Protein AF-A0ABD5SU59-F1 (afdb_monomer)

Organism: NCBI:txid1930624

Solvent-accessible surface area (backbone atoms only — not comparable to full-atom values): 21720 Å² total; per-residue (Å²): 133,86,85,83,89,80,89,77,90,88,82,81,84,79,84,78,80,82,78,80,83,64,81,83,79,59,64,66,60,51,48,56,48,50,57,47,50,50,54,50,48,57,49,48,51,59,45,55,78,64,43,87,43,67,76,46,45,53,51,47,52,54,49,49,56,53,46,50,58,54,54,73,67,60,82,74,60,82,53,79,88,68,59,82,91,72,65,56,95,86,57,79,76,52,70,41,46,57,49,44,52,50,50,53,49,49,54,50,55,48,53,51,48,54,49,56,50,59,73,65,56,65,69,43,48,66,55,44,36,51,49,47,50,52,44,33,49,51,51,64,72,48,64,60,31,79,66,13,53,54,42,43,53,50,32,53,50,55,33,42,54,52,50,23,66,72,71,69,56,79,75,69,89,50,81,85,75,94,56,44,47,69,30,46,35,59,37,46,52,53,46,37,52,51,46,60,74,62,64,59,44,46,69,88,32,35,72,56,42,53,52,46,42,51,39,42,52,52,31,43,52,41,52,72,70,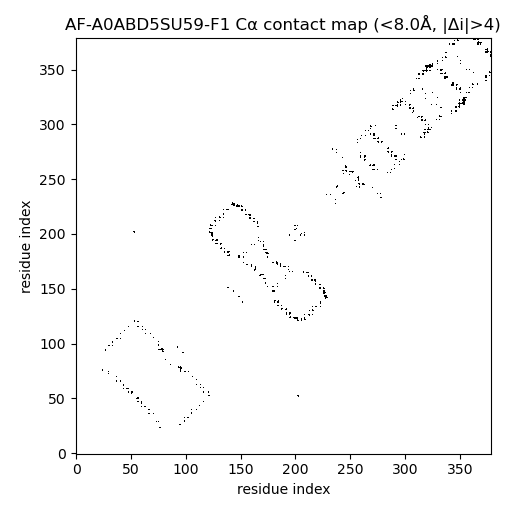32,43,43,48,83,74,45,55,61,72,52,49,38,50,76,71,46,54,53,72,80,51,93,67,84,86,43,87,59,56,67,60,40,30,49,56,50,31,59,74,71,64,43,56,68,60,43,51,50,46,45,73,61,47,93,37,75,74,56,34,52,52,33,50,53,44,45,32,75,67,28,55,73,89,47,47,68,68,26,50,60,39,32,78,73,72,34,55,66,28,31,43,24,51,12,53,42,33,68,81,40,72,69,62,50,51,63,38,48,69,25,56,86,50,58,73,86,48,21,54,37,23,46,50,14,44,60,56,30,58,42,72,82,48,48,63,65,36,55,62,34,56,71,45,89,51,68,66,54,24,61,63,50,103

pLDDT: mean 90.07, std 15.05, range [29.92, 98.69]

Mean predicted aligned error: 10.27 Å

Radius of gyration: 36.79 Å; Cα contacts (8 Å, |Δi|>4): 382; chains: 1; bounding box: 56×120×77 Å

InterPro domains:
  IPR011989 Armadillo-like helical [G3DSA:1.25.10.10] (257-379)
  IPR016024 Armadillo-type fold [SSF48371] (238-379)

Sequence (379 aa):
MSGDEANGDDGGAAEQPDEEEGEPVDLEEIRERLEALAADLEGLDSTLEAAETEDDLDVVEADLESFRTELESVEVPEPPETDEDEADEDAEPAPEAELQEQYDEIESDLSDLESDLEDQRGPYGDDVVSEIDDASGTITGTRWTEEGKAELIEAVDDFLDELNDLLGGSVTLVNQGETVPEQLDATLDDASEAVEDAALDADDDAETIAGLLEATDDLQSDIDDATEWTDLEIREQLRREGYYDVLDHVKDFPPEWHALKVHEKQGNVDQILLALETFDSDFMEEHCMEALERMGPEEAIDPMLQKANRRDQAAMAVLGKIGVDDEEIVETLVDYVDSNPNLQQPAFRALGEIGAADAVEPIAQQLVADEADVRSWAA

Nearest PDB structures (foldseek):
  7a0g-assembly1_III  TM=1.501E-01  e=7.174E+00  Serratia marcescens

Foldseek 3Di:
DDDDDDDDDDDDDDDDDDDPPDDPPDLVVLVVLLVVLVVVLVVLVVQLVVDDFPVSLVVSVVVLVVSVVSLVPRDQDDFDDDDPVPDDPPDDGGSSVVSVVSSVVSVVSSVVVVVSSVVPQFDDLVVLLVLLVVLLCLLVVFAADPQLLVLLQVLLVQLVVQLCVLLVDDQDQDQDDDPSSVRSSVSSVVSSVSSVVSVDGRNVCRVSSVSSVVSSVSSSVSNVVGGTLVNDDLVVNCVVVCLLVLDPDQDDPPSSLVSLVSCLVVVVLVSLVSQCVSDPDPVSVVSSLVSLLVNLDPVCLVVLLVVLLVVDLSSLSSLLSVLAQDPSNLVSLLVQCPPDPVSNLSSLSSCVSNVHPVSLVSLVVQCPPPDPVSVVSSD

Secondary structure (DSSP, 8-state):
-----------PPPPPPPP--PPPP-HHHHHHHHHHHHHHHHHHHHHHTT--SHHHHHHHHHHHHHHHHHHHT--PPPPP---TTT--TTSPPPHHHHHHHHHHHHHHHHHHHHHHHHHHSPP-HHHHHHHHHHHHHHHHHS-B-HHHHHHHHHHHHHHHHHHHHHHT--------SS-HHHHHHHHHHHHHHHHHHHT--TTTTHHHHHHHHHHHHHHHHHHHHS-BGGGS-HHHHHHHTTTTTT-SS--SSSHHHHHHHHHHHHT-HHHHHHHHHH---HHHHHHHHHHHHHH--GGGHHHHHHHHHTT-HHHHHHHHHH----HHHHHHHHTTTTS-HHHHHHHHHHHHHHT-STTHHHHHHHTT-SSHHHHHHH-

Structure (mmCIF, N/CA/C/O backbone):
data_AF-A0ABD5SU59-F1
#
_entry.id   AF-A0ABD5SU59-F1
#
loop_
_atom_site.group_PDB
_atom_site.id
_atom_site.type_symbol
_atom_site.label_atom_id
_atom_site.label_alt_id
_atom_site.label_comp_id
_atom_site.label_asym_id
_atom_site.label_entity_id
_atom_site.label_seq_id
_atom_site.pdbx_PDB_ins_code
_atom_site.Cartn_x
_atom_site.Cartn_y
_atom_site.Cartn_z
_atom_site.occupancy
_atom_site.B_iso_or_equiv
_atom_site.auth_seq_id
_atom_site.auth_comp_id
_atom_site.auth_asym_id
_atom_site.auth_atom_id
_atom_site.pdbx_PDB_model_num
ATOM 1 N N . MET A 1 1 ? 12.961 97.219 11.537 1.00 38.25 1 MET A N 1
ATOM 2 C CA . MET A 1 1 ? 12.138 96.622 12.602 1.00 38.25 1 MET A CA 1
ATOM 3 C C . MET A 1 1 ? 10.752 96.427 12.043 1.00 38.25 1 MET A C 1
ATOM 5 O O . MET A 1 1 ? 10.275 97.344 11.386 1.00 38.25 1 MET A O 1
ATOM 9 N N . SER A 1 2 ? 10.175 95.274 12.373 1.00 36.34 2 SER A N 1
ATOM 10 C CA . SER A 1 2 ? 8.765 94.918 12.220 1.00 36.34 2 SER A CA 1
ATOM 11 C C . SER A 1 2 ? 8.312 94.498 10.825 1.00 36.34 2 SER A C 1
ATOM 13 O O . SER A 1 2 ? 8.354 95.293 9.893 1.00 36.34 2 SER A O 1
ATOM 15 N N . GLY A 1 3 ? 7.762 93.284 10.780 1.00 31.34 3 GLY A N 1
ATOM 16 C CA . GLY A 1 3 ? 6.542 93.010 10.033 1.00 31.34 3 GLY A CA 1
ATOM 17 C C . GLY A 1 3 ? 6.667 91.971 8.930 1.00 31.34 3 GLY A C 1
ATOM 18 O O . GLY A 1 3 ? 7.399 92.195 7.975 1.00 31.34 3 GLY A O 1
ATOM 19 N N . ASP A 1 4 ? 5.832 90.945 9.083 1.00 35.00 4 ASP A N 1
ATOM 20 C CA . ASP A 1 4 ? 5.051 90.283 8.033 1.00 35.00 4 ASP A CA 1
ATOM 21 C C . ASP A 1 4 ? 5.581 89.034 7.313 1.00 35.00 4 ASP A C 1
ATOM 23 O O . ASP A 1 4 ? 6.529 89.084 6.537 1.00 35.00 4 ASP A O 1
ATOM 27 N N . GLU A 1 5 ? 4.795 87.968 7.551 1.00 39.09 5 GLU A N 1
ATOM 28 C CA . GLU A 1 5 ? 4.250 87.004 6.577 1.00 39.09 5 GLU A CA 1
ATOM 29 C C . GLU A 1 5 ? 5.195 85.938 5.994 1.00 39.09 5 GLU A C 1
ATOM 31 O O . GLU A 1 5 ? 6.336 86.208 5.648 1.00 39.09 5 GLU A O 1
ATOM 36 N N . ALA A 1 6 ? 4.796 84.683 5.768 1.00 39.03 6 ALA A N 1
ATOM 37 C CA . ALA A 1 6 ? 3.612 83.876 6.084 1.00 39.03 6 ALA A CA 1
ATOM 38 C C . ALA A 1 6 ? 3.850 82.461 5.495 1.00 39.03 6 ALA A C 1
ATOM 40 O O . ALA A 1 6 ? 4.659 82.319 4.578 1.00 39.03 6 ALA A O 1
ATOM 41 N N . ASN A 1 7 ? 3.040 81.496 5.953 1.00 36.66 7 ASN A N 1
ATOM 42 C CA . ASN A 1 7 ? 2.681 80.201 5.336 1.00 36.66 7 ASN A CA 1
ATOM 43 C C . ASN A 1 7 ? 3.742 79.096 5.220 1.00 36.66 7 ASN A C 1
ATOM 45 O O . ASN A 1 7 ? 4.885 79.349 4.865 1.00 36.66 7 ASN A O 1
ATOM 49 N N . GLY A 1 8 ? 3.412 77.817 5.419 1.00 33.75 8 GLY A N 1
ATOM 50 C CA . GLY A 1 8 ? 2.148 77.093 5.681 1.00 33.75 8 GLY A CA 1
ATOM 51 C C . GLY A 1 8 ? 2.533 75.606 5.849 1.00 33.75 8 GLY A C 1
ATOM 52 O O . GLY A 1 8 ? 3.545 75.195 5.284 1.00 33.75 8 GLY A O 1
ATOM 53 N N . ASP A 1 9 ? 1.998 74.860 6.814 1.00 40.88 9 ASP A N 1
ATOM 54 C CA . ASP A 1 9 ? 0.649 74.259 6.850 1.00 40.88 9 ASP A CA 1
ATOM 55 C C . ASP A 1 9 ? 0.467 73.148 5.802 1.00 40.88 9 ASP A C 1
ATOM 57 O O . ASP A 1 9 ? 0.467 73.431 4.606 1.00 40.88 9 ASP A O 1
ATOM 61 N N . ASP A 1 10 ? 0.412 71.888 6.246 1.00 37.97 10 ASP A N 1
ATOM 62 C CA . ASP A 1 10 ? -0.815 71.066 6.247 1.00 37.97 10 ASP A CA 1
ATOM 63 C C . ASP A 1 10 ? -0.471 69.592 6.555 1.00 37.97 10 ASP A C 1
ATOM 65 O O . ASP A 1 10 ? 0.565 69.071 6.133 1.00 37.97 10 ASP A O 1
ATOM 69 N N . GLY A 1 11 ? -1.335 68.929 7.319 1.00 30.84 11 GLY A N 1
ATOM 70 C CA . GLY A 1 11 ? -1.214 67.519 7.680 1.00 30.84 11 GLY A CA 1
ATOM 71 C C . GLY A 1 11 ? -2.247 67.148 8.733 1.00 30.84 11 GLY A C 1
ATOM 72 O O . GLY A 1 11 ? -1.892 66.872 9.876 1.00 30.84 11 GLY A O 1
ATOM 73 N N . GLY A 1 12 ? -3.522 67.265 8.351 1.00 29.92 12 GLY A N 1
ATOM 74 C CA . GLY A 1 12 ? -4.696 67.083 9.198 1.00 29.92 12 GLY A CA 1
ATOM 75 C C . GLY A 1 12 ? -4.767 65.737 9.921 1.00 29.92 12 GLY A C 1
ATOM 76 O O . GLY A 1 12 ? -4.433 64.687 9.376 1.00 29.92 12 GLY A O 1
ATOM 77 N N . ALA A 1 13 ? -5.249 65.808 11.161 1.00 34.72 13 ALA A N 1
ATOM 78 C CA . ALA A 1 13 ? -5.668 64.674 11.963 1.00 34.72 13 ALA A CA 1
ATOM 79 C C . ALA A 1 13 ? -6.949 64.072 11.368 1.00 34.72 13 ALA A C 1
ATOM 81 O O . ALA A 1 13 ? -7.948 64.775 11.211 1.00 34.72 13 ALA A O 1
ATOM 82 N N . ALA A 1 14 ? -6.894 62.787 11.029 1.00 36.28 14 ALA A N 1
ATOM 83 C CA . ALA A 1 14 ? -8.070 61.979 10.759 1.00 36.28 14 ALA A CA 1
ATOM 84 C C . ALA A 1 14 ? -8.658 61.503 12.095 1.00 36.28 14 ALA A C 1
ATOM 86 O O . ALA A 1 14 ? -7.931 61.004 12.953 1.00 36.28 14 ALA A O 1
ATOM 87 N N . GLU A 1 15 ? -9.963 61.711 12.253 1.00 40.53 15 GLU A N 1
ATOM 88 C CA . GLU A 1 15 ? -10.809 61.147 13.305 1.00 40.53 15 GLU A CA 1
ATOM 89 C C . GLU A 1 15 ? -10.710 59.612 13.293 1.00 40.53 15 GLU A C 1
ATOM 91 O O . GLU A 1 15 ? -10.870 58.991 12.241 1.00 40.53 15 GLU A O 1
ATOM 96 N N . GLN A 1 16 ? -10.441 59.014 14.457 1.00 36.84 16 GLN A N 1
ATOM 97 C CA . GLN A 1 16 ? -10.679 57.590 14.698 1.00 36.84 16 GLN A CA 1
ATOM 98 C C . GLN A 1 16 ? -12.174 57.408 15.008 1.00 36.84 16 GLN A C 1
ATOM 100 O O . GLN A 1 16 ? -12.735 58.256 15.709 1.00 36.84 16 GLN A O 1
ATOM 105 N N . PRO A 1 17 ? -12.839 56.380 14.456 1.00 39.28 17 PRO A N 1
ATOM 106 C CA . PRO A 1 17 ? -14.237 56.109 14.757 1.00 39.28 17 PRO A CA 1
ATOM 107 C C . PRO A 1 17 ? -14.372 55.561 16.184 1.00 39.28 17 PRO A C 1
ATOM 109 O O . PRO A 1 17 ? -13.540 54.771 16.616 1.00 39.28 17 PRO A O 1
ATOM 112 N N . ASP A 1 18 ? -15.412 56.020 16.884 1.00 36.94 18 ASP A N 1
ATOM 113 C CA . ASP A 1 18 ? -15.881 55.493 18.169 1.00 36.94 18 ASP A CA 1
ATOM 114 C C . ASP A 1 18 ? -15.982 53.957 18.118 1.00 36.94 18 ASP A C 1
ATOM 116 O O . ASP A 1 18 ? -16.702 53.409 17.279 1.00 36.94 18 ASP A O 1
ATOM 120 N N . GLU A 1 19 ? -15.265 53.285 19.020 1.00 41.62 19 GLU A N 1
ATOM 121 C CA . GLU A 1 19 ? -15.492 51.887 19.379 1.00 41.62 19 GLU A CA 1
ATOM 122 C C . GLU A 1 19 ? -16.899 51.777 19.981 1.00 41.62 19 GLU A C 1
ATOM 124 O O . GLU A 1 19 ? -17.247 52.476 20.936 1.00 41.62 19 GLU A O 1
ATOM 129 N N . GLU A 1 20 ? -17.744 50.945 19.374 1.00 40.62 20 GLU A N 1
ATOM 130 C CA . GLU A 1 20 ? -19.029 50.569 19.952 1.00 40.62 20 GLU A CA 1
ATOM 131 C C . GLU A 1 20 ? -18.746 49.803 21.253 1.00 40.62 20 GLU A C 1
ATOM 133 O O . GLU A 1 20 ? -18.351 48.642 21.215 1.00 40.62 20 GLU A O 1
ATOM 138 N N . GLU A 1 21 ? -18.919 50.465 22.404 1.00 41.88 21 GLU A N 1
ATOM 139 C CA . GLU A 1 21 ? -18.976 49.817 23.719 1.00 41.88 21 GLU A CA 1
ATOM 140 C C . GLU A 1 21 ? -20.120 48.787 23.697 1.00 41.88 21 GLU A C 1
ATOM 142 O O . GLU A 1 21 ? -21.293 49.124 23.896 1.00 41.88 21 GLU A O 1
ATOM 147 N N . GLY A 1 22 ? -19.774 47.534 23.389 1.00 45.66 22 GLY A N 1
ATOM 148 C CA . GLY A 1 22 ? -20.628 46.373 23.595 1.00 45.66 22 GLY A CA 1
ATOM 149 C C . GLY A 1 22 ? -21.038 46.263 25.064 1.00 45.66 22 GLY A C 1
ATOM 150 O O . GLY A 1 22 ? -20.389 46.811 25.957 1.00 45.66 22 GLY A O 1
ATOM 151 N N . GLU A 1 23 ? -22.161 45.594 25.316 1.00 54.12 23 GLU A N 1
ATOM 152 C CA . GLU A 1 23 ? -22.605 45.277 26.676 1.00 54.12 23 GLU A CA 1
ATOM 153 C C . GLU A 1 23 ? -21.448 44.615 27.452 1.00 54.12 23 GLU A C 1
ATOM 155 O O . GLU A 1 23 ? -20.745 43.787 26.874 1.00 54.12 23 GLU A O 1
ATOM 160 N N . PRO A 1 24 ? -21.191 44.998 28.719 1.00 65.94 24 PRO A N 1
ATOM 161 C CA . PRO A 1 24 ? -20.087 44.419 29.475 1.00 65.94 24 PRO A CA 1
ATOM 162 C C . PRO A 1 24 ? -20.298 42.909 29.574 1.00 65.94 24 PRO A C 1
ATOM 164 O O . PRO A 1 24 ? -21.320 42.472 30.102 1.00 65.94 24 PRO A O 1
ATOM 167 N N . VAL A 1 25 ? -19.345 42.142 29.043 1.00 76.50 25 VAL A N 1
ATOM 168 C CA . VAL A 1 25 ? -19.342 40.680 29.117 1.00 76.50 25 VAL A CA 1
ATOM 169 C C . VAL A 1 25 ? -19.308 40.281 30.592 1.00 76.50 25 VAL A C 1
ATOM 171 O O . VAL A 1 25 ? -18.461 40.763 31.350 1.00 76.50 25 VAL A O 1
ATOM 174 N N . ASP A 1 26 ? -20.262 39.456 31.022 1.00 89.31 26 ASP A N 1
ATOM 175 C CA . ASP A 1 26 ? -20.336 38.990 32.406 1.00 89.31 26 ASP A CA 1
ATOM 176 C C . ASP A 1 26 ? -19.397 37.792 32.588 1.00 89.31 26 ASP A C 1
ATOM 178 O O . ASP A 1 26 ? -19.755 36.642 32.346 1.00 89.31 26 ASP A O 1
ATOM 182 N N . LEU A 1 27 ? -18.153 38.082 32.977 1.00 87.38 27 LEU A N 1
ATOM 183 C CA . LEU A 1 27 ? -17.118 37.066 33.188 1.00 87.38 27 LEU A CA 1
ATOM 184 C C . LEU A 1 27 ? -17.491 36.058 34.284 1.00 87.38 27 LEU A C 1
ATOM 186 O O . LEU A 1 27 ? -17.048 34.916 34.226 1.00 87.38 27 LEU A O 1
ATOM 190 N N . GLU A 1 28 ? -18.298 36.458 35.274 1.00 89.31 28 GLU A N 1
ATOM 191 C CA . GLU A 1 28 ? -18.757 35.538 36.320 1.00 89.31 28 GLU A CA 1
ATOM 192 C C . GLU A 1 28 ? -19.803 34.568 35.759 1.00 89.31 28 GLU A C 1
ATOM 194 O O . GLU A 1 28 ? -19.771 33.390 36.089 1.00 89.31 28 GLU A O 1
ATOM 199 N N . GLU A 1 29 ? -20.685 35.029 34.863 1.00 92.12 29 GLU A N 1
ATOM 200 C CA . GLU A 1 29 ? -21.630 34.151 34.158 1.00 92.12 29 GLU A CA 1
ATOM 201 C C . GLU A 1 29 ? -20.897 33.126 33.280 1.00 92.12 29 GLU A C 1
ATOM 203 O O . GLU A 1 29 ? -21.253 31.947 33.290 1.00 92.12 29 GLU A O 1
ATOM 208 N N . ILE A 1 30 ? -19.846 33.549 32.564 1.00 92.56 30 ILE A N 1
ATOM 209 C CA . ILE A 1 30 ? -18.996 32.638 31.777 1.00 92.56 30 ILE A CA 1
ATOM 210 C C . ILE A 1 30 ? -18.311 31.629 32.698 1.00 92.56 30 ILE A C 1
ATOM 212 O O . ILE A 1 30 ? -18.355 30.434 32.421 1.00 92.56 30 ILE A O 1
ATOM 216 N N . ARG A 1 31 ? -17.738 32.087 33.818 1.00 93.62 31 ARG A N 1
ATOM 217 C CA . ARG A 1 31 ? -17.112 31.215 34.817 1.00 93.62 31 ARG A CA 1
ATOM 218 C C . ARG A 1 31 ? -18.083 30.167 35.352 1.00 93.62 31 ARG A C 1
ATOM 220 O O . ARG A 1 31 ? -17.771 28.985 35.327 1.00 93.62 31 ARG A O 1
ATOM 227 N N . GLU A 1 32 ? -19.259 30.591 35.817 1.00 94.38 32 GLU A N 1
ATOM 228 C CA . GLU A 1 32 ? -20.288 29.684 36.338 1.00 94.38 32 GLU A CA 1
ATOM 229 C C . GLU A 1 32 ? -20.725 28.668 35.271 1.00 94.38 32 GLU A C 1
ATOM 231 O O . GLU A 1 32 ? -21.026 27.520 35.603 1.00 94.38 32 GLU A O 1
ATOM 236 N N . ARG A 1 33 ? -20.738 29.066 33.992 1.00 95.81 33 ARG A N 1
ATOM 237 C CA . ARG A 1 33 ? -21.078 28.182 32.875 1.00 95.81 33 ARG A CA 1
ATOM 238 C C . ARG A 1 33 ? -19.972 27.180 32.547 1.00 95.81 33 ARG A C 1
ATOM 240 O O . ARG A 1 33 ? -20.294 26.014 32.350 1.00 95.81 33 ARG A O 1
ATOM 247 N N . LEU A 1 34 ? -18.705 27.595 32.535 1.00 95.44 34 LEU A N 1
ATOM 248 C CA . LEU A 1 34 ? -17.563 26.687 32.366 1.00 95.44 34 LEU A CA 1
ATOM 249 C C . LEU A 1 34 ? -17.451 25.708 33.544 1.00 95.44 34 LEU A C 1
ATOM 251 O O . LEU A 1 34 ? -17.271 24.517 33.327 1.00 95.44 34 LEU A O 1
ATOM 255 N N . GLU A 1 35 ? -17.656 26.171 34.783 1.00 95.44 35 GLU A N 1
ATOM 256 C CA . GLU A 1 35 ? -17.691 25.298 35.968 1.00 95.44 35 GLU A CA 1
ATOM 257 C C . GLU A 1 35 ? -18.836 24.269 35.891 1.00 95.44 35 GLU A C 1
ATOM 259 O O . GLU A 1 35 ? -18.675 23.131 36.336 1.00 95.44 35 GLU A O 1
ATOM 264 N N . ALA A 1 36 ? -19.989 24.646 35.325 1.00 96.56 36 ALA A N 1
ATOM 265 C CA . ALA A 1 36 ? -21.091 23.718 35.080 1.00 96.56 36 ALA A CA 1
ATOM 266 C C . ALA A 1 36 ? -20.754 22.700 33.980 1.00 96.56 36 ALA A C 1
ATOM 268 O O . ALA A 1 36 ? -20.967 21.511 34.195 1.00 96.56 36 ALA A O 1
ATOM 269 N N . LEU A 1 37 ? -20.173 23.145 32.860 1.00 97.06 37 LEU A N 1
ATOM 270 C CA . LEU A 1 37 ? -19.741 22.269 31.766 1.00 97.06 37 LEU A CA 1
ATOM 271 C C . LEU A 1 37 ? -18.674 21.270 32.223 1.00 97.06 37 LEU A C 1
ATOM 273 O O . LEU A 1 37 ? -18.796 20.088 31.938 1.00 97.06 37 LEU A O 1
ATOM 277 N N . ALA A 1 38 ? -17.683 21.701 33.003 1.00 96.38 38 ALA A N 1
ATOM 278 C CA . ALA A 1 38 ? -16.686 20.792 33.568 1.00 96.38 38 ALA A CA 1
ATOM 279 C C . ALA A 1 38 ? -17.328 19.702 34.451 1.00 96.38 38 ALA A C 1
ATOM 281 O O . ALA A 1 38 ? -16.956 18.533 34.382 1.00 96.38 38 ALA A O 1
ATOM 282 N N . ALA A 1 39 ? -18.328 20.064 35.264 1.00 96.62 39 ALA A N 1
ATOM 283 C CA . ALA A 1 39 ? -19.053 19.100 36.092 1.00 96.62 39 ALA A CA 1
ATOM 284 C C . ALA A 1 39 ? -19.953 18.160 35.270 1.00 96.62 39 ALA A C 1
ATOM 286 O O . ALA A 1 39 ? -20.117 16.995 35.637 1.00 96.62 39 ALA A O 1
ATOM 287 N N . ASP A 1 40 ? -20.550 18.659 34.186 1.00 97.06 40 ASP A N 1
ATOM 288 C CA . ASP A 1 40 ? -21.340 17.847 33.262 1.00 97.06 40 ASP A CA 1
ATOM 289 C C . ASP A 1 40 ? -20.436 16.870 32.489 1.00 97.06 40 ASP A C 1
ATOM 291 O O . ASP A 1 40 ? -20.810 15.707 32.346 1.00 97.06 40 ASP A O 1
ATOM 295 N N . LEU A 1 41 ? -19.221 17.285 32.104 1.00 97.00 41 LEU A N 1
ATOM 296 C CA . LEU A 1 41 ? -18.218 16.429 31.463 1.00 97.00 41 LEU A CA 1
ATOM 297 C C . LEU A 1 41 ? -17.746 15.296 32.388 1.00 97.00 41 LEU A C 1
ATOM 299 O O . LEU A 1 41 ? -17.718 14.148 31.961 1.00 97.00 41 LEU A O 1
ATOM 303 N N . GLU A 1 42 ? -17.497 15.566 33.678 1.00 96.12 42 GLU A N 1
ATOM 304 C CA . GLU A 1 42 ? -17.234 14.511 34.684 1.00 96.12 42 GLU A CA 1
ATOM 305 C C . GLU A 1 42 ? -18.423 13.526 34.797 1.00 96.12 42 GLU A C 1
ATOM 307 O O . GLU A 1 42 ? -18.263 12.330 35.059 1.00 96.12 42 GLU A O 1
ATOM 312 N N . GLY A 1 43 ? -19.647 14.018 34.582 1.00 96.44 43 GLY A N 1
ATOM 313 C CA . GLY A 1 43 ? -20.844 13.188 34.498 1.00 96.44 43 GLY A CA 1
ATOM 314 C C . GLY A 1 43 ? -20.896 12.312 33.243 1.00 96.44 43 GLY A C 1
ATOM 315 O O . GLY A 1 43 ? -21.331 11.160 33.339 1.00 96.44 43 GLY A O 1
ATOM 316 N N . LEU A 1 44 ? -20.464 12.838 32.093 1.00 97.19 44 LEU A N 1
ATOM 317 C CA . LEU A 1 44 ? -20.359 12.095 30.834 1.00 97.19 44 LEU A CA 1
ATOM 318 C C . LEU A 1 44 ? -19.277 11.024 30.915 1.00 97.19 44 LEU A C 1
ATOM 320 O O . LEU A 1 44 ? -19.560 9.891 30.548 1.00 97.19 44 LEU A O 1
ATOM 324 N N . ASP A 1 45 ? -18.128 11.330 31.513 1.00 97.25 45 ASP A N 1
ATOM 325 C CA . ASP A 1 45 ? -17.078 10.355 31.827 1.00 97.25 45 ASP A CA 1
ATOM 326 C C . ASP A 1 45 ? -17.618 9.178 32.643 1.00 97.25 45 ASP A C 1
ATOM 328 O O . ASP A 1 45 ? -17.560 8.026 32.217 1.00 97.25 45 ASP A O 1
ATOM 332 N N . SER A 1 46 ? -18.306 9.466 33.750 1.00 96.75 46 SER A N 1
ATOM 333 C CA . SER A 1 46 ? -18.943 8.421 34.559 1.00 96.75 46 SER A CA 1
ATOM 334 C C . SER A 1 46 ? -20.030 7.635 33.808 1.00 96.75 46 SER A C 1
ATOM 336 O O . SER A 1 46 ? -20.362 6.517 34.208 1.00 96.75 46 SER A O 1
ATOM 338 N N . THR A 1 47 ? -20.655 8.236 32.791 1.00 96.69 47 THR A N 1
ATOM 339 C CA . THR A 1 47 ? -21.682 7.581 31.967 1.00 96.69 47 THR A CA 1
ATOM 340 C C . THR A 1 47 ? -21.032 6.682 30.925 1.00 96.69 47 THR A C 1
ATOM 342 O O . THR A 1 47 ? -21.477 5.548 30.776 1.00 96.69 47 THR A O 1
ATOM 345 N N . LEU A 1 48 ? -19.954 7.146 30.291 1.00 96.94 48 LEU A N 1
ATOM 346 C CA . LEU A 1 48 ? -19.118 6.371 29.385 1.00 96.94 48 LEU A CA 1
ATOM 347 C C . LEU A 1 48 ? -18.528 5.150 30.103 1.00 96.94 48 LEU A C 1
ATOM 349 O O . LEU A 1 48 ? -18.732 4.032 29.652 1.00 96.94 48 LEU A O 1
ATOM 353 N N . GLU A 1 49 ? -17.930 5.324 31.288 1.00 95.75 49 GLU A N 1
ATOM 354 C CA . GLU A 1 49 ? -17.421 4.206 32.105 1.00 95.75 49 GLU A CA 1
ATOM 355 C C . GLU A 1 49 ? -18.504 3.170 32.480 1.00 95.75 49 GLU A C 1
ATOM 357 O O . GLU A 1 49 ? -18.195 2.030 32.843 1.00 95.75 49 GLU A O 1
ATOM 362 N N . ALA A 1 50 ? -19.776 3.578 32.486 1.00 96.44 50 ALA A N 1
ATOM 363 C CA . ALA A 1 50 ? -20.909 2.733 32.844 1.00 96.44 50 ALA A CA 1
ATOM 364 C C . ALA A 1 50 ? -21.640 2.139 31.632 1.00 96.44 50 ALA A C 1
ATOM 366 O O . ALA A 1 50 ? -22.541 1.321 31.849 1.00 96.44 50 ALA A O 1
ATOM 367 N N . ALA A 1 51 ? -21.299 2.552 30.409 1.00 96.31 51 ALA A N 1
ATOM 368 C CA . ALA A 1 51 ? -21.862 2.002 29.187 1.00 96.31 51 ALA A CA 1
ATOM 369 C C . ALA A 1 51 ? -21.387 0.552 29.025 1.00 96.31 51 ALA A C 1
ATOM 371 O O . ALA A 1 51 ? -20.198 0.255 29.129 1.00 96.31 51 ALA A O 1
ATOM 372 N N . GLU A 1 52 ? -22.331 -0.374 28.844 1.00 90.31 52 GLU A N 1
ATOM 373 C CA . GLU A 1 52 ? -22.020 -1.804 28.707 1.00 90.31 52 GLU A CA 1
ATOM 374 C C . GLU A 1 52 ? -22.324 -2.331 27.297 1.00 90.31 52 GLU A C 1
ATOM 376 O O . GLU A 1 52 ? -21.958 -3.470 27.013 1.00 90.31 52 GLU A O 1
ATOM 381 N N . THR A 1 53 ? -23.018 -1.549 26.460 1.00 93.19 53 THR A N 1
ATOM 382 C CA . THR A 1 53 ? -23.507 -1.945 25.128 1.00 93.19 53 THR A CA 1
ATOM 383 C C . THR A 1 53 ? -23.349 -0.825 24.104 1.00 93.19 53 THR A C 1
ATOM 385 O O . THR A 1 53 ? -23.287 0.348 24.477 1.00 93.19 53 THR A O 1
ATOM 388 N N . GLU A 1 54 ? -23.384 -1.161 22.818 1.00 92.75 54 GLU A N 1
ATOM 389 C CA . GLU A 1 54 ? -23.350 -0.189 21.718 1.00 92.75 54 GLU A CA 1
ATOM 390 C C . GLU A 1 54 ? -24.529 0.795 21.768 1.00 92.75 54 GLU A C 1
ATOM 392 O O . GLU A 1 54 ? -24.353 1.992 21.551 1.00 92.75 54 GLU A O 1
ATOM 397 N N . ASP A 1 55 ? -25.718 0.321 22.157 1.00 93.94 55 ASP A N 1
ATOM 398 C CA . ASP A 1 55 ? -26.890 1.177 22.394 1.00 93.94 55 ASP A CA 1
ATOM 399 C C . ASP A 1 55 ? -26.637 2.200 23.528 1.00 93.94 55 ASP A C 1
ATOM 401 O O . ASP A 1 55 ? -27.189 3.304 23.501 1.00 93.94 55 ASP A O 1
ATOM 405 N N . ASP A 1 56 ? -25.841 1.847 24.548 1.00 95.31 56 ASP A N 1
ATOM 406 C CA . ASP A 1 56 ? -25.450 2.781 25.612 1.00 95.31 56 ASP A CA 1
ATOM 407 C C . ASP A 1 56 ? -24.405 3.790 25.098 1.00 95.31 56 ASP A C 1
ATOM 409 O O . ASP A 1 56 ? -24.510 4.980 25.406 1.00 95.31 56 ASP A O 1
ATOM 413 N N . LEU A 1 57 ? -23.440 3.342 24.285 1.00 95.75 57 LEU A N 1
ATOM 414 C CA . LEU A 1 57 ? -22.423 4.201 23.666 1.00 95.75 57 LEU A CA 1
ATOM 415 C C . LEU A 1 57 ? -23.044 5.204 22.675 1.00 95.75 57 LEU A C 1
ATOM 417 O O . LEU A 1 57 ? -22.660 6.370 22.692 1.00 95.75 57 LEU A O 1
ATOM 421 N N . ASP A 1 58 ? -24.075 4.817 21.914 1.00 95.81 58 ASP A N 1
ATOM 422 C CA . ASP A 1 58 ? -24.853 5.716 21.042 1.00 95.81 58 ASP A CA 1
ATOM 423 C C . ASP A 1 58 ? -25.507 6.869 21.819 1.00 95.81 58 ASP A C 1
ATOM 425 O O . ASP A 1 58 ? -25.645 7.991 21.320 1.00 95.81 58 ASP A O 1
ATOM 429 N N . VAL A 1 59 ? -25.943 6.599 23.053 1.00 97.06 59 VAL A N 1
ATOM 430 C CA . VAL A 1 59 ? -26.495 7.636 23.932 1.00 97.06 59 VAL A CA 1
ATOM 431 C C . VAL A 1 59 ? -25.388 8.576 24.401 1.00 97.06 59 VAL A C 1
ATOM 433 O O . VAL A 1 59 ? -25.592 9.790 24.374 1.00 97.06 59 VAL A O 1
ATOM 436 N N . VAL A 1 60 ? -24.230 8.035 24.790 1.00 97.25 60 VAL A N 1
ATOM 437 C CA . VAL A 1 60 ? -23.070 8.837 25.208 1.00 97.25 60 VAL A CA 1
ATOM 438 C C . VAL A 1 60 ? -22.575 9.720 24.065 1.00 97.25 60 VAL A C 1
ATOM 440 O O . VAL A 1 60 ? -22.371 10.912 24.276 1.00 97.25 60 VAL A O 1
ATOM 443 N N . GLU A 1 61 ? -22.457 9.185 22.850 1.00 97.31 61 GLU A N 1
ATOM 444 C CA . GLU A 1 61 ? -22.054 9.939 21.658 1.00 97.31 61 GLU A CA 1
ATOM 445 C C . GLU A 1 61 ? -22.991 11.126 21.395 1.00 97.31 61 GLU A C 1
ATOM 447 O O . GLU A 1 61 ? -22.544 12.261 21.216 1.00 97.31 61 GLU A O 1
ATOM 452 N N . ALA A 1 62 ? -24.306 10.892 21.436 1.00 97.75 62 ALA A N 1
ATOM 453 C CA . ALA A 1 62 ? -25.291 11.953 21.247 1.00 97.75 62 ALA A CA 1
ATOM 454 C C . ALA A 1 62 ? -25.216 13.028 22.348 1.00 97.75 62 ALA A C 1
ATOM 456 O O . ALA A 1 62 ? -25.417 14.219 22.076 1.00 97.75 62 ALA A O 1
ATOM 457 N N . ASP A 1 63 ? -24.933 12.622 23.589 1.00 97.56 63 ASP A N 1
ATOM 458 C CA . ASP A 1 63 ? -24.746 13.544 24.705 1.00 97.56 63 ASP A CA 1
ATOM 459 C C . ASP A 1 63 ? -23.436 14.351 24.556 1.00 97.56 63 ASP A C 1
ATOM 461 O O . ASP A 1 63 ? -23.449 15.560 24.811 1.00 97.56 63 ASP A O 1
ATOM 465 N N . LEU A 1 64 ? -22.348 13.749 24.053 1.00 97.38 64 LEU A N 1
ATOM 466 C CA . LEU A 1 64 ? -21.087 14.438 23.737 1.00 97.38 64 LEU A CA 1
ATOM 467 C C . LEU A 1 64 ? -21.235 15.439 22.587 1.00 97.38 64 LEU A C 1
ATOM 469 O O . LEU A 1 64 ? -20.768 16.571 22.704 1.00 97.38 64 LEU A O 1
ATOM 473 N N . GLU A 1 65 ? -21.949 15.091 21.512 1.00 97.38 65 GLU A N 1
ATOM 474 C CA . GLU A 1 65 ? -22.223 16.023 20.406 1.00 97.38 65 GLU A CA 1
ATOM 475 C C . GLU A 1 65 ? -23.029 17.242 20.902 1.00 97.38 65 GLU A C 1
ATOM 477 O O . GLU A 1 65 ? -22.759 18.401 20.544 1.00 97.38 65 GLU A O 1
ATOM 482 N N . SER A 1 66 ? -24.008 16.998 21.782 1.00 97.19 66 SER A N 1
ATOM 483 C CA . SER A 1 66 ? -24.764 18.066 22.435 1.00 97.19 66 SER A CA 1
ATOM 484 C C . SER A 1 66 ? -23.872 18.913 23.348 1.00 97.19 66 SER A C 1
ATOM 486 O O . SER A 1 66 ? -24.003 20.141 23.341 1.00 97.19 66 SER A O 1
ATOM 488 N N . PHE A 1 67 ? -22.974 18.286 24.112 1.00 97.88 67 PHE A N 1
ATOM 489 C CA . PHE A 1 67 ? -22.025 18.968 24.990 1.00 97.88 67 PHE A CA 1
ATOM 490 C C . PHE A 1 67 ? -21.072 19.864 24.198 1.00 97.88 67 PHE A C 1
ATOM 492 O O . PHE A 1 67 ? -20.944 21.047 24.509 1.00 97.88 67 PHE A O 1
ATOM 499 N N . ARG A 1 68 ? -20.481 19.344 23.118 1.00 97.31 68 ARG A N 1
ATOM 500 C CA . ARG A 1 68 ? -19.609 20.092 22.208 1.00 97.31 68 ARG A CA 1
ATOM 501 C C . ARG A 1 68 ? -20.299 21.342 21.673 1.00 97.31 68 ARG A C 1
ATOM 503 O O . ARG A 1 68 ? -19.750 22.438 21.733 1.00 97.31 68 ARG A O 1
ATOM 510 N N . THR A 1 69 ? -21.543 21.191 21.219 1.00 97.06 69 THR A N 1
ATOM 511 C CA . THR A 1 69 ? -22.357 22.318 20.744 1.00 97.06 69 THR A CA 1
ATOM 512 C C . THR A 1 69 ? -22.590 23.360 21.846 1.00 97.06 69 THR A C 1
ATOM 514 O O . THR A 1 69 ? -22.648 24.563 21.572 1.00 97.06 69 THR A O 1
ATOM 517 N N . GLU A 1 70 ? -22.755 22.925 23.098 1.00 96.81 70 GLU A N 1
ATOM 518 C CA . GLU A 1 70 ? -22.903 23.834 24.231 1.00 96.81 70 GLU A CA 1
ATOM 519 C C . GLU A 1 70 ? -21.592 24.552 24.575 1.00 96.81 70 GLU A C 1
ATOM 521 O O . GLU A 1 70 ? -21.627 25.772 24.771 1.00 96.81 70 GLU A O 1
ATOM 526 N N . LEU A 1 71 ? -20.462 23.840 24.583 1.00 95.88 71 LEU A N 1
ATOM 527 C CA . LEU A 1 71 ? -19.128 24.397 24.813 1.00 95.88 71 LEU A CA 1
ATOM 528 C C . LEU A 1 71 ? -18.781 25.454 23.758 1.00 95.88 71 LEU A C 1
ATOM 530 O O . LEU A 1 71 ? -18.481 26.590 24.115 1.00 95.88 71 LEU A O 1
ATOM 534 N N . GLU A 1 72 ? -18.956 25.142 22.470 1.00 94.94 72 GLU A N 1
ATOM 535 C CA . GLU A 1 72 ? -18.707 26.069 21.352 1.00 94.94 72 GLU A CA 1
ATOM 536 C C . GLU A 1 72 ? -19.601 27.326 21.399 1.00 94.94 72 GLU A C 1
ATOM 538 O O . GLU A 1 72 ? -19.300 28.345 20.774 1.00 94.94 72 GLU A O 1
ATOM 543 N N . SER A 1 73 ? -20.717 27.288 22.140 1.00 94.62 73 SER A N 1
ATOM 544 C CA . SER A 1 73 ? -21.581 28.458 22.348 1.00 94.62 73 SER A CA 1
ATOM 545 C C . SER A 1 73 ? -21.057 29.440 23.405 1.00 94.62 73 SER A C 1
ATOM 547 O O . SER A 1 73 ? -21.631 30.524 23.563 1.00 94.62 73 SER A O 1
ATOM 549 N N . VAL A 1 74 ? -20.021 29.062 24.160 1.00 93.94 74 VAL A N 1
ATOM 550 C CA . VAL A 1 74 ? -19.386 29.903 25.177 1.00 93.94 74 VAL A CA 1
ATOM 551 C C . VAL A 1 74 ? -18.319 30.772 24.515 1.00 93.94 74 VAL A C 1
ATOM 553 O O . VAL A 1 74 ? -17.245 30.311 24.155 1.00 93.94 74 VAL A O 1
ATOM 556 N N . GLU A 1 75 ? -18.607 32.065 24.374 1.00 91.56 75 GLU A N 1
ATOM 557 C CA . GLU A 1 75 ? -17.654 33.043 23.841 1.00 91.56 75 GLU A CA 1
ATOM 558 C C . GLU A 1 75 ? -16.791 33.610 24.982 1.00 91.56 75 GLU A C 1
ATOM 560 O O . GLU A 1 75 ? -17.226 34.505 25.714 1.00 91.56 75 GLU A O 1
ATOM 565 N N . VAL A 1 76 ? -15.568 33.093 25.145 1.00 89.25 76 VAL A N 1
ATOM 566 C CA . VAL A 1 76 ? -14.585 33.644 26.093 1.00 89.25 76 VAL A CA 1
ATOM 567 C C . VAL A 1 76 ? -13.935 34.897 25.479 1.00 89.25 76 VAL A C 1
ATOM 569 O O . VAL A 1 76 ? -13.421 34.835 24.361 1.00 89.25 76 VAL A O 1
ATOM 572 N N . PRO A 1 77 ? -13.975 36.064 26.151 1.00 88.12 77 PRO A N 1
ATOM 573 C CA . PRO A 1 77 ? -13.360 37.282 25.630 1.00 88.12 77 PRO A CA 1
ATOM 574 C C . PRO A 1 77 ? -11.831 37.191 25.642 1.00 88.12 77 PRO A C 1
ATOM 576 O O . PRO A 1 77 ? -11.244 36.641 26.571 1.00 88.12 77 PRO A O 1
ATOM 579 N N . GLU A 1 78 ? -11.179 37.790 24.640 1.00 84.38 78 GLU A N 1
ATOM 580 C CA . GLU A 1 78 ? -9.715 37.839 24.589 1.00 84.38 78 GLU A CA 1
ATOM 581 C C . GLU A 1 78 ? -9.149 38.613 25.794 1.00 84.38 78 GLU A C 1
ATOM 583 O O . GLU A 1 78 ? -9.673 39.679 26.152 1.00 84.38 78 GLU A O 1
ATOM 588 N N . PRO A 1 79 ? -8.064 38.119 26.417 1.00 80.88 79 PRO A N 1
ATOM 589 C CA . PRO A 1 79 ? -7.430 38.826 27.513 1.00 80.88 79 PRO A CA 1
ATOM 590 C C . PRO A 1 79 ? -6.881 40.178 27.039 1.00 80.88 79 PRO A C 1
ATOM 592 O O . PRO A 1 79 ? -6.429 40.308 25.898 1.00 80.88 79 PRO A O 1
ATOM 595 N N . PRO A 1 80 ? -6.885 41.206 27.905 1.00 77.44 80 PRO A N 1
ATOM 596 C CA . PRO A 1 80 ? -6.363 42.512 27.540 1.00 77.44 80 PRO A CA 1
ATOM 597 C C . PRO A 1 80 ? -4.888 42.413 27.144 1.00 77.44 80 PRO A C 1
ATOM 599 O O . PRO A 1 80 ? -4.079 41.825 27.865 1.00 77.44 80 PRO A O 1
ATOM 602 N N . GLU A 1 81 ? -4.537 43.048 26.024 1.00 71.88 81 GLU A N 1
ATOM 603 C CA . GLU A 1 81 ? -3.154 43.170 25.565 1.00 71.88 81 GLU A CA 1
ATOM 604 C C . GLU A 1 81 ? -2.307 43.799 26.681 1.00 71.88 81 GLU A C 1
ATOM 606 O O . GLU A 1 81 ? -2.479 44.967 27.050 1.00 71.88 81 GLU A O 1
ATOM 611 N N . THR A 1 82 ? -1.399 43.009 27.248 1.00 64.56 82 THR A N 1
ATOM 612 C CA . THR A 1 82 ? -0.383 43.502 28.176 1.00 64.56 82 THR A CA 1
ATOM 613 C C . THR A 1 82 ? 0.885 43.766 27.380 1.00 64.56 82 THR A C 1
ATOM 615 O O . THR A 1 82 ? 1.354 42.904 26.641 1.00 64.56 82 THR A O 1
ATOM 618 N N . ASP A 1 83 ? 1.436 44.978 27.490 1.00 60.41 83 ASP A N 1
ATOM 619 C CA . ASP A 1 83 ? 2.720 45.300 26.866 1.00 60.41 83 ASP A CA 1
ATOM 620 C C . ASP A 1 83 ? 3.777 44.309 27.393 1.00 60.41 83 ASP A C 1
ATOM 622 O O . ASP A 1 83 ? 4.076 44.304 28.589 1.00 60.41 83 ASP A O 1
ATOM 626 N N . GLU A 1 84 ? 4.367 43.492 26.509 1.00 57.84 84 GLU A N 1
ATOM 627 C CA . GLU A 1 84 ? 5.388 42.479 26.854 1.00 57.84 84 GLU A CA 1
ATOM 628 C C . GLU A 1 84 ? 6.571 43.073 27.652 1.00 57.84 84 GLU A C 1
ATOM 630 O O . GLU A 1 84 ? 7.245 42.375 28.409 1.00 57.84 84 GLU A O 1
ATOM 635 N N . ASP A 1 85 ? 6.810 44.383 27.509 1.00 57.88 85 ASP A N 1
ATOM 636 C CA . ASP A 1 85 ? 7.854 45.146 28.199 1.00 57.88 85 ASP A CA 1
ATOM 637 C C . ASP A 1 85 ? 7.486 45.560 29.651 1.00 57.88 85 ASP A C 1
ATOM 639 O O . ASP A 1 85 ? 8.373 45.981 30.405 1.00 57.88 85 ASP A O 1
ATOM 643 N N . GLU A 1 86 ? 6.211 45.458 30.056 1.00 55.81 86 GLU A N 1
ATOM 644 C CA . GLU A 1 86 ? 5.697 45.757 31.410 1.00 55.81 86 GLU A CA 1
ATOM 645 C C . GLU A 1 86 ? 5.044 44.545 32.111 1.00 55.81 86 GLU A C 1
ATOM 647 O O . GLU A 1 86 ? 4.544 44.689 33.230 1.00 55.81 86 GLU A O 1
ATOM 652 N N . ALA A 1 87 ? 5.084 43.351 31.505 1.00 60.03 87 ALA A N 1
ATOM 653 C CA . ALA A 1 87 ? 4.606 42.115 32.120 1.00 60.03 87 ALA A CA 1
ATOM 654 C C . ALA A 1 87 ? 5.473 41.749 33.343 1.00 60.03 87 ALA A C 1
ATOM 656 O O . ALA A 1 87 ? 6.624 41.324 33.224 1.00 60.03 87 ALA A O 1
ATOM 657 N N . ASP A 1 88 ? 4.935 41.967 34.543 1.00 62.72 88 ASP A N 1
ATOM 658 C CA . ASP A 1 88 ? 5.542 41.521 35.796 1.00 62.72 88 ASP A CA 1
ATOM 659 C C . ASP A 1 88 ? 5.355 39.999 35.907 1.00 62.72 88 ASP A C 1
ATOM 661 O O . ASP A 1 88 ? 4.225 39.520 35.895 1.00 62.72 88 ASP A O 1
ATOM 665 N N . GLU A 1 89 ? 6.447 39.231 36.011 1.00 62.38 89 GLU A N 1
ATOM 666 C CA . GLU A 1 89 ? 6.414 37.761 36.153 1.00 62.38 89 GLU A CA 1
ATOM 667 C C . GLU A 1 89 ? 5.625 37.304 37.404 1.00 62.38 89 GLU A C 1
ATOM 669 O O . GLU A 1 89 ? 5.229 36.143 37.489 1.00 62.38 89 GLU A O 1
ATOM 674 N N . ASP A 1 90 ? 5.400 38.208 38.370 1.00 61.91 90 ASP A N 1
ATOM 675 C CA . ASP A 1 90 ? 4.609 37.987 39.588 1.00 61.91 90 ASP A CA 1
ATOM 676 C C . ASP A 1 90 ? 3.156 38.537 39.497 1.00 61.91 90 ASP A C 1
ATOM 678 O O . ASP A 1 90 ? 2.440 38.533 40.506 1.00 61.91 90 ASP A O 1
ATOM 682 N N . ALA A 1 91 ? 2.706 39.056 38.344 1.00 67.12 91 ALA A N 1
ATOM 683 C CA . ALA A 1 91 ? 1.326 39.523 38.163 1.00 67.12 91 ALA A CA 1
ATOM 684 C C . ALA A 1 91 ? 0.346 38.345 38.040 1.00 67.12 91 ALA A C 1
ATOM 686 O O . ALA A 1 91 ? 0.613 37.378 37.331 1.00 67.12 91 ALA A O 1
ATOM 687 N N . GLU A 1 92 ? -0.803 38.432 38.721 1.00 69.50 92 GLU A N 1
ATOM 688 C CA . GLU A 1 92 ? -1.877 37.450 38.531 1.00 69.50 92 GLU A CA 1
ATOM 689 C C . GLU A 1 92 ? -2.432 37.553 37.100 1.00 69.50 92 GLU A C 1
ATOM 691 O O . GLU A 1 92 ? -2.559 38.678 36.592 1.00 69.50 92 GLU A O 1
ATOM 696 N N . PRO A 1 93 ? -2.723 36.412 36.443 1.00 75.56 93 PRO A N 1
ATOM 697 C CA . PRO A 1 93 ? -3.278 36.404 35.096 1.00 75.56 93 PRO A CA 1
ATOM 698 C C . PRO A 1 93 ? -4.587 37.199 35.048 1.00 75.56 93 PRO A C 1
ATOM 700 O O . PRO A 1 93 ? -5.308 37.327 36.040 1.00 75.56 93 PRO A O 1
ATOM 703 N N . ALA A 1 94 ? -4.881 37.776 33.883 1.00 84.31 94 ALA A N 1
ATOM 704 C CA . ALA A 1 94 ? -6.170 38.417 33.663 1.00 84.31 94 ALA A CA 1
ATOM 705 C C . ALA A 1 94 ? -7.294 37.376 33.841 1.00 84.31 94 ALA A C 1
ATOM 707 O O . ALA A 1 94 ? -7.107 36.227 33.436 1.00 84.31 94 ALA A O 1
ATOM 708 N N . PRO A 1 95 ? -8.452 37.740 34.415 1.00 85.75 95 PRO A N 1
ATOM 709 C CA . PRO A 1 95 ? -9.547 36.792 34.620 1.00 85.75 95 PRO A CA 1
ATOM 710 C C . PRO A 1 95 ? -10.017 36.156 33.305 1.00 85.75 95 PRO A C 1
ATOM 712 O O . PRO A 1 95 ? -10.393 34.993 33.293 1.00 85.75 95 PRO A O 1
ATOM 715 N N . GLU A 1 96 ? -9.937 36.880 32.189 1.00 88.38 96 GLU A N 1
ATOM 716 C CA . GLU A 1 96 ? -10.203 36.356 30.848 1.00 88.38 96 GLU A CA 1
ATOM 717 C C . GLU A 1 96 ? -9.218 35.244 30.444 1.00 88.38 96 GLU A C 1
ATOM 719 O O . GLU A 1 96 ? -9.624 34.255 29.845 1.00 88.38 96 GLU A O 1
ATOM 724 N N . ALA A 1 97 ? -7.939 35.358 30.825 1.00 88.38 97 ALA A N 1
ATOM 725 C CA . ALA A 1 97 ? -6.942 34.318 30.572 1.00 88.38 97 ALA A CA 1
ATOM 726 C C . ALA A 1 97 ? -7.191 33.062 31.426 1.00 88.38 97 ALA A C 1
ATOM 728 O O . ALA A 1 97 ? -7.013 31.956 30.929 1.00 88.38 97 ALA A O 1
ATOM 729 N N . GLU A 1 98 ? -7.651 33.218 32.675 1.00 89.69 98 GLU A N 1
ATOM 730 C CA . GLU A 1 98 ? -8.062 32.078 33.517 1.00 89.69 98 GLU A CA 1
ATOM 731 C C . GLU A 1 98 ? -9.300 31.357 32.958 1.00 89.69 98 GLU A C 1
ATOM 733 O O . GLU A 1 98 ? -9.441 30.147 33.134 1.00 89.69 98 GLU A O 1
ATOM 738 N N . LEU A 1 99 ? -10.219 32.091 32.318 1.00 92.19 99 LEU A N 1
ATOM 739 C CA . LEU A 1 99 ? -11.387 31.509 31.649 1.00 92.19 99 LEU A CA 1
ATOM 740 C C . LEU A 1 99 ? -10.996 30.790 30.359 1.00 92.19 99 LEU A C 1
ATOM 742 O O . LEU A 1 99 ? -11.542 29.727 30.087 1.00 92.19 99 LEU A O 1
ATOM 746 N N . GLN A 1 100 ? -10.050 31.342 29.595 1.00 92.94 100 GLN A N 1
ATOM 747 C CA . GLN A 1 100 ? -9.534 30.678 28.400 1.00 92.94 100 GLN A CA 1
ATOM 748 C C . GLN A 1 100 ? -8.814 29.376 28.763 1.00 92.94 100 GLN A C 1
ATOM 750 O O . GLN A 1 100 ? -9.068 28.360 28.137 1.00 92.94 100 GLN A O 1
ATOM 755 N N . GLU A 1 101 ? -7.985 29.380 29.812 1.00 93.19 101 GLU A N 1
ATOM 756 C CA . GLU A 1 101 ? -7.318 28.164 30.296 1.00 93.19 101 GLU A CA 1
ATOM 757 C C . GLU A 1 101 ? -8.331 27.081 30.701 1.00 93.19 101 GLU A C 1
ATOM 759 O O . GLU A 1 101 ? -8.165 25.926 30.328 1.00 93.19 101 GLU A O 1
ATOM 764 N N . GLN A 1 102 ? -9.412 27.454 31.400 1.00 94.19 102 GLN A N 1
ATOM 765 C CA . GLN A 1 102 ? -10.492 26.518 31.743 1.00 94.19 102 GLN A CA 1
ATOM 766 C C . GLN A 1 102 ? -11.245 26.002 30.514 1.00 94.19 102 GLN A C 1
ATOM 768 O O . GLN A 1 102 ? -11.611 24.833 30.472 1.00 94.19 102 GLN A O 1
ATOM 773 N N . TYR A 1 103 ? -11.505 26.862 29.528 1.00 95.94 103 TYR A N 1
ATOM 774 C CA . TYR A 1 103 ? -12.126 26.447 28.272 1.00 95.94 103 TYR A CA 1
ATOM 775 C C . TYR A 1 103 ? -11.247 25.424 27.541 1.00 95.94 103 TYR A C 1
ATOM 777 O O . TYR A 1 103 ? -11.744 24.370 27.155 1.00 95.94 103 TYR A O 1
ATOM 785 N N . ASP A 1 104 ? -9.950 25.715 27.403 1.00 95.81 104 ASP A N 1
ATOM 786 C CA . ASP A 1 104 ? -8.982 24.843 26.729 1.00 95.81 104 ASP A CA 1
ATOM 787 C C . ASP A 1 104 ? -8.823 23.498 27.468 1.00 95.81 104 ASP A C 1
ATOM 789 O O . ASP A 1 104 ? -8.666 22.457 26.831 1.00 95.81 104 ASP A O 1
ATOM 793 N N . GLU A 1 105 ? -8.883 23.500 28.807 1.00 97.06 105 GLU A N 1
ATOM 794 C CA . GLU A 1 105 ? -8.890 22.279 29.630 1.00 97.06 105 GLU A CA 1
ATOM 795 C C . GLU A 1 105 ? -10.125 21.418 29.329 1.00 97.06 105 GLU A C 1
ATOM 797 O O . GLU A 1 105 ? -9.978 20.243 29.008 1.00 97.06 105 GLU A O 1
ATOM 802 N N . ILE A 1 106 ? -11.326 22.010 29.328 1.00 97.50 106 ILE A N 1
ATOM 803 C CA . ILE A 1 106 ? -12.575 21.295 29.009 1.00 97.50 106 ILE A CA 1
ATOM 804 C C . ILE A 1 106 ? -12.568 20.770 27.565 1.00 97.50 106 ILE A C 1
ATOM 806 O O . ILE A 1 106 ? -13.044 19.665 27.317 1.00 97.50 106 ILE A O 1
ATOM 810 N N . GLU A 1 107 ? -12.049 21.540 26.604 1.00 97.31 107 GLU A N 1
ATOM 811 C CA . GLU A 1 107 ? -11.924 21.097 25.209 1.00 97.31 107 GLU A CA 1
ATOM 812 C C . GLU A 1 107 ? -10.964 19.905 25.080 1.00 97.31 107 GLU A C 1
ATOM 814 O O . GLU A 1 107 ? -11.257 18.953 24.355 1.00 97.31 107 GLU A O 1
ATOM 819 N N . SER A 1 108 ? -9.841 19.931 25.804 1.00 97.88 108 SER A N 1
ATOM 820 C CA . SER A 1 108 ? -8.900 18.810 25.852 1.00 97.88 108 SER A CA 1
ATOM 821 C C . SER A 1 108 ? -9.543 17.566 26.463 1.00 97.88 108 SER A C 1
ATOM 823 O O . SER A 1 108 ? -9.471 16.500 25.859 1.00 97.88 108 SER A O 1
ATOM 825 N N . ASP A 1 109 ? -10.193 17.703 27.621 1.00 97.94 109 ASP A N 1
ATOM 826 C CA . ASP A 1 109 ? -10.854 16.590 28.306 1.00 97.94 109 ASP A CA 1
ATOM 827 C C . ASP A 1 109 ? -11.998 16.008 27.453 1.00 97.94 109 ASP A C 1
ATOM 829 O O . ASP A 1 109 ? -12.198 14.796 27.423 1.00 97.94 109 ASP A O 1
ATOM 833 N N . LEU A 1 110 ? -12.730 16.851 26.711 1.00 97.56 110 LEU A N 1
ATOM 834 C CA . LEU A 1 110 ? -13.744 16.402 25.754 1.00 97.56 110 LEU A CA 1
ATOM 835 C C . LEU A 1 110 ? -13.120 15.573 24.627 1.00 97.56 110 LEU A C 1
ATOM 837 O O . LEU A 1 110 ? -13.652 14.520 24.294 1.00 97.56 110 LEU A O 1
ATOM 841 N N . SER A 1 111 ? -12.005 16.032 24.052 1.00 97.25 111 SER A N 1
ATOM 842 C CA . SER A 1 111 ? -11.301 15.286 23.004 1.00 97.25 111 SER A CA 1
ATOM 843 C C . SER A 1 111 ? -10.767 13.946 23.512 1.00 97.25 111 SER A C 1
ATOM 845 O O . SER A 1 111 ? -10.776 12.975 22.757 1.00 97.25 111 SER A O 1
ATOM 847 N N . ASP A 1 112 ? -10.288 13.894 24.757 1.00 97.81 112 ASP A N 1
ATOM 848 C CA . ASP A 1 112 ? -9.860 12.645 25.387 1.00 97.81 112 ASP A CA 1
ATOM 849 C C . ASP A 1 112 ? -11.062 11.697 25.544 1.00 97.81 112 ASP A C 1
ATOM 851 O O . ASP A 1 112 ? -10.965 10.522 25.196 1.00 97.81 112 ASP A O 1
ATOM 855 N N . LEU A 1 113 ? -12.227 12.215 25.951 1.00 97.38 113 LEU A N 1
ATOM 856 C CA . LEU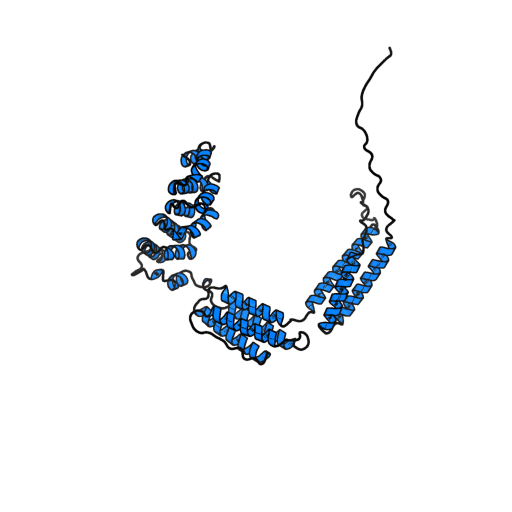 A 1 113 ? -13.440 11.411 26.096 1.00 97.38 113 LEU A CA 1
ATOM 857 C C . LEU A 1 113 ? -14.008 10.901 24.762 1.00 97.38 113 LEU A C 1
ATOM 859 O O . LEU A 1 113 ? -14.492 9.774 24.687 1.00 97.38 113 LEU A O 1
ATOM 863 N N . GLU A 1 114 ? -13.967 11.730 23.714 1.00 97.62 114 GLU A N 1
ATOM 864 C CA . GLU A 1 114 ? -14.324 11.333 22.345 1.00 97.62 114 GLU A CA 1
ATOM 865 C C . GLU A 1 114 ? -13.420 10.171 21.881 1.00 97.62 114 GLU A C 1
ATOM 867 O O . GLU A 1 114 ? -13.918 9.195 21.322 1.00 97.62 114 GLU A O 1
ATOM 872 N N . SER A 1 115 ? -12.119 10.215 22.195 1.00 97.12 115 SER A N 1
ATOM 873 C CA . SER A 1 115 ? -11.188 9.111 21.912 1.00 97.12 115 SER A CA 1
ATOM 874 C C . SER A 1 115 ? -11.487 7.857 22.744 1.00 97.12 115 SER A C 1
ATOM 876 O O . SER A 1 115 ? -11.456 6.753 22.208 1.00 97.12 115 SER A O 1
ATOM 878 N N . ASP A 1 116 ? -11.784 8.003 24.039 1.00 97.25 116 ASP A N 1
ATOM 879 C CA . ASP A 1 116 ? -12.115 6.875 24.923 1.00 97.25 116 ASP A CA 1
ATOM 880 C C . ASP A 1 116 ? -13.445 6.199 24.536 1.00 97.25 116 ASP A C 1
ATOM 882 O O . ASP A 1 116 ? -13.633 5.004 24.788 1.00 97.25 116 ASP A O 1
ATOM 886 N N . LEU A 1 117 ? -14.382 6.953 23.946 1.00 96.00 117 LEU A N 1
ATOM 887 C CA . LEU A 1 117 ? -15.605 6.423 23.342 1.00 96.00 117 LEU A CA 1
ATOM 888 C C . LEU A 1 117 ? -15.268 5.570 22.116 1.00 96.00 117 LEU A C 1
ATOM 890 O O . LEU A 1 117 ? -15.736 4.436 22.033 1.00 96.00 117 LEU A O 1
ATOM 894 N N . GLU A 1 118 ? -14.466 6.096 21.185 1.00 93.19 118 GLU A N 1
ATOM 895 C CA . GLU A 1 118 ? -14.030 5.362 19.988 1.00 93.19 118 GLU A CA 1
ATOM 896 C C . GLU A 1 118 ? -13.293 4.065 20.359 1.00 93.19 118 GLU A C 1
ATOM 898 O O . GLU A 1 118 ? -13.590 3.016 19.794 1.00 93.19 118 GLU A O 1
ATOM 903 N N . ASP A 1 119 ? -12.415 4.099 21.366 1.00 91.94 119 ASP A N 1
ATOM 904 C CA . ASP A 1 119 ? -11.691 2.920 21.864 1.00 91.94 119 ASP A CA 1
ATOM 905 C C . ASP A 1 119 ? -12.610 1.855 22.501 1.00 91.94 119 ASP A C 1
ATOM 907 O O . ASP A 1 119 ? -12.227 0.685 22.611 1.00 91.94 119 ASP A O 1
ATOM 911 N N . GLN A 1 120 ? -13.801 2.248 22.967 1.00 93.31 120 GLN A N 1
ATOM 912 C CA . GLN A 1 120 ? -14.795 1.341 23.553 1.00 93.31 120 GLN A CA 1
ATOM 913 C C . GLN A 1 120 ? -15.766 0.753 22.537 1.00 93.31 120 GLN A C 1
ATOM 915 O O . GLN A 1 120 ? -16.393 -0.262 22.853 1.00 93.31 120 GLN A O 1
ATOM 920 N N . ARG A 1 121 ? -15.886 1.353 21.347 1.00 91.56 121 ARG A N 1
ATOM 921 C CA . ARG A 1 121 ? -16.703 0.796 20.269 1.00 91.56 121 ARG A CA 1
ATOM 922 C C . ARG A 1 121 ? -16.162 -0.580 19.883 1.00 91.56 121 ARG A C 1
ATOM 924 O O . ARG A 1 121 ? -14.960 -0.773 19.678 1.00 91.56 121 ARG A O 1
ATOM 931 N N . GLY A 1 122 ? -17.060 -1.556 19.832 1.00 84.50 122 GLY A N 1
ATOM 932 C CA . GLY A 1 122 ? -16.743 -2.901 19.384 1.00 84.50 122 GLY A CA 1
ATOM 933 C C . GLY A 1 122 ? -16.484 -2.946 17.877 1.00 84.50 122 GLY A C 1
ATOM 934 O O . GLY A 1 122 ? -16.940 -2.071 17.143 1.00 84.50 122 GLY A O 1
ATOM 935 N N . PRO A 1 123 ? -15.774 -3.975 17.389 1.00 89.75 123 PRO A N 1
ATOM 936 C CA . PRO A 1 123 ? -15.720 -4.223 15.960 1.00 89.75 123 PRO A CA 1
ATOM 937 C C . PRO A 1 123 ? -17.108 -4.610 15.435 1.00 89.75 123 PRO A C 1
ATOM 939 O O . PRO A 1 123 ? -17.877 -5.304 16.107 1.00 89.75 123 PRO A O 1
ATOM 942 N N . TYR A 1 124 ? -17.395 -4.221 14.201 1.00 93.62 124 TYR A N 1
ATOM 943 C CA . TYR A 1 124 ? -18.630 -4.488 13.480 1.00 93.62 124 TYR A CA 1
ATOM 944 C C . TYR A 1 124 ? -18.403 -5.488 12.345 1.00 93.62 124 TYR A C 1
ATOM 946 O O . TYR A 1 124 ? -17.288 -5.713 11.873 1.00 93.62 124 TYR A O 1
ATOM 954 N N . GLY A 1 125 ? -19.496 -6.076 11.850 1.00 93.94 125 GLY A N 1
ATOM 955 C CA . GLY A 1 125 ? -19.442 -6.896 10.637 1.00 93.94 125 GLY A CA 1
ATOM 956 C C . GLY A 1 125 ? -18.903 -6.126 9.423 1.00 93.94 125 GLY A C 1
ATOM 957 O O . GLY A 1 125 ? -18.221 -6.718 8.592 1.00 93.94 125 GLY A O 1
ATOM 958 N N . ASP A 1 126 ? -19.153 -4.814 9.349 1.00 94.75 126 ASP A N 1
ATOM 959 C CA . ASP A 1 126 ? -18.613 -3.941 8.301 1.00 94.75 126 ASP A CA 1
ATOM 960 C C . ASP A 1 126 ? -17.076 -3.838 8.344 1.00 94.75 126 ASP A C 1
ATOM 962 O O . ASP A 1 126 ? -16.456 -3.733 7.287 1.00 94.75 126 ASP A O 1
ATOM 966 N N . ASP A 1 127 ? -16.447 -3.931 9.525 1.00 96.81 127 ASP A N 1
ATOM 967 C CA . ASP A 1 127 ? -14.981 -3.922 9.637 1.00 96.81 127 ASP A CA 1
ATOM 968 C C . ASP A 1 127 ? -14.388 -5.182 9.000 1.00 96.81 127 ASP A C 1
ATOM 970 O O . ASP A 1 127 ? -13.460 -5.101 8.202 1.00 96.81 127 ASP A O 1
ATOM 974 N N . VAL A 1 128 ? -14.994 -6.347 9.256 1.00 97.88 128 VAL A N 1
ATOM 975 C CA . VAL A 1 128 ? -14.597 -7.614 8.618 1.00 97.88 128 VAL A CA 1
ATOM 976 C C . VAL A 1 128 ? -14.720 -7.521 7.096 1.00 97.88 128 VAL A C 1
ATOM 978 O O . VAL A 1 128 ? -13.828 -7.966 6.380 1.00 97.88 128 VAL A O 1
ATOM 981 N N . VAL A 1 129 ? -15.815 -6.944 6.588 1.00 98.31 129 VAL A N 1
ATOM 982 C CA . VAL A 1 129 ? -16.007 -6.748 5.141 1.00 98.31 129 VAL A CA 1
ATOM 983 C C . VAL A 1 129 ? -14.918 -5.841 4.566 1.00 98.31 129 VAL A C 1
ATOM 985 O O . VAL A 1 129 ? -14.360 -6.163 3.519 1.00 98.31 129 VAL A O 1
ATOM 988 N N . SER A 1 130 ? -14.570 -4.754 5.261 1.00 97.81 130 SER A N 1
ATOM 989 C CA . SER A 1 130 ? -13.487 -3.860 4.839 1.00 97.81 130 SER A CA 1
ATOM 990 C C . SER A 1 130 ? -12.142 -4.586 4.750 1.00 97.81 130 SER A C 1
ATOM 992 O O . SER A 1 130 ? -11.440 -4.433 3.753 1.00 97.81 130 SER A O 1
ATOM 994 N N . GLU A 1 131 ? -11.799 -5.411 5.743 1.00 98.38 131 GLU A N 1
ATOM 995 C CA . GLU A 1 131 ? -10.549 -6.186 5.737 1.00 98.38 131 GLU A CA 1
ATOM 996 C C . GLU A 1 131 ? -10.520 -7.230 4.602 1.00 98.38 131 GLU A C 1
ATOM 998 O O . GLU A 1 131 ? -9.497 -7.417 3.938 1.00 98.38 131 GLU A O 1
ATOM 1003 N N . ILE A 1 132 ? -11.656 -7.879 4.303 1.00 98.44 132 ILE A N 1
ATOM 1004 C CA . ILE A 1 132 ? -11.776 -8.796 3.154 1.00 98.44 132 ILE A CA 1
ATOM 1005 C C . ILE A 1 132 ? -11.566 -8.048 1.826 1.00 98.44 132 ILE A C 1
ATOM 1007 O O . ILE A 1 132 ? -10.863 -8.544 0.935 1.00 98.44 132 ILE A O 1
ATOM 1011 N N . ASP A 1 133 ? -12.153 -6.859 1.683 1.00 98.31 133 ASP A N 1
ATOM 1012 C CA . ASP A 1 133 ? -12.030 -6.032 0.480 1.00 98.31 133 ASP A CA 1
ATOM 1013 C C . ASP A 1 133 ? -10.584 -5.540 0.275 1.00 98.31 133 ASP A C 1
ATOM 1015 O O . ASP A 1 133 ? -10.083 -5.546 -0.857 1.00 98.31 133 ASP A O 1
ATOM 1019 N N . ASP A 1 134 ? -9.883 -5.171 1.351 1.00 98.31 134 ASP A N 1
ATOM 1020 C CA . ASP A 1 134 ? -8.471 -4.773 1.313 1.00 98.31 134 ASP A CA 1
ATOM 1021 C C . ASP A 1 134 ? -7.557 -5.944 0.902 1.00 98.31 134 ASP A C 1
ATOM 1023 O O . ASP A 1 134 ? -6.690 -5.791 0.022 1.00 98.31 134 ASP A O 1
ATOM 1027 N N . ALA A 1 135 ? -7.808 -7.143 1.438 1.00 98.12 135 ALA A N 1
ATOM 1028 C CA . ALA A 1 135 ? -7.141 -8.373 1.013 1.00 98.12 135 ALA A CA 1
ATOM 1029 C C . ALA A 1 135 ? -7.385 -8.656 -0.484 1.00 98.12 135 ALA A C 1
ATOM 1031 O O . ALA A 1 135 ? -6.446 -8.943 -1.242 1.00 98.12 135 ALA A O 1
ATOM 1032 N N . SER A 1 136 ? -8.628 -8.495 -0.955 1.00 97.06 136 SER A N 1
ATOM 1033 C CA . SER A 1 136 ? -8.966 -8.649 -2.376 1.00 97.06 136 SER A CA 1
ATOM 1034 C C . SER A 1 136 ? -8.266 -7.613 -3.267 1.00 97.06 136 SER A C 1
ATOM 1036 O O . SER A 1 136 ? -7.719 -7.932 -4.337 1.00 97.06 136 SER A O 1
ATOM 1038 N N . GLY A 1 137 ? -8.200 -6.363 -2.804 1.00 97.56 137 GLY A N 1
ATOM 1039 C CA . GLY A 1 137 ? -7.470 -5.281 -3.458 1.00 97.56 137 GLY A CA 1
ATOM 1040 C C . GLY A 1 137 ? -5.985 -5.607 -3.631 1.00 97.56 137 GLY A C 1
ATOM 1041 O O . GLY A 1 137 ? -5.424 -5.389 -4.710 1.00 97.56 137 GLY A O 1
ATOM 1042 N N . THR A 1 138 ? -5.361 -6.206 -2.615 1.00 97.56 138 THR A N 1
ATOM 1043 C CA . THR A 1 138 ? -3.963 -6.658 -2.674 1.00 97.56 138 THR A CA 1
ATOM 1044 C C . THR A 1 138 ? -3.787 -7.800 -3.677 1.00 97.56 138 THR A C 1
ATOM 1046 O O . THR A 1 138 ? -2.918 -7.737 -4.554 1.00 97.56 138 THR A O 1
ATOM 1049 N N . ILE A 1 139 ? -4.658 -8.814 -3.639 1.00 96.75 139 ILE A N 1
ATOM 1050 C CA . ILE A 1 139 ? -4.619 -9.948 -4.575 1.00 96.75 139 ILE A CA 1
ATOM 1051 C C . ILE A 1 139 ? -4.732 -9.480 -6.032 1.00 96.75 139 ILE A C 1
ATOM 1053 O O . ILE A 1 139 ? -3.977 -9.948 -6.890 1.00 96.75 139 ILE A O 1
ATOM 1057 N N . THR A 1 140 ? -5.648 -8.558 -6.332 1.00 96.12 140 THR A N 1
ATOM 1058 C CA . THR A 1 140 ? -5.900 -8.087 -7.704 1.00 96.12 140 THR A CA 1
ATOM 1059 C C . THR A 1 140 ? -4.927 -7.001 -8.170 1.00 96.12 140 THR A C 1
ATOM 1061 O O . THR A 1 140 ? -4.650 -6.896 -9.371 1.00 96.12 140 THR A O 1
ATOM 1064 N N . GLY A 1 141 ? -4.379 -6.210 -7.244 1.00 96.19 141 GLY A N 1
ATOM 1065 C CA . GLY A 1 141 ? -3.405 -5.153 -7.515 1.00 96.19 141 GLY A CA 1
ATOM 1066 C C . GLY A 1 141 ? -1.978 -5.657 -7.747 1.00 96.19 141 GLY A C 1
ATOM 1067 O O . GLY A 1 141 ? -1.183 -4.971 -8.400 1.00 96.19 141 GLY A O 1
ATOM 1068 N N . THR A 1 142 ? -1.659 -6.861 -7.269 1.00 96.62 142 THR A N 1
ATOM 1069 C CA . THR A 1 142 ? -0.300 -7.407 -7.297 1.00 96.62 142 THR A CA 1
ATOM 1070 C C . THR A 1 142 ? -0.069 -8.374 -8.456 1.00 96.62 142 THR A C 1
ATOM 1072 O O . THR A 1 142 ? -0.901 -9.200 -8.841 1.00 96.62 142 THR A O 1
ATOM 1075 N N . ARG A 1 143 ? 1.127 -8.293 -9.051 1.00 94.50 143 ARG A N 1
ATOM 1076 C CA . ARG A 1 143 ? 1.569 -9.256 -10.063 1.00 94.50 143 ARG A CA 1
ATOM 1077 C C . ARG A 1 143 ? 2.185 -10.469 -9.370 1.00 94.50 143 ARG A C 1
ATOM 1079 O O . ARG A 1 143 ? 3.355 -10.441 -9.006 1.00 94.50 143 ARG A O 1
ATOM 1086 N N . TRP A 1 144 ? 1.432 -11.557 -9.282 1.00 95.19 144 TRP A N 1
ATOM 1087 C CA . TRP A 1 144 ? 1.877 -12.792 -8.629 1.00 95.19 144 TRP A CA 1
ATOM 1088 C C . TRP A 1 144 ? 2.672 -13.733 -9.535 1.00 95.19 144 TRP A C 1
ATOM 1090 O O . TRP A 1 144 ? 2.458 -13.815 -10.754 1.00 95.19 144 TRP A O 1
ATOM 1100 N N . THR A 1 145 ? 3.573 -14.501 -8.924 1.00 95.06 145 THR A N 1
ATOM 1101 C CA . THR A 1 145 ? 4.223 -15.644 -9.578 1.00 95.06 145 THR A CA 1
ATOM 1102 C C . THR A 1 145 ? 3.287 -16.856 -9.662 1.00 95.06 145 THR A C 1
ATOM 1104 O O . THR A 1 145 ? 2.194 -16.853 -9.108 1.00 95.06 145 THR A O 1
ATOM 1107 N N . GLU A 1 146 ? 3.684 -17.913 -10.379 1.00 92.44 146 GLU A N 1
ATOM 1108 C CA . GLU A 1 146 ? 2.898 -19.159 -10.400 1.00 92.44 146 GLU A CA 1
ATOM 1109 C C . GLU A 1 146 ? 2.910 -19.861 -9.036 1.00 92.44 146 GLU A C 1
ATOM 1111 O O . GLU A 1 146 ? 1.937 -20.514 -8.673 1.00 92.44 146 GLU A O 1
ATOM 1116 N N . GLU A 1 147 ? 4.009 -19.718 -8.294 1.00 94.44 147 GLU A N 1
ATOM 1117 C CA . GLU A 1 147 ? 4.135 -20.145 -6.904 1.00 94.44 147 GLU A CA 1
ATOM 1118 C C . GLU A 1 147 ? 3.237 -19.302 -5.989 1.00 94.44 147 GLU A C 1
ATOM 1120 O O . GLU A 1 147 ? 2.387 -19.873 -5.315 1.00 94.44 147 GLU A O 1
ATOM 1125 N N . GLY A 1 148 ? 3.316 -17.971 -6.094 1.00 96.50 148 GLY A N 1
ATOM 1126 C CA . GLY A 1 148 ? 2.468 -17.033 -5.351 1.00 96.50 148 GLY A CA 1
ATOM 1127 C C . GLY A 1 148 ? 0.979 -17.292 -5.553 1.00 96.50 148 GLY A C 1
ATOM 1128 O O . GLY A 1 148 ? 0.231 -17.401 -4.597 1.00 96.50 148 GLY A O 1
ATOM 1129 N N . LYS A 1 149 ? 0.530 -17.534 -6.791 1.00 95.25 149 LYS A N 1
ATOM 1130 C CA . LYS A 1 149 ? -0.873 -17.910 -7.051 1.00 95.25 149 LYS A CA 1
ATOM 1131 C C . LYS A 1 149 ? -1.300 -19.194 -6.335 1.00 95.25 149 LYS A C 1
ATOM 1133 O O . LYS A 1 149 ? -2.475 -19.332 -6.019 1.00 95.25 149 LYS A O 1
ATOM 1138 N N . ALA A 1 150 ? -0.397 -20.158 -6.155 1.00 95.12 150 ALA A N 1
ATOM 1139 C CA . ALA A 1 150 ? -0.707 -21.381 -5.421 1.00 95.12 150 ALA A CA 1
ATOM 1140 C C . ALA A 1 150 ? -0.753 -21.134 -3.906 1.00 95.12 150 ALA A C 1
ATOM 1142 O O . ALA A 1 150 ? -1.591 -21.737 -3.246 1.00 95.12 150 ALA A O 1
ATOM 1143 N N . GLU A 1 151 ? 0.104 -20.244 -3.400 1.00 97.06 151 GLU A N 1
ATOM 1144 C CA . GLU A 1 151 ? 0.130 -19.787 -2.003 1.00 97.06 151 GLU A CA 1
ATOM 1145 C C . GLU A 1 151 ? -1.161 -19.020 -1.662 1.00 97.06 151 GLU A C 1
ATOM 1147 O O . GLU A 1 151 ? -1.845 -19.385 -0.715 1.00 97.06 151 GLU A O 1
ATOM 1152 N N . LEU A 1 152 ? -1.603 -18.092 -2.519 1.00 96.88 152 LEU A N 1
ATOM 1153 C CA . LEU A 1 152 ? -2.879 -17.380 -2.350 1.00 96.88 152 LEU A CA 1
ATOM 1154 C C . LEU A 1 152 ? -4.101 -18.310 -2.328 1.00 96.88 152 LEU A C 1
ATOM 1156 O O . LEU A 1 152 ? -5.072 -18.056 -1.626 1.00 96.88 152 LEU A O 1
ATOM 1160 N N . ILE A 1 153 ? -4.082 -19.381 -3.129 1.00 96.75 153 ILE A N 1
ATOM 1161 C CA . ILE A 1 153 ? -5.163 -20.377 -3.123 1.00 96.75 153 ILE A CA 1
ATOM 1162 C C . ILE A 1 153 ? -5.243 -21.076 -1.763 1.00 96.75 153 ILE A C 1
ATOM 1164 O O . ILE A 1 153 ? -6.348 -21.379 -1.337 1.00 96.75 153 ILE A O 1
ATOM 1168 N N . GLU A 1 154 ? -4.103 -21.373 -1.133 1.00 96.81 154 GLU A N 1
ATOM 1169 C CA . GLU A 1 154 ? -4.042 -21.991 0.199 1.00 96.81 154 GLU A CA 1
ATOM 1170 C C . GLU A 1 154 ? -4.527 -21.002 1.265 1.00 96.81 154 GLU A C 1
ATOM 1172 O O . GLU A 1 154 ? -5.441 -21.344 2.005 1.00 96.81 154 GLU A O 1
ATOM 1177 N N . ALA A 1 155 ? -4.040 -19.756 1.228 1.00 98.06 155 ALA A N 1
ATOM 1178 C CA . ALA A 1 155 ? -4.449 -18.684 2.139 1.00 98.06 155 ALA A CA 1
ATOM 1179 C C . ALA A 1 155 ? -5.973 -18.457 2.143 1.00 98.06 155 ALA A C 1
ATOM 1181 O O . ALA A 1 155 ? -6.615 -18.441 3.190 1.00 98.06 155 ALA A O 1
ATOM 1182 N N . VAL A 1 156 ? -6.586 -18.345 0.957 1.00 97.94 156 VAL A N 1
ATOM 1183 C CA . VAL A 1 156 ? -8.041 -18.154 0.850 1.00 97.94 156 VAL A CA 1
ATOM 1184 C C . VAL A 1 156 ? -8.809 -19.421 1.252 1.00 97.94 156 VAL A C 1
ATOM 1186 O O . VAL A 1 156 ? -9.892 -19.307 1.813 1.00 97.94 156 VAL A O 1
ATOM 1189 N N . ASP A 1 157 ? -8.299 -20.629 0.984 1.00 97.56 157 ASP A N 1
ATOM 1190 C CA . ASP A 1 157 ? -8.955 -21.876 1.430 1.00 97.56 157 ASP A CA 1
ATOM 1191 C C . ASP A 1 157 ? -8.990 -21.960 2.965 1.00 97.56 157 ASP A C 1
ATOM 1193 O O . ASP A 1 157 ? -10.047 -22.246 3.528 1.00 97.56 157 ASP A O 1
ATOM 1197 N N . ASP A 1 158 ? -7.870 -21.644 3.625 1.00 97.94 158 ASP A N 1
ATOM 1198 C CA . ASP A 1 158 ? -7.744 -21.646 5.086 1.00 97.94 158 ASP A CA 1
ATOM 1199 C C . ASP A 1 158 ? -8.656 -20.577 5.723 1.00 97.94 158 ASP A C 1
ATOM 1201 O O . ASP A 1 158 ? -9.445 -20.897 6.617 1.00 97.94 158 ASP A O 1
ATOM 1205 N N . PHE A 1 159 ? -8.666 -19.351 5.183 1.00 98.44 159 PHE A N 1
ATOM 1206 C CA . PHE A 1 159 ? -9.600 -18.295 5.597 1.00 98.44 159 PHE A CA 1
ATOM 1207 C C . PHE A 1 159 ? -11.071 -18.725 5.479 1.00 98.44 159 PHE A C 1
ATOM 1209 O O . PHE A 1 159 ? -11.873 -18.530 6.395 1.00 98.44 159 PHE A O 1
ATOM 1216 N N . LEU A 1 160 ? -11.455 -19.336 4.352 1.00 98.00 160 LEU A N 1
ATOM 1217 C CA . LEU A 1 160 ? -12.833 -19.781 4.138 1.00 98.00 160 LEU A CA 1
ATOM 1218 C C . LEU A 1 160 ? -13.236 -20.915 5.080 1.00 98.00 160 LEU A C 1
ATOM 1220 O O . LEU A 1 160 ? -14.413 -21.000 5.440 1.00 98.00 160 LEU A O 1
ATOM 1224 N N . ASP A 1 161 ? -12.316 -21.806 5.447 1.00 97.62 161 ASP A N 1
ATOM 1225 C CA . ASP A 1 161 ? -12.585 -22.851 6.434 1.00 97.62 161 ASP A CA 1
ATOM 1226 C C . ASP A 1 161 ? -12.949 -22.219 7.792 1.00 97.62 161 ASP A C 1
ATOM 1228 O O . ASP A 1 161 ? -13.962 -22.600 8.389 1.00 97.62 161 ASP A O 1
ATOM 1232 N N . GLU A 1 162 ? -12.209 -21.198 8.230 1.00 97.88 162 GLU A N 1
ATOM 1233 C CA . GLU A 1 162 ? -12.475 -20.474 9.481 1.00 97.88 162 GLU A CA 1
ATOM 1234 C C . GLU A 1 162 ? -13.768 -19.652 9.425 1.00 97.88 162 GLU A C 1
ATOM 1236 O O . GLU A 1 162 ? -14.630 -19.787 10.302 1.00 97.88 162 GLU A O 1
ATOM 1241 N N . LEU A 1 163 ? -13.969 -18.884 8.352 1.00 98.12 163 LEU A N 1
ATOM 1242 C CA . LEU A 1 163 ? -15.190 -18.109 8.125 1.00 98.12 163 LEU A CA 1
ATOM 1243 C C . LEU A 1 163 ? -16.433 -19.005 8.117 1.00 98.12 163 LEU A C 1
ATOM 1245 O O . LEU A 1 163 ? -17.447 -18.696 8.749 1.00 98.12 163 LEU A O 1
ATOM 1249 N N . ASN A 1 164 ? -16.373 -20.145 7.422 1.00 97.44 164 ASN A N 1
ATOM 1250 C CA . ASN A 1 164 ? -17.495 -21.078 7.367 1.00 97.44 164 ASN A CA 1
ATOM 1251 C C . ASN A 1 164 ? -17.752 -21.753 8.720 1.00 97.44 164 ASN A C 1
ATOM 1253 O O . ASN A 1 164 ? -18.916 -22.020 9.040 1.00 97.44 164 ASN A O 1
ATOM 1257 N N . ASP A 1 165 ? -16.713 -22.025 9.511 1.00 97.31 165 ASP A N 1
ATOM 1258 C CA . ASP A 1 165 ? -16.853 -22.574 10.860 1.00 97.31 165 ASP A CA 1
ATOM 1259 C C . ASP A 1 165 ? -17.486 -21.558 11.831 1.00 97.31 165 ASP A C 1
ATOM 1261 O O . ASP A 1 165 ? -18.352 -21.946 12.625 1.00 97.31 165 ASP A O 1
ATOM 1265 N N . LEU A 1 166 ? -17.121 -20.273 11.730 1.00 97.19 166 LEU A N 1
ATOM 1266 C CA . LEU A 1 166 ? -17.664 -19.178 12.546 1.00 97.19 166 LEU A CA 1
ATOM 1267 C C . LEU A 1 166 ? -19.118 -18.843 12.177 1.00 97.19 166 LEU A C 1
ATOM 1269 O O . LEU A 1 166 ? -19.989 -18.816 13.049 1.00 97.19 166 LE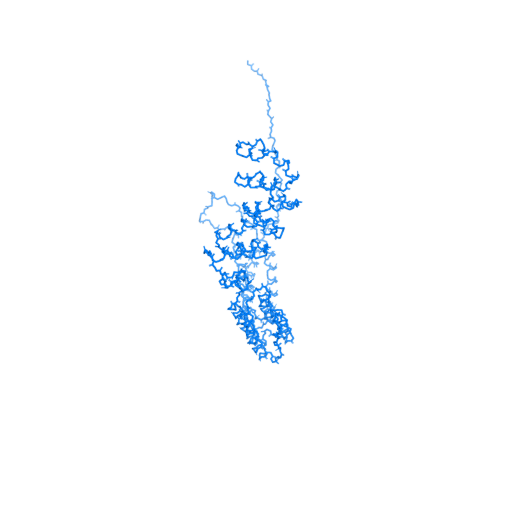U A O 1
ATOM 1273 N N . LEU A 1 167 ? -19.414 -18.669 10.885 1.00 96.25 167 LEU A N 1
ATOM 1274 C CA . LEU A 1 167 ? -20.750 -18.288 10.402 1.00 96.2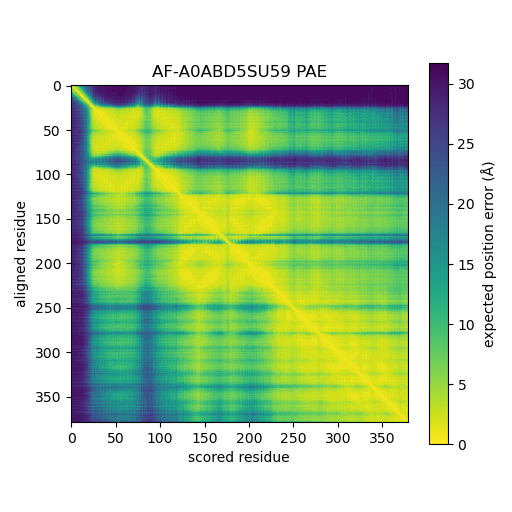5 167 LEU A CA 1
ATOM 1275 C C . LEU A 1 167 ? -21.706 -19.482 10.223 1.00 96.25 167 LEU A C 1
ATOM 1277 O O . LEU A 1 167 ? -22.917 -19.314 10.049 1.00 96.25 167 LEU A O 1
ATOM 1281 N N . GLY A 1 168 ? -21.189 -20.715 10.225 1.00 92.06 168 GLY A N 1
ATOM 1282 C CA . GLY A 1 168 ? -21.947 -21.900 9.809 1.00 92.06 168 GLY A CA 1
ATOM 1283 C C . GLY A 1 168 ? -22.314 -21.881 8.317 1.00 92.06 168 GLY A C 1
ATOM 1284 O O . GLY A 1 168 ? -23.344 -22.452 7.926 1.00 92.06 168 GLY A O 1
ATOM 1285 N N . GLY A 1 169 ? -21.501 -21.188 7.515 1.00 88.12 169 GLY A N 1
ATOM 1286 C CA . GLY A 1 169 ? -21.683 -20.933 6.091 1.00 88.12 169 GLY A CA 1
ATOM 1287 C C . GLY A 1 169 ? -21.261 -22.089 5.183 1.00 88.12 169 GLY A C 1
ATOM 1288 O O . GLY A 1 169 ? -20.997 -23.216 5.614 1.00 88.12 169 GLY A O 1
ATOM 1289 N N . SER A 1 170 ? -21.260 -21.824 3.875 1.00 90.25 170 SER A N 1
ATOM 1290 C CA . SER A 1 170 ? -20.706 -22.754 2.886 1.00 90.25 170 SER A CA 1
ATOM 1291 C C . SER A 1 170 ? -20.174 -22.034 1.647 1.00 90.25 170 SER A C 1
ATOM 1293 O O . SER A 1 170 ? -20.479 -22.450 0.523 1.00 90.25 170 SER A O 1
ATOM 1295 N N . VAL A 1 171 ? -19.449 -20.935 1.844 1.00 93.31 171 VAL A N 1
ATOM 1296 C CA . VAL A 1 171 ? -18.727 -20.257 0.761 1.00 93.31 171 VAL A CA 1
ATOM 1297 C C . VAL A 1 171 ? -17.679 -21.228 0.217 1.00 93.31 171 VAL A C 1
ATOM 1299 O O . VAL A 1 171 ? -17.068 -21.980 0.978 1.00 93.31 171 VAL A O 1
ATOM 1302 N N . THR A 1 172 ? -17.534 -21.302 -1.108 1.00 92.25 172 THR A N 1
ATOM 1303 C CA . THR A 1 172 ? -16.676 -22.306 -1.751 1.00 92.25 172 THR A CA 1
ATOM 1304 C C . THR A 1 172 ? -15.656 -21.672 -2.668 1.00 92.25 172 THR A C 1
ATOM 1306 O O . THR A 1 172 ? -16.033 -20.966 -3.601 1.00 92.25 172 THR A O 1
ATOM 1309 N N . LEU A 1 173 ? -14.399 -22.069 -2.494 1.00 91.81 173 LEU A N 1
ATOM 1310 C CA . LEU A 1 173 ? -13.293 -21.630 -3.326 1.00 91.81 173 LEU A CA 1
ATOM 1311 C C . LEU A 1 173 ? -13.455 -22.001 -4.808 1.00 91.81 173 LEU A C 1
ATOM 1313 O O . LEU A 1 173 ? -13.741 -23.153 -5.172 1.00 91.81 173 LEU A O 1
ATOM 1317 N N . VAL A 1 174 ? -13.177 -21.030 -5.680 1.00 86.25 174 VAL A N 1
ATOM 1318 C CA . VAL A 1 174 ? -13.046 -21.221 -7.127 1.00 86.25 174 VAL A CA 1
ATOM 1319 C C . VAL A 1 174 ? -11.603 -20.924 -7.548 1.00 86.25 174 VAL A C 1
ATOM 1321 O O . VAL A 1 174 ? -11.123 -19.818 -7.379 1.00 86.25 174 VAL A O 1
ATOM 1324 N N . ASN A 1 175 ? -10.900 -21.903 -8.131 1.00 81.12 175 ASN A N 1
ATOM 1325 C CA . ASN A 1 175 ? -9.468 -21.774 -8.463 1.00 81.12 175 ASN A CA 1
ATOM 1326 C C . ASN A 1 175 ? -9.070 -22.430 -9.806 1.00 81.12 175 ASN A C 1
ATOM 1328 O O . ASN A 1 175 ? -8.092 -23.174 -9.917 1.00 81.12 175 ASN A O 1
ATOM 1332 N N . GLN A 1 176 ? -9.862 -22.222 -10.859 1.00 71.62 176 GLN A N 1
ATOM 1333 C CA . GLN A 1 176 ? -9.670 -22.887 -12.151 1.00 71.62 176 GLN A CA 1
ATOM 1334 C C . GLN A 1 176 ? -9.070 -21.975 -13.230 1.00 71.62 176 GLN A C 1
ATOM 1336 O O . GLN A 1 176 ? -9.782 -21.184 -13.843 1.00 71.62 176 GLN A O 1
ATOM 1341 N N . GLY A 1 177 ? -7.823 -22.233 -13.634 1.00 66.12 177 GLY A N 1
ATOM 1342 C CA . GLY A 1 177 ? -7.251 -21.693 -14.877 1.00 66.12 177 GLY A CA 1
ATOM 1343 C C . GLY A 1 177 ? -6.164 -20.644 -14.656 1.00 66.12 177 GLY A C 1
ATOM 1344 O O . GLY A 1 177 ? -5.418 -20.732 -13.693 1.00 66.12 177 GLY A O 1
ATOM 1345 N N . GLU A 1 178 ? -6.024 -19.709 -15.601 1.00 69.69 178 GLU A N 1
ATOM 1346 C CA . GLU A 1 178 ? -4.946 -18.699 -15.615 1.00 69.69 178 GLU A CA 1
ATOM 1347 C C . GLU A 1 178 ? -5.323 -17.394 -14.882 1.00 69.69 178 GLU A C 1
ATOM 1349 O O . GLU A 1 178 ? -4.453 -16.556 -14.663 1.00 69.69 178 GLU A O 1
ATOM 1354 N N . THR A 1 179 ? -6.591 -17.238 -14.488 1.00 84.75 179 THR A N 1
ATOM 1355 C CA . THR A 1 179 ? -7.176 -16.043 -13.848 1.00 84.75 179 THR A CA 1
ATOM 1356 C C . THR A 1 179 ? -7.419 -16.287 -12.357 1.00 84.75 179 THR A C 1
ATOM 1358 O O . THR A 1 179 ? -8.550 -16.192 -11.888 1.00 84.75 179 THR A O 1
ATOM 1361 N N . VAL A 1 180 ? -6.394 -16.768 -11.646 1.00 90.88 180 VAL A N 1
ATOM 1362 C CA . VAL A 1 180 ? -6.519 -17.106 -10.218 1.00 90.88 180 VAL A CA 1
ATOM 1363 C C . VAL A 1 180 ? -6.879 -15.869 -9.386 1.00 90.88 180 VAL A C 1
ATOM 1365 O O . VAL A 1 180 ? -7.881 -15.958 -8.686 1.00 90.88 180 VAL A O 1
ATOM 1368 N N . PRO A 1 181 ? -6.180 -14.718 -9.496 1.00 92.88 181 PRO A N 1
ATOM 1369 C CA . PRO A 1 181 ? -6.507 -13.539 -8.690 1.00 92.88 181 PRO A CA 1
ATOM 1370 C C . PRO A 1 181 ? -7.961 -13.082 -8.846 1.00 92.88 181 PRO A C 1
ATOM 1372 O O . PRO A 1 181 ? -8.638 -12.865 -7.853 1.00 92.88 181 PRO A O 1
ATOM 1375 N N . GLU A 1 182 ? -8.486 -13.046 -10.075 1.00 93.38 182 GLU A N 1
ATOM 1376 C CA . GLU A 1 182 ? -9.873 -12.631 -10.333 1.00 93.38 182 GLU A CA 1
ATOM 1377 C C . GLU A 1 182 ? -10.918 -13.647 -9.842 1.00 93.38 182 GLU A C 1
ATOM 1379 O O . GLU A 1 182 ? -12.099 -13.333 -9.727 1.00 93.38 182 GLU A O 1
ATOM 1384 N N . GLN A 1 183 ? -10.520 -14.901 -9.622 1.00 94.62 183 GLN A N 1
ATOM 1385 C CA . GLN A 1 183 ? -11.404 -15.917 -9.049 1.00 94.62 183 GLN A CA 1
ATOM 1386 C C . GLN A 1 183 ? -11.388 -15.897 -7.526 1.00 94.62 183 GLN A C 1
ATOM 1388 O O . GLN A 1 183 ? -12.424 -16.172 -6.924 1.00 94.62 183 GLN A O 1
ATOM 1393 N N . LEU A 1 184 ? -10.233 -15.592 -6.930 1.00 96.00 184 LEU A N 1
ATOM 1394 C CA . LEU A 1 184 ? -10.116 -15.372 -5.494 1.00 96.00 184 LEU A CA 1
ATOM 1395 C C . LEU A 1 184 ? -10.894 -14.118 -5.091 1.00 96.00 184 LEU A C 1
ATOM 1397 O O . LEU A 1 184 ? -11.711 -14.220 -4.192 1.00 96.00 184 LEU A O 1
ATOM 1401 N N . ASP A 1 185 ? -10.761 -13.021 -5.840 1.00 96.38 185 ASP A N 1
ATOM 1402 C CA . ASP A 1 185 ? -11.562 -11.793 -5.692 1.00 96.38 185 ASP A CA 1
ATOM 1403 C C . ASP A 1 185 ? -13.066 -12.091 -5.651 1.00 96.38 185 ASP A C 1
ATOM 1405 O O . ASP A 1 185 ? -13.721 -11.867 -4.644 1.00 96.38 185 ASP A O 1
ATOM 1409 N N . ALA A 1 186 ? -13.592 -12.773 -6.672 1.00 96.00 186 ALA A N 1
ATOM 1410 C CA . ALA A 1 186 ? -15.001 -13.171 -6.686 1.00 96.00 186 ALA A CA 1
ATOM 1411 C C . ALA A 1 186 ? -15.400 -14.129 -5.541 1.00 96.00 186 ALA A C 1
ATOM 1413 O O . ALA A 1 186 ? -16.577 -14.238 -5.215 1.00 96.00 186 ALA A O 1
ATOM 1414 N N . THR A 1 187 ? -14.449 -14.879 -4.978 1.00 96.94 187 THR A N 1
ATOM 1415 C CA . THR A 1 187 ? -14.704 -15.757 -3.826 1.00 96.94 187 THR A CA 1
ATOM 1416 C C . THR A 1 187 ? -14.740 -14.955 -2.523 1.00 96.94 187 THR A C 1
ATOM 1418 O O . THR A 1 187 ? -15.542 -15.270 -1.647 1.00 96.94 187 THR A O 1
ATOM 1421 N N . LEU A 1 188 ? -13.890 -13.936 -2.396 1.00 97.56 188 LEU A N 1
ATOM 1422 C CA . LEU A 1 188 ? -13.878 -13.007 -1.270 1.00 97.56 188 LEU A CA 1
ATOM 1423 C C . LEU A 1 188 ? -15.119 -12.104 -1.297 1.00 97.56 188 LEU A C 1
ATOM 1425 O O . LEU A 1 188 ? -15.735 -11.936 -0.255 1.00 97.56 188 LEU A O 1
ATOM 1429 N N . ASP A 1 189 ? -15.593 -11.683 -2.475 1.00 97.75 189 ASP A N 1
ATOM 1430 C CA . ASP A 1 189 ? -16.900 -11.022 -2.634 1.00 97.75 189 ASP A CA 1
ATOM 1431 C C . ASP A 1 189 ? -18.049 -11.879 -2.058 1.00 97.75 189 ASP A C 1
ATOM 1433 O O . ASP A 1 189 ? -18.896 -11.389 -1.308 1.00 97.75 189 ASP A O 1
ATOM 1437 N N . ASP A 1 190 ? -18.078 -13.180 -2.383 1.00 97.69 190 ASP A N 1
ATOM 1438 C CA . ASP A 1 190 ? -19.072 -14.122 -1.841 1.00 97.69 190 ASP A CA 1
ATOM 1439 C C . ASP A 1 190 ? -18.919 -14.289 -0.308 1.00 97.69 190 ASP A C 1
ATOM 1441 O O . ASP A 1 190 ? -19.895 -14.590 0.388 1.00 97.69 190 ASP A O 1
ATOM 1445 N N . ALA A 1 191 ? -17.702 -14.129 0.228 1.00 97.62 191 ALA A N 1
ATOM 1446 C CA . ALA A 1 191 ? -17.424 -14.165 1.663 1.00 97.62 191 ALA A CA 1
ATOM 1447 C C . ALA A 1 191 ? -17.915 -12.894 2.372 1.00 97.62 191 ALA A C 1
ATOM 1449 O O . ALA A 1 191 ? -18.601 -13.012 3.388 1.00 97.62 191 ALA A O 1
ATOM 1450 N N . SER A 1 192 ? -17.661 -11.713 1.802 1.00 97.88 192 SER A N 1
ATOM 1451 C CA . SER A 1 192 ? -18.205 -10.433 2.268 1.00 97.88 192 SER A CA 1
ATOM 1452 C C . SER A 1 192 ? -19.737 -10.456 2.285 1.00 97.88 192 SER A C 1
ATOM 1454 O O . SER A 1 192 ? -20.339 -10.154 3.315 1.00 97.88 192 SER A O 1
ATOM 1456 N N . GLU A 1 193 ? -20.389 -10.937 1.212 1.00 97.81 193 GLU A N 1
ATOM 1457 C CA . GLU A 1 193 ? -21.858 -11.094 1.178 1.00 97.81 193 GLU A CA 1
ATOM 1458 C C . GLU A 1 193 ? -22.348 -12.033 2.297 1.00 97.81 193 GLU A C 1
ATOM 1460 O O . GLU A 1 193 ? -23.391 -11.787 2.904 1.00 97.81 193 GLU A O 1
ATOM 1465 N N . ALA A 1 194 ? -21.595 -13.090 2.624 1.00 97.62 194 ALA A N 1
ATOM 1466 C CA . ALA A 1 194 ? -21.949 -14.000 3.713 1.00 97.62 194 ALA A CA 1
ATOM 1467 C C . ALA A 1 194 ? -21.833 -13.355 5.107 1.00 97.62 194 ALA A C 1
ATOM 1469 O O . ALA A 1 194 ? -22.653 -13.670 5.976 1.00 97.62 194 ALA A O 1
ATOM 1470 N N . VAL A 1 195 ? -20.851 -12.472 5.323 1.00 97.38 195 VAL A N 1
ATOM 1471 C CA . VAL A 1 195 ? -20.705 -11.693 6.565 1.00 97.38 195 VAL A CA 1
ATOM 1472 C C . VAL A 1 195 ? -21.861 -10.698 6.703 1.00 97.38 195 VAL A C 1
ATOM 1474 O O . VAL A 1 195 ? -22.515 -10.666 7.747 1.00 97.38 195 VAL A O 1
ATOM 1477 N N . GLU A 1 196 ? -22.190 -9.958 5.641 1.00 96.94 196 GLU A N 1
ATOM 1478 C CA . GLU A 1 196 ? -23.326 -9.025 5.632 1.00 96.94 196 GLU A CA 1
ATOM 1479 C C . GLU A 1 196 ? -24.663 -9.743 5.899 1.00 96.94 196 GLU A C 1
ATOM 1481 O O . GLU A 1 196 ? -25.468 -9.308 6.731 1.00 96.94 196 GLU A O 1
ATOM 1486 N N . ASP A 1 197 ? -24.903 -10.879 5.233 1.00 96.56 197 ASP A N 1
ATOM 1487 C CA . ASP A 1 197 ? -26.125 -11.677 5.386 1.00 96.56 197 ASP A CA 1
ATOM 1488 C C . ASP A 1 197 ? -26.266 -12.296 6.789 1.00 96.56 197 ASP A C 1
ATOM 1490 O O . ASP A 1 197 ? -27.388 -12.617 7.213 1.00 96.56 197 ASP A O 1
ATOM 1494 N N . ALA A 1 198 ? -25.155 -12.476 7.513 1.00 96.31 198 ALA A N 1
ATOM 1495 C CA . ALA A 1 198 ? -25.175 -12.937 8.897 1.00 96.31 198 ALA A CA 1
ATOM 1496 C C . ALA A 1 198 ? -25.784 -11.888 9.841 1.00 96.31 198 ALA A C 1
ATOM 1498 O O . ALA A 1 198 ? -26.362 -12.279 10.858 1.00 96.31 198 ALA A O 1
ATOM 1499 N N . ALA A 1 199 ? -25.737 -10.602 9.461 1.00 95.19 199 ALA A N 1
ATOM 1500 C CA . ALA A 1 199 ? -26.264 -9.473 10.224 1.00 95.19 199 ALA A CA 1
ATOM 1501 C C . ALA A 1 199 ? -25.800 -9.510 11.692 1.00 95.19 199 ALA A C 1
ATOM 1503 O O . ALA A 1 199 ? -26.632 -9.521 12.603 1.00 95.19 199 ALA A O 1
ATOM 1504 N N . LEU A 1 200 ? -24.476 -9.601 11.873 1.00 95.62 200 LEU A N 1
ATOM 1505 C CA . LEU A 1 200 ? -23.817 -9.725 13.173 1.00 95.62 200 LEU A CA 1
ATOM 1506 C C . LEU A 1 200 ? -24.078 -8.486 14.029 1.00 95.62 200 LEU A C 1
ATOM 1508 O O . LEU A 1 200 ? -23.914 -7.354 13.570 1.00 95.62 200 LEU A O 1
ATOM 1512 N N . ASP A 1 201 ? -24.486 -8.720 15.268 1.00 94.56 201 ASP A N 1
ATOM 1513 C CA . ASP A 1 201 ? -24.682 -7.678 16.266 1.00 94.56 201 ASP A CA 1
ATOM 1514 C C . ASP A 1 201 ? -23.375 -7.455 17.040 1.00 94.56 201 ASP A C 1
ATOM 1516 O O . ASP A 1 201 ? -22.753 -8.410 17.502 1.00 94.56 201 ASP A O 1
ATOM 1520 N N . ALA A 1 202 ? -22.937 -6.203 17.164 1.00 93.00 202 ALA A N 1
ATOM 1521 C CA . ALA A 1 202 ? -21.635 -5.879 17.749 1.00 93.00 202 ALA A CA 1
ATOM 1522 C C . ALA A 1 202 ? -21.508 -6.294 19.225 1.00 93.00 202 ALA A C 1
ATOM 1524 O O . ALA A 1 202 ? -20.419 -6.672 19.655 1.00 93.00 202 ALA A O 1
ATOM 1525 N N . ASP A 1 203 ? -22.612 -6.319 19.980 1.00 92.69 203 ASP A N 1
ATOM 1526 C CA . ASP A 1 203 ? -22.619 -6.773 21.371 1.00 92.69 203 ASP A CA 1
ATOM 1527 C C . ASP A 1 203 ? -22.805 -8.296 21.470 1.00 92.69 203 ASP A C 1
ATOM 1529 O O . ASP A 1 203 ? -22.023 -9.000 22.122 1.00 92.69 203 ASP A O 1
ATOM 1533 N N . ASP A 1 204 ? -23.862 -8.825 20.840 1.00 94.06 204 ASP A N 1
ATOM 1534 C CA . ASP A 1 204 ? -24.249 -10.236 20.970 1.00 94.06 204 ASP A CA 1
ATOM 1535 C C . ASP A 1 204 ? -23.280 -11.183 20.226 1.00 94.06 204 ASP A C 1
ATOM 1537 O O . ASP A 1 204 ? -23.066 -12.317 20.679 1.00 94.06 204 ASP A O 1
ATOM 1541 N N . ASP A 1 205 ? -22.673 -10.730 19.123 1.00 96.25 205 ASP A N 1
ATOM 1542 C CA . ASP A 1 205 ? -21.777 -11.507 18.257 1.00 96.25 205 ASP A CA 1
ATOM 1543 C C . ASP A 1 205 ? -20.303 -11.054 18.328 1.00 96.25 205 ASP A C 1
ATOM 1545 O O . ASP A 1 205 ? -19.491 -11.494 17.510 1.00 96.25 205 ASP A O 1
ATOM 1549 N N . ALA A 1 206 ? -19.920 -10.264 19.339 1.00 93.06 206 ALA A N 1
ATOM 1550 C CA . ALA A 1 206 ? -18.561 -9.732 19.516 1.00 93.06 206 ALA A CA 1
ATOM 1551 C C . ALA A 1 206 ? -17.443 -10.791 19.384 1.00 93.06 206 ALA A C 1
ATOM 1553 O O . ALA A 1 206 ? -16.413 -10.554 18.757 1.00 93.06 206 ALA A O 1
ATOM 1554 N N . GLU A 1 207 ? -17.636 -11.989 19.957 1.00 94.31 207 GLU A N 1
ATOM 1555 C CA . GLU A 1 207 ? -16.658 -13.092 19.870 1.00 94.31 207 GLU A CA 1
ATOM 1556 C C . GLU A 1 207 ? -16.544 -13.650 18.440 1.00 94.31 207 GLU A C 1
ATOM 1558 O O . GLU A 1 207 ? -15.456 -14.032 18.014 1.00 94.31 207 GLU A O 1
ATOM 1563 N N . THR A 1 208 ? -17.650 -13.677 17.690 1.00 97.44 208 THR A N 1
ATOM 1564 C CA . THR A 1 208 ? -17.669 -14.112 16.287 1.00 97.44 208 THR A CA 1
ATOM 1565 C C . THR A 1 208 ? -16.969 -13.088 15.403 1.00 97.44 208 THR A C 1
ATOM 1567 O O . THR A 1 208 ? -16.136 -13.475 14.591 1.00 97.44 208 THR A O 1
ATOM 1570 N N . ILE A 1 209 ? -17.272 -11.798 15.584 1.00 97.50 209 ILE A N 1
ATOM 1571 C CA . ILE A 1 209 ? -16.651 -10.708 14.821 1.00 97.50 209 ILE A CA 1
ATOM 1572 C C . ILE A 1 209 ? -15.141 -10.679 15.083 1.00 97.50 209 ILE A C 1
ATOM 1574 O O . ILE A 1 209 ? -14.362 -10.678 14.137 1.00 97.50 209 ILE A O 1
ATOM 1578 N N . ALA A 1 210 ? -14.715 -10.766 16.347 1.00 96.19 210 ALA A N 1
ATOM 1579 C CA . ALA A 1 210 ? -13.295 -10.824 16.689 1.00 96.19 210 ALA A CA 1
ATOM 1580 C C . ALA A 1 210 ? -12.579 -12.031 16.054 1.00 96.19 210 ALA A C 1
ATOM 1582 O O . ALA A 1 210 ? -11.451 -11.894 15.592 1.00 96.19 210 ALA A O 1
ATOM 1583 N N . GLY A 1 211 ? -13.227 -13.200 16.002 1.00 98.12 211 GLY A N 1
ATOM 1584 C CA . GLY A 1 211 ? -12.671 -14.376 15.327 1.00 98.12 211 GLY A CA 1
ATOM 1585 C C . GLY A 1 211 ? -12.584 -14.218 13.806 1.00 98.12 211 GLY A C 1
ATOM 1586 O O . GLY A 1 211 ? -11.641 -14.712 13.201 1.00 98.12 211 GLY A O 1
ATOM 1587 N N . LEU A 1 212 ? -13.541 -13.521 13.187 1.00 98.38 212 LEU A N 1
ATOM 1588 C CA . LEU A 1 212 ? -13.489 -13.214 11.757 1.00 98.38 212 LEU A CA 1
ATOM 1589 C C . LEU A 1 212 ? -12.371 -12.220 11.437 1.00 98.38 212 LEU A C 1
ATOM 1591 O O . LEU A 1 212 ? -11.682 -12.418 10.445 1.00 98.38 212 LEU A O 1
ATOM 1595 N N . LEU A 1 213 ? -12.165 -11.206 12.283 1.00 98.31 213 LEU A N 1
ATOM 1596 C CA . LEU A 1 213 ? -11.052 -10.265 12.138 1.00 98.31 213 LEU A CA 1
ATOM 1597 C C . LEU A 1 213 ? -9.688 -10.947 12.318 1.00 98.31 213 LEU A C 1
ATOM 1599 O O . LEU A 1 213 ? -8.758 -10.675 11.569 1.00 98.31 213 LEU A O 1
ATOM 1603 N N . GLU A 1 214 ? -9.568 -11.881 13.267 1.00 98.25 214 GLU A N 1
ATOM 1604 C CA . GLU A 1 214 ? -8.354 -12.702 13.398 1.00 98.25 214 GLU A CA 1
ATOM 1605 C C . GLU A 1 214 ? -8.107 -13.528 12.121 1.00 98.25 214 GLU A C 1
ATOM 1607 O O . GLU A 1 214 ? -6.979 -13.588 11.639 1.00 98.25 214 GLU A O 1
ATOM 1612 N N . ALA A 1 215 ? -9.161 -14.087 11.515 1.00 98.56 215 ALA A N 1
ATOM 1613 C CA . ALA A 1 215 ? -9.050 -14.819 10.253 1.00 98.56 215 ALA A CA 1
ATOM 1614 C C . ALA A 1 215 ? -8.672 -13.910 9.064 1.00 98.56 215 ALA A C 1
ATOM 1616 O O . ALA A 1 215 ? -7.932 -14.343 8.178 1.00 98.56 215 ALA A O 1
ATOM 1617 N N . THR A 1 216 ? -9.154 -12.660 9.014 1.00 98.56 216 THR A N 1
ATOM 1618 C CA . THR A 1 216 ? -8.740 -11.693 7.979 1.00 98.56 216 THR A CA 1
ATOM 1619 C C . THR A 1 216 ? -7.300 -11.224 8.179 1.00 98.56 216 THR A C 1
ATOM 1621 O O . THR A 1 216 ? -6.576 -11.091 7.195 1.00 98.56 216 THR A O 1
ATOM 1624 N N . ASP A 1 217 ? -6.852 -11.048 9.425 1.00 98.50 217 ASP A N 1
ATOM 1625 C CA . ASP A 1 217 ? -5.450 -10.751 9.750 1.00 98.50 217 ASP A CA 1
ATOM 1626 C C . ASP A 1 217 ? -4.519 -11.887 9.291 1.00 98.50 217 ASP A C 1
ATOM 1628 O O . ASP A 1 217 ? -3.480 -11.638 8.667 1.00 98.50 217 ASP A O 1
ATOM 1632 N N . ASP A 1 218 ? -4.893 -13.141 9.568 1.00 98.69 218 ASP A N 1
ATOM 1633 C CA . ASP A 1 218 ? -4.143 -14.321 9.131 1.00 98.69 218 ASP A CA 1
ATOM 1634 C C . ASP A 1 218 ? -4.126 -14.426 7.593 1.00 98.69 218 ASP A C 1
ATOM 1636 O O . ASP A 1 218 ? -3.058 -14.618 7.002 1.00 98.69 218 ASP A O 1
ATOM 1640 N N . LEU A 1 219 ? -5.266 -14.189 6.926 1.00 98.62 219 LEU A N 1
ATOM 1641 C CA . LEU A 1 219 ? -5.347 -14.102 5.463 1.00 98.62 219 LEU A CA 1
ATOM 1642 C C . LEU A 1 219 ? -4.392 -13.038 4.907 1.00 98.62 219 LEU A C 1
ATOM 1644 O O . LEU A 1 219 ? -3.644 -13.317 3.968 1.00 98.62 219 LEU A O 1
ATOM 1648 N N . GLN A 1 220 ? -4.409 -11.826 5.465 1.00 98.44 220 GLN A N 1
ATOM 1649 C CA . GLN A 1 220 ? -3.554 -10.732 5.012 1.00 98.44 220 GLN A CA 1
ATOM 1650 C C . GLN A 1 220 ? -2.072 -11.068 5.213 1.00 98.44 220 GLN A C 1
ATOM 1652 O O . GLN A 1 220 ? -1.262 -10.830 4.315 1.00 98.44 220 GLN A O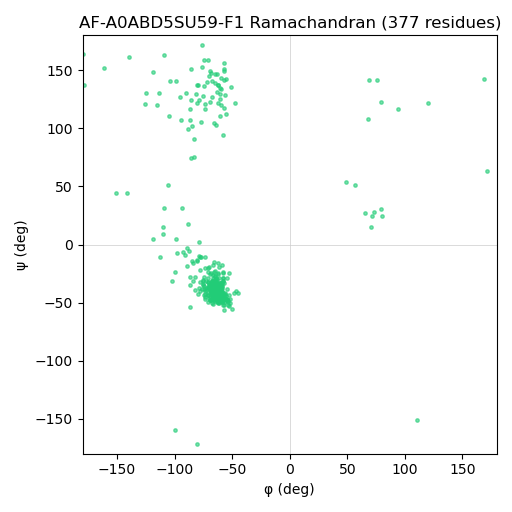 1
ATOM 1657 N N . SER A 1 221 ? -1.715 -11.681 6.345 1.00 98.44 221 SER A N 1
ATOM 1658 C CA . SER A 1 221 ? -0.349 -12.148 6.593 1.00 98.44 221 SER A CA 1
ATOM 1659 C C . SER A 1 221 ? 0.098 -13.184 5.557 1.00 98.44 221 SER A C 1
ATOM 1661 O O . SER A 1 221 ? 1.236 -13.124 5.089 1.00 98.44 221 SER A O 1
ATOM 1663 N N . ASP A 1 222 ? -0.770 -14.126 5.190 1.00 98.56 222 ASP A N 1
ATOM 1664 C CA . ASP A 1 222 ? -0.451 -15.148 4.191 1.00 98.56 222 ASP A CA 1
ATOM 1665 C C . ASP A 1 222 ? -0.372 -14.571 2.765 1.00 98.56 222 ASP A C 1
ATOM 1667 O O . ASP A 1 222 ? 0.442 -15.030 1.956 1.00 98.56 222 ASP A O 1
ATOM 1671 N N . ILE A 1 223 ? -1.168 -13.541 2.451 1.00 98.12 223 ILE A N 1
ATOM 1672 C CA . ILE A 1 223 ? -1.061 -12.780 1.196 1.00 98.12 223 ILE A CA 1
ATOM 1673 C C . ILE A 1 223 ? 0.283 -12.048 1.128 1.00 98.12 223 ILE A C 1
ATOM 1675 O O . ILE A 1 223 ? 0.963 -12.133 0.105 1.00 98.12 223 ILE A O 1
ATOM 1679 N N . ASP A 1 224 ? 0.684 -11.365 2.201 1.00 97.44 224 ASP A N 1
ATOM 1680 C CA . ASP A 1 224 ? 1.951 -10.628 2.270 1.00 97.44 224 ASP A CA 1
ATOM 1681 C C . ASP A 1 224 ? 3.179 -11.556 2.163 1.00 97.44 224 ASP A C 1
ATOM 1683 O O . ASP A 1 224 ? 4.220 -11.163 1.630 1.00 97.44 224 ASP A O 1
ATOM 1687 N N . ASP A 1 225 ? 3.071 -12.796 2.654 1.00 97.56 225 ASP A N 1
ATOM 1688 C CA . ASP A 1 225 ? 4.120 -13.817 2.550 1.00 97.56 225 ASP A CA 1
ATOM 1689 C C . ASP A 1 225 ? 4.147 -14.526 1.174 1.00 97.56 225 ASP A C 1
ATOM 1691 O O . ASP A 1 225 ? 5.128 -15.219 0.855 1.00 97.56 225 ASP A O 1
ATOM 1695 N N . ALA A 1 226 ? 3.105 -14.373 0.348 1.00 97.94 226 ALA A N 1
ATOM 1696 C CA . ALA A 1 226 ? 3.020 -15.004 -0.965 1.00 97.94 226 ALA A CA 1
ATOM 1697 C C . ALA A 1 226 ? 4.024 -14.401 -1.964 1.00 97.94 226 ALA A C 1
ATOM 1699 O O . ALA A 1 226 ? 4.382 -13.227 -1.937 1.00 97.94 226 ALA A O 1
ATOM 1700 N N . THR A 1 227 ? 4.493 -15.222 -2.906 1.00 97.19 227 THR A N 1
ATOM 1701 C CA . THR A 1 227 ? 5.604 -14.831 -3.783 1.00 97.19 227 THR A CA 1
ATOM 1702 C C . THR A 1 227 ? 5.164 -13.862 -4.892 1.00 97.19 227 THR A C 1
ATOM 1704 O O . THR A 1 227 ? 4.612 -14.280 -5.932 1.00 97.19 227 THR A O 1
ATOM 1707 N N . GLU A 1 228 ? 5.514 -12.583 -4.747 1.00 96.88 228 GLU A N 1
ATOM 1708 C CA . GLU A 1 228 ? 5.307 -11.554 -5.762 1.00 96.88 228 GLU A CA 1
ATOM 1709 C C . GLU A 1 228 ? 6.295 -11.685 -6.932 1.00 96.88 228 GLU A C 1
ATOM 1711 O O . GLU A 1 228 ? 7.386 -12.258 -6.851 1.00 96.88 228 GLU A O 1
ATOM 1716 N N . TRP A 1 229 ? 5.939 -11.118 -8.086 1.00 94.62 229 TRP A N 1
ATOM 1717 C CA . TRP A 1 229 ? 6.834 -11.076 -9.244 1.00 94.62 229 TRP A CA 1
ATOM 1718 C C . TRP A 1 229 ? 8.120 -10.281 -8.978 1.00 94.62 229 TRP A C 1
ATOM 1720 O O . TRP A 1 229 ? 9.187 -10.610 -9.503 1.00 94.62 229 TRP A O 1
ATOM 1730 N N . THR A 1 230 ? 8.002 -9.229 -8.178 1.00 92.25 230 THR A N 1
ATOM 1731 C CA . THR A 1 230 ? 9.060 -8.316 -7.723 1.00 92.25 230 THR A CA 1
ATOM 1732 C C . THR A 1 230 ? 10.072 -8.998 -6.801 1.00 92.25 230 THR A C 1
ATOM 1734 O O . THR A 1 230 ? 11.242 -8.609 -6.826 1.00 92.25 230 THR A O 1
ATOM 1737 N N . ASP A 1 231 ? 9.680 -10.058 -6.087 1.00 94.00 231 ASP A N 1
ATOM 1738 C CA . ASP A 1 231 ? 10.574 -10.846 -5.224 1.00 94.00 231 ASP A CA 1
ATOM 1739 C C . ASP A 1 231 ? 11.584 -11.687 -6.005 1.00 94.00 231 ASP A C 1
ATOM 1741 O O . ASP A 1 231 ? 12.653 -12.062 -5.505 1.00 94.00 231 ASP A O 1
ATOM 1745 N N . LEU A 1 232 ? 11.267 -11.998 -7.263 1.00 93.75 232 LEU A N 1
ATOM 1746 C CA . LEU A 1 232 ? 12.142 -12.785 -8.113 1.00 93.75 232 LEU A CA 1
ATOM 1747 C C . LEU A 1 232 ? 13.425 -12.017 -8.442 1.00 93.75 232 LEU A C 1
ATOM 1749 O O . LEU A 1 232 ? 13.408 -10.840 -8.807 1.00 93.75 232 LEU A O 1
ATOM 1753 N N . GLU A 1 233 ? 14.561 -12.722 -8.465 1.00 92.75 233 GLU A N 1
ATOM 1754 C CA . GLU A 1 233 ? 15.794 -12.143 -9.000 1.00 92.75 233 GLU A CA 1
ATOM 1755 C C . GLU A 1 233 ? 15.580 -11.684 -10.457 1.00 92.75 233 GLU A C 1
ATOM 1757 O O . GLU A 1 233 ? 14.996 -12.410 -11.264 1.00 92.75 233 GLU A O 1
ATOM 1762 N N . ILE A 1 234 ? 16.162 -10.545 -10.854 1.00 91.06 234 ILE A N 1
ATOM 1763 C CA . ILE A 1 234 ? 16.099 -9.999 -12.232 1.00 91.06 234 ILE A CA 1
ATOM 1764 C C . ILE A 1 234 ? 16.335 -11.076 -13.307 1.00 91.06 234 ILE A C 1
ATOM 1766 O O . ILE A 1 234 ? 15.655 -11.140 -14.329 1.00 91.06 234 ILE A O 1
ATOM 1770 N N . ARG A 1 235 ? 17.308 -11.969 -13.087 1.00 90.44 235 ARG A N 1
ATOM 1771 C CA . ARG A 1 235 ? 17.621 -13.054 -14.035 1.00 90.44 235 ARG A CA 1
ATOM 1772 C C . ARG A 1 235 ? 16.522 -14.095 -14.155 1.00 90.44 235 ARG A C 1
ATOM 1774 O O . ARG A 1 235 ? 16.421 -14.757 -15.188 1.00 90.44 235 ARG A O 1
ATOM 1781 N N . GLU A 1 236 ? 15.799 -14.326 -13.075 1.00 92.38 236 GLU A N 1
ATOM 1782 C CA . GLU A 1 236 ? 14.665 -15.226 -13.062 1.00 92.38 236 GLU A CA 1
ATOM 1783 C C . GLU A 1 236 ? 13.476 -14.602 -13.785 1.00 92.38 236 GLU A C 1
ATOM 1785 O O . GLU A 1 236 ? 12.959 -15.253 -14.692 1.00 92.38 236 GLU A O 1
ATOM 1790 N N . GLN A 1 237 ? 13.150 -13.336 -13.500 1.00 93.69 237 GLN A N 1
ATOM 1791 C CA . GLN A 1 237 ? 12.119 -12.583 -14.228 1.00 93.69 237 GLN A CA 1
ATOM 1792 C C . GLN A 1 237 ? 12.373 -12.633 -15.743 1.00 93.69 237 GLN A C 1
ATOM 1794 O O . GLN A 1 237 ? 11.552 -13.137 -16.507 1.00 93.69 237 GLN A O 1
ATOM 1799 N N . LEU A 1 238 ? 13.585 -12.268 -16.178 1.00 92.44 238 LEU A N 1
ATOM 1800 C CA . LEU A 1 238 ? 13.981 -12.309 -17.591 1.00 92.44 238 LEU A CA 1
ATOM 1801 C C . LEU A 1 238 ? 13.919 -13.715 -18.198 1.00 92.44 238 LEU A C 1
ATOM 1803 O O . LEU A 1 238 ? 13.633 -13.878 -19.382 1.00 92.44 238 LEU A O 1
ATOM 1807 N N . ARG A 1 239 ? 14.201 -14.761 -17.414 1.00 92.31 239 ARG A N 1
ATOM 1808 C CA . ARG A 1 239 ? 14.080 -16.139 -17.901 1.00 92.31 239 ARG A CA 1
ATOM 1809 C C . ARG A 1 239 ? 12.621 -16.536 -18.092 1.00 92.31 239 ARG A C 1
ATOM 1811 O O . ARG A 1 239 ? 12.333 -17.190 -19.090 1.00 92.31 239 ARG A O 1
ATOM 1818 N N . ARG A 1 240 ? 11.738 -16.170 -17.160 1.00 93.38 240 ARG A N 1
ATOM 1819 C CA . ARG A 1 240 ? 10.295 -16.442 -17.255 1.00 93.38 240 ARG A CA 1
ATOM 1820 C C . ARG A 1 240 ? 9.671 -15.695 -18.441 1.00 93.38 240 ARG A C 1
ATOM 1822 O O . ARG A 1 240 ? 8.856 -16.275 -19.145 1.00 93.38 240 ARG A O 1
ATOM 1829 N N . GLU A 1 241 ? 10.166 -14.497 -18.745 1.00 92.94 241 GLU A N 1
ATOM 1830 C CA . GLU A 1 241 ? 9.780 -13.692 -19.919 1.00 92.94 241 GLU A CA 1
ATOM 1831 C C . GLU A 1 241 ? 10.431 -14.136 -21.246 1.00 92.94 241 GLU A C 1
ATOM 1833 O O . GLU A 1 241 ? 10.253 -13.510 -22.296 1.00 92.94 241 GLU A O 1
ATOM 1838 N N . GLY A 1 242 ? 11.229 -15.209 -21.227 1.00 93.88 242 GLY A N 1
ATOM 1839 C CA . GLY A 1 242 ? 11.862 -15.756 -22.429 1.00 93.88 242 GLY A CA 1
ATOM 1840 C C . GLY A 1 242 ? 12.985 -14.889 -23.014 1.00 93.88 242 GLY A C 1
ATOM 1841 O O . GLY A 1 242 ? 13.435 -15.137 -24.134 1.00 93.88 242 GLY A O 1
ATOM 1842 N N . TYR A 1 243 ? 13.509 -13.912 -22.269 1.00 95.75 243 TYR A N 1
ATOM 1843 C CA . TYR A 1 243 ? 14.571 -13.006 -22.730 1.00 95.75 243 TYR A CA 1
ATOM 1844 C C . TYR A 1 243 ? 15.837 -13.756 -23.185 1.00 95.75 243 TYR A C 1
ATOM 1846 O O . TYR A 1 243 ? 16.541 -13.367 -24.115 1.00 95.75 243 TYR A O 1
ATOM 1854 N N . TYR A 1 244 ? 16.152 -14.893 -22.562 1.00 95.06 244 TYR A N 1
ATOM 1855 C CA . TYR A 1 244 ? 17.321 -15.689 -22.949 1.00 95.06 244 TYR A CA 1
ATOM 1856 C C . TYR A 1 244 ? 17.045 -16.699 -24.073 1.00 95.06 244 TYR A C 1
ATOM 1858 O O . TYR A 1 244 ? 17.998 -17.306 -24.567 1.00 95.06 244 TYR A O 1
ATOM 1866 N N . ASP A 1 245 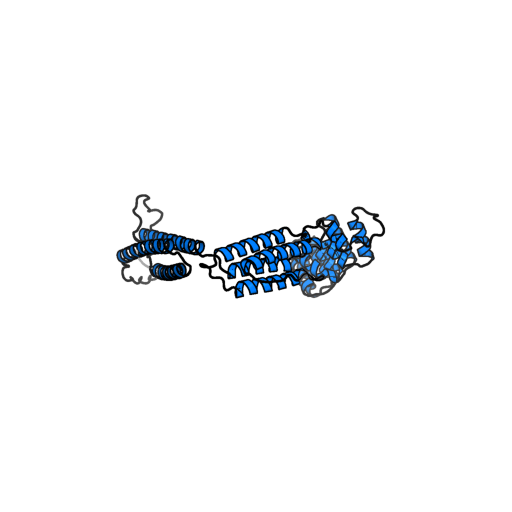? 15.798 -16.871 -24.521 1.00 95.12 245 ASP A N 1
ATOM 1867 C CA . ASP A 1 245 ? 15.427 -17.893 -25.515 1.00 95.12 245 ASP A CA 1
ATOM 1868 C C . ASP A 1 245 ? 16.031 -17.620 -26.898 1.00 95.12 245 ASP A C 1
ATOM 1870 O O . ASP A 1 245 ? 16.168 -18.522 -27.727 1.00 95.12 245 ASP A O 1
ATOM 1874 N N . VAL A 1 246 ? 16.477 -16.384 -27.139 1.00 94.69 246 VAL A N 1
ATOM 1875 C CA . VAL A 1 246 ? 17.202 -16.003 -28.357 1.00 94.69 246 VAL A CA 1
ATOM 1876 C C . VAL A 1 246 ? 18.642 -16.530 -28.402 1.00 94.69 246 VAL A C 1
ATOM 1878 O O . VAL A 1 246 ? 19.308 -16.426 -29.439 1.00 94.69 246 VAL A O 1
ATOM 1881 N N . LEU A 1 247 ? 19.154 -17.073 -27.292 1.00 93.12 247 LEU A N 1
ATOM 1882 C CA . LEU A 1 247 ? 20.534 -17.529 -27.159 1.00 93.12 247 LEU A CA 1
ATOM 1883 C C . LEU A 1 247 ? 20.687 -19.027 -27.449 1.00 93.12 247 LEU A C 1
ATOM 1885 O O . LEU A 1 247 ? 20.438 -19.873 -26.598 1.00 93.12 247 LEU A O 1
ATOM 1889 N N . ASP A 1 248 ? 21.281 -19.365 -28.597 1.00 88.56 248 ASP A N 1
ATOM 1890 C CA . ASP A 1 248 ? 21.768 -20.735 -28.848 1.00 88.56 248 ASP A CA 1
ATOM 1891 C C . ASP A 1 248 ? 23.016 -21.085 -28.002 1.00 88.56 248 ASP A C 1
ATOM 1893 O O . ASP A 1 248 ? 23.310 -22.249 -27.728 1.00 88.56 248 ASP A O 1
ATOM 1897 N N . HIS A 1 249 ? 23.824 -20.075 -27.662 1.00 89.81 249 HIS A N 1
ATOM 1898 C CA . HIS A 1 249 ? 25.012 -20.177 -26.810 1.00 89.81 249 HIS A CA 1
ATOM 1899 C C . HIS A 1 249 ? 25.403 -18.795 -26.273 1.00 89.81 249 HIS A C 1
ATOM 1901 O O . HIS A 1 249 ? 25.213 -17.782 -26.942 1.00 89.81 249 HIS A O 1
ATOM 1907 N N . VAL A 1 250 ? 26.035 -18.751 -25.098 1.00 90.62 250 VAL A N 1
ATOM 1908 C CA . VAL A 1 250 ? 26.545 -17.503 -24.510 1.00 90.62 250 VAL A CA 1
ATOM 1909 C C . VAL A 1 250 ? 27.952 -17.219 -25.038 1.00 90.62 250 VAL A C 1
ATOM 1911 O O . VAL A 1 250 ? 28.882 -17.989 -24.786 1.00 90.62 250 VAL A O 1
ATOM 1914 N N . LYS A 1 251 ? 28.127 -16.115 -25.774 1.00 91.25 251 LYS A N 1
ATOM 1915 C CA . LYS A 1 251 ? 29.448 -15.671 -26.270 1.00 91.25 251 LYS A CA 1
ATOM 1916 C C . LYS A 1 251 ? 30.036 -14.517 -25.464 1.00 91.25 251 LYS A C 1
ATOM 1918 O O . LYS A 1 251 ? 31.256 -14.410 -25.383 1.00 91.25 251 LYS A O 1
ATOM 1923 N N . ASP A 1 252 ? 29.187 -13.648 -24.925 1.00 91.06 252 ASP A N 1
ATOM 1924 C CA . ASP A 1 252 ? 29.608 -12.440 -24.224 1.00 91.06 252 ASP A CA 1
ATOM 1925 C C . ASP A 1 252 ? 29.121 -12.479 -22.777 1.00 91.06 252 ASP A C 1
ATOM 1927 O O . ASP A 1 252 ? 28.090 -13.081 -22.484 1.00 91.06 252 ASP A O 1
ATOM 1931 N N . PHE A 1 253 ? 29.898 -11.868 -21.884 1.00 86.50 253 PHE A N 1
ATOM 1932 C CA . PHE A 1 253 ? 29.556 -11.734 -20.475 1.00 86.50 253 PHE A CA 1
ATOM 1933 C C . PHE A 1 253 ? 29.335 -10.247 -20.165 1.00 86.50 253 PHE A C 1
ATOM 1935 O O . PHE A 1 253 ? 30.211 -9.452 -20.520 1.00 86.50 253 PHE A O 1
ATOM 1942 N N . PRO A 1 254 ? 28.224 -9.874 -19.511 1.00 91.56 254 PRO A N 1
ATOM 1943 C CA . PRO A 1 254 ? 27.181 -10.755 -18.965 1.00 91.56 254 PRO A CA 1
ATOM 1944 C C . PRO A 1 254 ? 26.241 -11.321 -20.070 1.00 91.56 254 PRO A C 1
ATOM 1946 O O . PRO A 1 254 ? 26.145 -10.717 -21.143 1.00 91.56 254 PRO A O 1
ATOM 1949 N N . PRO A 1 255 ? 25.616 -12.510 -19.893 1.00 92.56 255 PRO A N 1
ATOM 1950 C CA . PRO A 1 255 ? 24.764 -13.137 -20.920 1.00 92.56 255 PRO A CA 1
ATOM 1951 C C . PRO A 1 255 ? 23.589 -12.254 -21.362 1.00 92.56 255 PRO A C 1
ATOM 1953 O O . PRO A 1 255 ? 23.183 -12.310 -22.522 1.00 92.56 255 PRO A O 1
ATOM 1956 N N . GLU A 1 256 ? 23.106 -11.399 -20.467 1.00 94.12 256 GLU A N 1
ATOM 1957 C CA . GLU A 1 256 ? 22.071 -10.394 -20.686 1.00 94.12 256 GLU A CA 1
ATOM 1958 C C . GLU A 1 256 ? 22.435 -9.435 -21.825 1.00 94.12 256 GLU A C 1
ATOM 1960 O O . GLU A 1 256 ? 21.614 -9.138 -22.690 1.00 94.12 256 GLU A O 1
ATOM 1965 N N . TRP A 1 257 ? 23.702 -9.015 -21.877 1.00 94.81 257 TRP A N 1
ATOM 1966 C CA . TRP A 1 257 ? 24.218 -8.153 -22.938 1.00 94.81 257 TRP A CA 1
ATOM 1967 C C . TRP A 1 257 ? 24.335 -8.892 -24.275 1.00 94.81 257 TRP A C 1
ATOM 1969 O O . TRP A 1 257 ? 24.171 -8.303 -25.345 1.00 94.81 257 TRP A O 1
ATOM 1979 N N . HIS A 1 258 ? 24.613 -10.200 -24.252 1.00 95.31 258 HIS A N 1
ATOM 1980 C CA . HIS A 1 258 ? 24.555 -10.991 -25.478 1.00 95.31 258 HIS A CA 1
ATOM 1981 C C . HIS A 1 258 ? 23.121 -11.069 -26.002 1.00 95.31 258 HIS A C 1
ATOM 1983 O O . HIS A 1 258 ? 22.918 -10.826 -27.192 1.00 95.31 258 HIS A O 1
ATOM 1989 N N . ALA A 1 259 ? 22.157 -11.388 -25.132 1.00 96.44 259 ALA A N 1
ATOM 1990 C CA . ALA A 1 259 ? 20.742 -11.462 -25.487 1.00 96.44 259 ALA A CA 1
ATOM 1991 C C . ALA A 1 259 ? 20.263 -10.135 -26.077 1.00 96.44 259 ALA A C 1
ATOM 1993 O O . ALA A 1 259 ? 19.738 -10.140 -27.188 1.00 96.44 259 ALA A O 1
ATOM 1994 N N . LEU A 1 260 ? 20.594 -9.008 -25.438 1.00 96.62 260 LEU A N 1
ATOM 1995 C CA . LEU A 1 260 ? 20.257 -7.665 -25.914 1.00 96.62 260 LEU A CA 1
ATOM 1996 C C . LEU A 1 260 ? 20.680 -7.437 -27.371 1.00 96.62 260 LEU A C 1
ATOM 1998 O O . LEU A 1 260 ? 19.874 -7.054 -28.212 1.00 96.62 260 LEU A O 1
ATOM 2002 N N . LYS A 1 261 ? 21.937 -7.748 -27.711 1.00 95.88 261 LYS A N 1
ATOM 2003 C CA . LYS A 1 261 ? 22.452 -7.593 -29.086 1.00 95.88 261 LYS A CA 1
ATOM 2004 C C . LYS A 1 261 ? 21.755 -8.508 -30.090 1.00 95.88 261 LYS A C 1
ATOM 2006 O O . LYS A 1 261 ? 21.694 -8.195 -31.282 1.00 95.88 261 LYS A O 1
ATOM 2011 N N . VAL A 1 262 ? 21.307 -9.682 -29.648 1.00 96.75 262 VAL A N 1
ATOM 2012 C CA . VAL A 1 262 ? 20.550 -10.601 -30.500 1.00 96.75 262 VAL A CA 1
ATOM 2013 C C . VAL A 1 262 ? 19.127 -10.077 -30.696 1.00 96.75 262 VAL A C 1
ATOM 2015 O O . VAL A 1 262 ? 18.685 -10.052 -31.844 1.00 96.75 262 VAL A O 1
ATOM 2018 N N . HIS A 1 263 ? 18.465 -9.590 -29.642 1.00 97.38 263 HIS A N 1
ATOM 2019 C CA . HIS A 1 263 ? 17.158 -8.929 -29.708 1.00 97.38 263 HIS A CA 1
ATOM 2020 C C . HIS A 1 263 ? 17.182 -7.698 -30.613 1.00 97.38 263 HIS A C 1
ATOM 2022 O O . HIS A 1 263 ? 16.367 -7.617 -31.529 1.00 97.38 263 HIS A O 1
ATOM 2028 N N . GLU A 1 264 ? 18.171 -6.816 -30.455 1.00 96.94 264 GLU A N 1
ATOM 2029 C CA . GLU A 1 264 ? 18.376 -5.639 -31.309 1.00 96.94 264 GLU A CA 1
ATOM 2030 C C . GLU A 1 264 ? 18.469 -6.040 -32.784 1.00 96.94 264 GLU A C 1
ATOM 2032 O O . GLU A 1 264 ? 17.783 -5.503 -33.651 1.00 96.94 264 GLU A O 1
ATOM 2037 N N . LYS A 1 265 ? 19.282 -7.057 -33.087 1.00 96.12 265 LYS A N 1
ATOM 2038 C CA . LYS A 1 265 ? 19.450 -7.542 -34.459 1.00 96.12 265 LYS A CA 1
ATOM 2039 C C . LYS A 1 265 ? 18.180 -8.195 -35.023 1.00 96.12 265 LYS A C 1
ATOM 2041 O O . LYS A 1 265 ? 18.008 -8.206 -36.244 1.00 96.12 265 LYS A O 1
ATOM 2046 N N . GLN A 1 266 ? 17.356 -8.802 -34.171 1.00 96.00 266 GLN A N 1
ATOM 2047 C CA . GLN A 1 266 ? 16.085 -9.418 -34.559 1.00 96.00 266 GLN A CA 1
ATOM 2048 C C . GLN A 1 266 ? 14.931 -8.409 -34.626 1.00 96.00 266 GLN A C 1
ATOM 2050 O O . GLN A 1 266 ? 13.934 -8.703 -35.278 1.00 96.00 266 GLN A O 1
ATOM 2055 N N . GLY A 1 267 ? 15.097 -7.219 -34.042 1.00 95.12 267 GLY A N 1
ATOM 2056 C CA . GLY A 1 267 ? 14.052 -6.205 -33.956 1.00 95.12 267 GLY A CA 1
ATOM 2057 C C . GLY A 1 267 ? 13.041 -6.461 -32.837 1.00 95.12 267 GLY A C 1
ATOM 2058 O O . GLY A 1 267 ? 11.906 -6.017 -32.950 1.00 95.12 267 GLY A O 1
ATOM 2059 N N . ASN A 1 268 ? 13.419 -7.190 -31.783 1.00 96.75 268 ASN A N 1
ATOM 2060 C CA . ASN A 1 268 ? 12.517 -7.536 -30.679 1.00 96.75 268 ASN A CA 1
ATOM 2061 C C . ASN A 1 268 ? 12.450 -6.369 -29.680 1.00 96.75 268 ASN A C 1
ATOM 2063 O O . ASN A 1 268 ? 13.085 -6.433 -28.628 1.00 96.75 268 ASN A O 1
ATOM 2067 N N . VAL A 1 269 ? 11.732 -5.302 -30.037 1.00 96.50 269 VAL A N 1
ATOM 2068 C CA . VAL A 1 269 ? 11.647 -4.061 -29.247 1.00 96.50 269 VAL A CA 1
ATOM 2069 C C . VAL A 1 269 ? 11.123 -4.323 -27.837 1.00 96.50 269 VAL A C 1
ATOM 2071 O O . VAL A 1 269 ? 11.771 -3.910 -26.881 1.00 96.50 269 VAL A O 1
ATOM 2074 N N . ASP A 1 270 ? 10.039 -5.091 -27.707 1.00 96.25 270 ASP A N 1
ATOM 2075 C CA . ASP A 1 270 ? 9.408 -5.407 -26.416 1.00 96.25 270 ASP A CA 1
ATOM 2076 C C . ASP A 1 270 ? 10.400 -6.007 -25.415 1.00 96.25 270 ASP A C 1
ATOM 2078 O O . ASP A 1 270 ? 10.405 -5.666 -24.241 1.00 96.25 270 ASP A O 1
ATOM 2082 N N . GLN A 1 271 ? 11.314 -6.854 -25.892 1.00 96.31 271 GLN A N 1
ATOM 2083 C CA . GLN A 1 271 ? 12.325 -7.496 -25.050 1.00 96.31 271 GLN A CA 1
ATOM 2084 C C . GLN A 1 271 ? 13.441 -6.526 -24.632 1.00 96.31 271 GLN A C 1
ATOM 2086 O O . GLN A 1 271 ? 14.050 -6.703 -23.582 1.00 96.31 271 GLN A O 1
ATOM 2091 N N . ILE A 1 272 ? 13.717 -5.495 -25.437 1.00 97.00 272 ILE A N 1
ATOM 2092 C CA . ILE A 1 272 ? 14.663 -4.426 -25.082 1.00 97.00 272 ILE A CA 1
ATOM 2093 C C . ILE A 1 272 ? 14.029 -3.470 -24.070 1.00 97.00 272 ILE A C 1
ATOM 2095 O O . ILE A 1 272 ? 14.717 -3.031 -23.152 1.00 97.00 272 ILE A O 1
ATOM 2099 N N . LEU A 1 273 ? 12.737 -3.169 -24.217 1.00 96.69 273 LEU A N 1
ATOM 2100 C CA . LEU A 1 273 ? 11.986 -2.364 -23.253 1.00 96.69 273 LEU A CA 1
ATOM 2101 C C . LEU A 1 273 ? 11.831 -3.099 -21.918 1.00 96.69 273 LEU A C 1
ATOM 2103 O O . LEU A 1 273 ? 12.157 -2.521 -20.888 1.00 96.69 273 LEU A O 1
ATOM 2107 N N . LEU A 1 274 ? 11.485 -4.392 -21.944 1.00 94.81 274 LEU A N 1
ATOM 2108 C CA . LEU A 1 274 ? 11.494 -5.255 -20.761 1.00 94.81 274 LEU A CA 1
ATOM 2109 C C . LEU A 1 274 ? 12.859 -5.216 -20.066 1.00 94.81 274 LEU A C 1
ATOM 2111 O O . LEU A 1 274 ? 12.947 -5.006 -18.861 1.00 94.81 274 LEU A O 1
ATOM 2115 N N . ALA A 1 275 ? 13.942 -5.398 -20.824 1.00 94.25 275 ALA A N 1
ATOM 2116 C CA . ALA A 1 275 ? 15.296 -5.304 -20.295 1.00 94.25 275 ALA A CA 1
ATOM 2117 C C . ALA A 1 275 ? 15.584 -3.937 -19.654 1.00 94.25 275 ALA A C 1
ATOM 2119 O O . ALA A 1 275 ? 16.150 -3.889 -18.566 1.00 94.25 275 ALA A O 1
ATOM 2120 N N . LEU A 1 276 ? 15.197 -2.841 -20.309 1.00 95.12 276 LEU A N 1
ATOM 2121 C CA . LEU A 1 276 ? 15.379 -1.485 -19.794 1.00 95.12 276 LEU A CA 1
ATOM 2122 C C . LEU A 1 276 ? 14.619 -1.253 -18.479 1.00 95.12 276 LEU A C 1
ATOM 2124 O O . LEU A 1 276 ? 15.126 -0.551 -17.612 1.00 95.12 276 LEU A O 1
ATOM 2128 N N . GLU A 1 277 ? 13.427 -1.828 -18.343 1.00 92.25 277 GLU A N 1
ATOM 2129 C CA . GLU A 1 277 ? 12.607 -1.747 -17.132 1.00 92.25 277 GLU A CA 1
ATOM 2130 C C . GLU A 1 277 ? 13.145 -2.641 -16.005 1.00 92.25 277 GLU A C 1
ATOM 2132 O O . GLU A 1 277 ? 13.144 -2.245 -14.844 1.00 92.25 277 GLU A O 1
ATOM 2137 N N . THR A 1 278 ? 13.650 -3.832 -16.344 1.00 89.69 278 THR A N 1
ATOM 2138 C CA . THR A 1 278 ? 14.051 -4.844 -15.351 1.00 89.69 278 THR A CA 1
ATOM 2139 C C . THR A 1 278 ? 15.495 -4.658 -14.858 1.00 89.69 278 THR A C 1
ATOM 2141 O O . THR A 1 278 ? 15.844 -5.099 -13.763 1.00 89.69 278 THR A O 1
ATOM 2144 N N . PHE A 1 279 ? 16.396 -4.078 -15.659 1.00 87.94 279 PHE A N 1
ATOM 2145 C CA . PHE A 1 279 ? 17.808 -3.964 -15.281 1.00 87.94 279 PHE A CA 1
ATOM 2146 C C . PHE A 1 279 ? 18.088 -2.792 -14.337 1.00 87.94 279 PHE A C 1
ATOM 2148 O O . PHE A 1 279 ? 17.992 -1.640 -14.729 1.00 87.94 279 PHE A O 1
ATOM 2155 N N . ASP A 1 280 ? 18.640 -3.100 -13.163 1.00 84.00 280 ASP A N 1
ATOM 2156 C CA . ASP A 1 280 ? 19.127 -2.112 -12.185 1.00 84.00 280 ASP A CA 1
ATOM 2157 C C . ASP A 1 280 ? 20.638 -1.805 -12.331 1.00 84.00 280 ASP A C 1
ATOM 2159 O O . ASP A 1 280 ? 21.380 -1.616 -11.369 1.00 84.00 280 ASP A O 1
ATOM 2163 N N . SER A 1 281 ? 21.173 -1.877 -13.553 1.00 89.44 281 SER A N 1
ATOM 2164 C CA . SER A 1 281 ? 22.600 -1.639 -13.804 1.00 89.44 281 SER A CA 1
ATOM 2165 C C . SER A 1 281 ? 22.791 -0.571 -14.861 1.00 89.44 281 SER A C 1
ATOM 2167 O O . SER A 1 281 ? 22.450 -0.819 -16.015 1.00 89.44 281 SER A O 1
ATOM 2169 N N . ASP A 1 282 ? 23.484 0.519 -14.506 1.00 91.56 282 ASP A N 1
ATOM 2170 C CA . ASP A 1 282 ? 23.849 1.610 -15.426 1.00 91.56 282 ASP A CA 1
ATOM 2171 C C . ASP A 1 282 ? 24.432 1.092 -16.751 1.00 91.56 282 ASP A C 1
ATOM 2173 O O . ASP A 1 282 ? 24.116 1.587 -17.827 1.00 91.56 282 ASP A O 1
ATOM 2177 N N . PHE A 1 283 ? 25.269 0.049 -16.685 1.00 93.19 283 PHE A N 1
ATOM 2178 C CA . PHE A 1 283 ? 25.881 -0.565 -17.866 1.00 93.19 283 PHE A CA 1
ATOM 2179 C C . PHE A 1 283 ? 24.848 -1.214 -18.798 1.00 93.19 283 PHE A C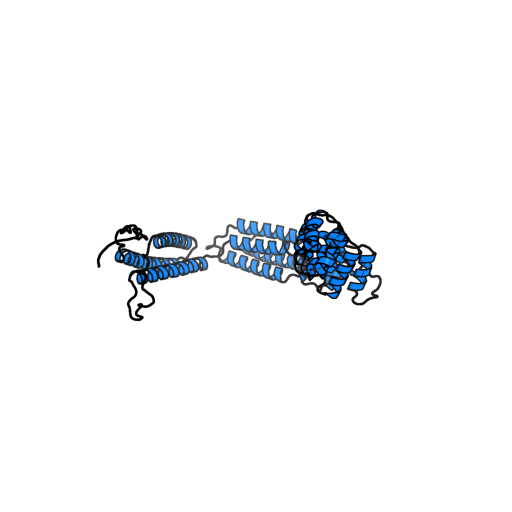 1
ATOM 2181 O O . PHE A 1 283 ? 24.975 -1.145 -20.020 1.00 93.19 283 PHE A O 1
ATOM 2188 N N . MET A 1 284 ? 23.855 -1.900 -18.232 1.00 94.12 284 MET A N 1
ATOM 2189 C CA . MET A 1 284 ? 22.807 -2.544 -19.018 1.00 94.12 284 MET A CA 1
ATOM 2190 C C . MET A 1 284 ? 21.776 -1.530 -19.504 1.00 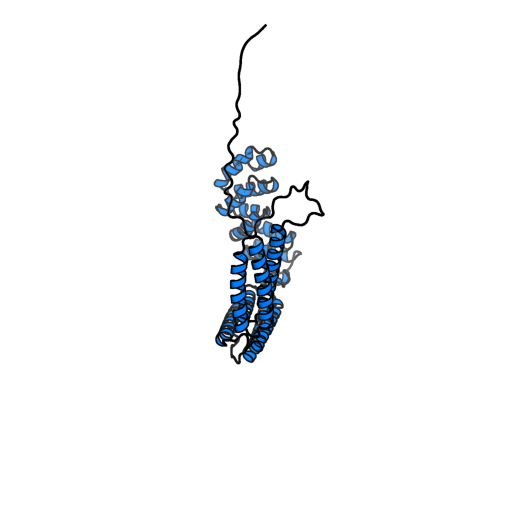94.12 284 MET A C 1
ATOM 2192 O O . MET A 1 284 ? 21.373 -1.621 -20.663 1.00 94.12 284 MET A O 1
ATOM 2196 N N . GLU A 1 285 ? 21.408 -0.559 -18.667 1.00 94.62 285 GLU A N 1
ATOM 2197 C CA . GLU A 1 285 ? 20.524 0.546 -19.034 1.00 94.62 285 GLU A CA 1
ATOM 2198 C C . GLU A 1 285 ? 21.099 1.331 -20.220 1.00 94.62 285 GLU A C 1
ATOM 2200 O O . GLU A 1 285 ? 20.431 1.444 -21.248 1.00 94.62 285 GLU A O 1
ATOM 2205 N N . GLU A 1 286 ? 22.364 1.766 -20.144 1.00 94.56 286 GLU A N 1
ATOM 2206 C CA . GLU A 1 286 ? 23.046 2.477 -21.234 1.00 94.56 286 GLU A CA 1
ATOM 2207 C C . GLU A 1 286 ? 22.968 1.676 -22.540 1.00 94.56 286 GLU A C 1
ATOM 2209 O O . GLU A 1 286 ? 22.568 2.201 -23.577 1.00 94.56 286 GLU A O 1
ATOM 2214 N N . HIS A 1 287 ? 23.266 0.375 -22.502 1.00 95.69 287 HIS A N 1
ATOM 2215 C CA . HIS A 1 287 ? 23.208 -0.453 -23.703 1.00 95.69 287 HIS A CA 1
ATOM 2216 C C . HIS A 1 287 ? 21.792 -0.672 -24.246 1.00 95.69 287 HIS A C 1
ATOM 2218 O O . HIS A 1 287 ? 21.644 -0.793 -25.468 1.00 95.69 287 HIS A O 1
ATOM 2224 N N . CYS A 1 288 ? 20.768 -0.731 -23.390 1.00 97.19 288 CYS A N 1
ATOM 2225 C CA . CYS A 1 288 ? 19.376 -0.789 -23.836 1.00 97.19 288 CYS A CA 1
ATOM 2226 C C . CYS A 1 288 ? 18.990 0.523 -24.527 1.00 97.19 288 CYS A C 1
ATOM 2228 O O . CYS A 1 288 ? 18.485 0.489 -25.648 1.00 97.19 288 CYS A O 1
ATOM 2230 N N . MET A 1 289 ? 19.329 1.667 -23.927 1.00 97.19 289 MET A N 1
ATOM 2231 C CA . MET A 1 289 ? 19.085 2.994 -24.499 1.00 97.19 289 MET A CA 1
ATOM 2232 C C . MET A 1 289 ? 19.805 3.182 -25.836 1.00 97.19 289 MET A C 1
ATOM 2234 O O . MET A 1 289 ? 19.193 3.611 -26.811 1.00 97.19 289 MET A O 1
ATOM 2238 N N . GLU A 1 290 ? 21.075 2.783 -25.940 1.00 97.00 290 GLU A N 1
ATOM 2239 C CA . GLU A 1 290 ? 21.807 2.835 -27.208 1.00 97.00 290 GLU A CA 1
ATOM 2240 C C . GLU A 1 290 ? 21.184 1.923 -28.282 1.00 97.00 290 GLU A C 1
ATOM 2242 O O . GLU A 1 290 ? 21.240 2.241 -29.473 1.00 97.00 290 GLU A O 1
ATOM 2247 N N . ALA A 1 291 ? 20.651 0.758 -27.895 1.00 97.69 291 ALA A N 1
ATOM 2248 C CA . ALA A 1 291 ? 19.973 -0.142 -28.824 1.00 97.69 291 ALA A CA 1
ATOM 2249 C C . ALA A 1 291 ? 18.666 0.486 -29.328 1.00 97.69 291 ALA A C 1
ATOM 2251 O O . ALA A 1 291 ? 18.442 0.511 -30.540 1.00 97.69 291 ALA A O 1
ATOM 2252 N N . LEU A 1 292 ? 17.862 1.063 -28.430 1.00 98.00 292 LEU A N 1
ATOM 2253 C CA . LEU A 1 292 ? 16.644 1.799 -28.777 1.00 98.00 292 LEU A CA 1
ATOM 2254 C C . LEU A 1 292 ? 16.949 3.013 -29.660 1.00 98.00 292 LEU A C 1
ATOM 2256 O O . LEU A 1 292 ? 16.284 3.187 -30.676 1.00 98.00 292 LEU A O 1
ATOM 2260 N N . GLU A 1 293 ? 18.001 3.788 -29.368 1.00 97.56 293 GLU A N 1
ATOM 2261 C CA . GLU A 1 293 ? 18.443 4.902 -30.220 1.00 97.56 293 GLU A CA 1
ATOM 2262 C C . GLU A 1 293 ? 18.812 4.379 -31.615 1.00 97.56 293 GLU A C 1
ATOM 2264 O O . GLU A 1 293 ? 18.362 4.894 -32.635 1.00 97.56 293 GLU A O 1
ATOM 2269 N N . ARG A 1 294 ? 19.599 3.302 -31.712 1.00 96.31 294 ARG A N 1
ATOM 2270 C CA . ARG A 1 294 ? 19.994 2.743 -33.015 1.00 96.31 294 ARG A CA 1
ATOM 2271 C C . ARG A 1 294 ? 18.809 2.214 -33.823 1.00 96.31 294 ARG A C 1
ATOM 2273 O O . ARG A 1 294 ? 18.852 2.292 -35.055 1.00 96.31 294 ARG A O 1
ATOM 2280 N N . MET A 1 295 ? 17.801 1.669 -33.150 1.00 96.38 295 MET A N 1
ATOM 2281 C CA . MET A 1 295 ? 16.616 1.084 -33.773 1.00 96.38 295 MET A CA 1
ATOM 2282 C C . MET A 1 295 ? 15.559 2.129 -34.151 1.00 96.38 295 MET A C 1
ATOM 2284 O O . MET A 1 295 ? 14.970 2.003 -35.222 1.00 96.38 295 MET A O 1
ATOM 2288 N N . GLY A 1 296 ? 15.349 3.142 -33.307 1.00 95.50 296 GLY A N 1
ATOM 2289 C CA . GLY A 1 296 ? 14.285 4.142 -33.423 1.00 95.50 296 GLY A CA 1
ATOM 2290 C C . GLY A 1 296 ? 12.861 3.563 -33.469 1.00 95.50 296 GLY A C 1
ATOM 2291 O O . GLY A 1 296 ? 12.146 3.893 -34.414 1.00 95.50 296 GLY A O 1
ATOM 2292 N N . PRO A 1 297 ? 12.447 2.679 -32.537 1.00 97.19 297 PRO A N 1
ATOM 2293 C CA . PRO A 1 297 ? 11.101 2.110 -32.550 1.00 97.19 297 PRO A CA 1
ATOM 2294 C C . PRO A 1 297 ? 10.063 3.078 -31.961 1.00 97.19 297 PRO A C 1
ATOM 2296 O O . PRO A 1 297 ? 10.309 3.688 -30.922 1.00 97.19 297 PRO A O 1
ATOM 2299 N N . GLU A 1 298 ? 8.892 3.194 -32.593 1.00 97.00 298 GLU A N 1
ATOM 2300 C CA . GLU A 1 298 ? 7.790 4.032 -32.086 1.00 97.00 298 GLU A CA 1
ATOM 2301 C C . GLU A 1 298 ? 7.249 3.503 -30.746 1.00 97.00 298 GLU A C 1
ATOM 2303 O O . GLU A 1 298 ? 6.812 4.281 -29.905 1.00 97.00 298 GLU A O 1
ATOM 2308 N N . GLU A 1 299 ? 7.366 2.197 -30.488 1.00 96.88 299 GLU A N 1
ATOM 2309 C CA . GLU A 1 299 ? 6.966 1.552 -29.232 1.00 96.88 299 GLU A CA 1
ATOM 2310 C C . GLU A 1 299 ? 7.755 2.061 -28.010 1.00 96.88 299 GLU A C 1
ATOM 2312 O O . GLU A 1 299 ? 7.340 1.853 -26.873 1.00 96.88 299 GLU A O 1
ATOM 2317 N N . ALA A 1 300 ? 8.888 2.742 -28.220 1.00 96.88 300 ALA A N 1
ATOM 2318 C CA . ALA A 1 300 ? 9.666 3.350 -27.146 1.00 96.88 300 ALA A CA 1
ATOM 2319 C C . ALA A 1 300 ? 9.246 4.794 -26.817 1.00 96.88 300 ALA A C 1
ATOM 2321 O O . ALA A 1 300 ? 9.805 5.361 -25.883 1.00 96.88 300 ALA A O 1
ATOM 2322 N N . ILE A 1 301 ? 8.292 5.405 -27.531 1.00 97.75 301 ILE A N 1
ATOM 2323 C CA . ILE A 1 301 ? 7.904 6.808 -27.302 1.00 97.75 301 ILE A CA 1
ATOM 2324 C C . ILE A 1 301 ? 7.459 7.036 -25.851 1.00 97.75 301 ILE A C 1
ATOM 2326 O O . ILE A 1 301 ? 8.087 7.844 -25.169 1.00 97.75 301 ILE A O 1
ATOM 2330 N N . ASP A 1 302 ? 6.467 6.293 -25.350 1.00 96.75 302 ASP A N 1
ATOM 2331 C CA . ASP A 1 302 ? 5.915 6.536 -24.007 1.00 96.75 302 ASP A CA 1
ATOM 2332 C C . ASP A 1 302 ? 6.957 6.315 -22.890 1.00 96.75 302 ASP A C 1
ATOM 2334 O O . ASP A 1 302 ? 7.136 7.210 -22.053 1.00 96.75 302 ASP A O 1
ATOM 2338 N N . PRO A 1 303 ? 7.734 5.204 -22.873 1.00 95.94 303 PRO A N 1
ATOM 2339 C CA . PRO A 1 303 ? 8.807 5.035 -21.891 1.00 95.94 303 PRO A CA 1
ATOM 2340 C C . PRO A 1 303 ? 9.862 6.150 -21.949 1.00 95.94 303 PRO A C 1
ATOM 2342 O O . PRO A 1 303 ? 10.364 6.600 -20.912 1.00 95.94 303 PRO A O 1
ATOM 2345 N N . MET A 1 304 ? 10.214 6.614 -23.154 1.00 97.62 304 MET A N 1
ATOM 2346 C CA . MET A 1 304 ? 11.210 7.671 -23.324 1.00 97.62 304 MET A CA 1
ATOM 2347 C C . MET A 1 304 ? 10.663 9.043 -22.933 1.00 97.62 304 MET A C 1
ATOM 2349 O O . MET A 1 304 ? 11.404 9.823 -22.344 1.00 97.62 304 MET A O 1
ATOM 2353 N N . LEU A 1 305 ? 9.386 9.335 -23.178 1.00 97.38 305 LEU A N 1
ATOM 2354 C CA . LEU A 1 305 ? 8.724 10.555 -22.711 1.00 97.38 305 LEU A CA 1
ATOM 2355 C C . LEU A 1 305 ? 8.750 10.652 -21.185 1.00 97.38 305 LEU A C 1
ATOM 2357 O O . LEU A 1 305 ? 9.144 11.683 -20.632 1.00 97.38 305 LEU A O 1
ATOM 2361 N N . GLN A 1 306 ? 8.415 9.565 -20.485 1.00 96.12 306 GLN A N 1
ATOM 2362 C CA . GLN A 1 306 ? 8.471 9.531 -19.021 1.00 96.12 306 GLN A CA 1
ATOM 2363 C C . GLN A 1 306 ? 9.893 9.772 -18.490 1.00 96.12 306 GLN A C 1
ATOM 2365 O O . GLN A 1 306 ? 10.084 10.526 -17.532 1.00 96.12 306 GLN A O 1
ATOM 2370 N N . LYS A 1 307 ? 10.911 9.157 -19.109 1.00 96.00 307 LYS A N 1
ATOM 2371 C CA . LYS A 1 307 ? 12.321 9.379 -18.742 1.00 96.00 307 LYS A CA 1
ATOM 2372 C C . LYS A 1 307 ? 12.791 10.798 -19.096 1.00 96.00 307 LYS A C 1
ATOM 2374 O O . LYS A 1 307 ? 13.437 11.446 -18.271 1.00 96.00 307 LYS A O 1
ATOM 2379 N N . ALA A 1 308 ? 12.424 11.320 -20.265 1.00 96.12 308 ALA A N 1
ATOM 2380 C CA . ALA A 1 308 ? 12.779 12.665 -20.712 1.00 96.12 308 ALA A CA 1
ATOM 2381 C C . ALA A 1 308 ? 12.217 13.743 -19.776 1.00 96.12 308 ALA A C 1
ATOM 2383 O O . ALA A 1 308 ? 12.969 14.636 -19.397 1.00 96.12 308 ALA A O 1
ATOM 2384 N N . ASN A 1 309 ? 10.971 13.596 -19.306 1.00 95.81 309 ASN A N 1
ATOM 2385 C CA . ASN A 1 309 ? 10.361 14.460 -18.284 1.00 95.81 309 ASN A CA 1
ATOM 2386 C C . ASN A 1 309 ? 11.154 14.485 -16.961 1.00 95.81 309 ASN A C 1
ATOM 2388 O O . ASN A 1 309 ? 11.201 15.495 -16.255 1.00 95.81 309 ASN A O 1
ATOM 2392 N N . ARG A 1 310 ? 11.858 13.392 -16.640 1.00 95.44 310 ARG A N 1
ATOM 2393 C CA . ARG A 1 310 ? 12.797 13.302 -15.508 1.00 95.44 310 ARG A CA 1
ATOM 2394 C C . ARG A 1 310 ? 14.225 13.733 -15.870 1.00 95.44 310 ARG A C 1
ATOM 2396 O O . ARG A 1 310 ? 15.150 13.498 -15.094 1.00 95.44 310 ARG A O 1
ATOM 2403 N N . ARG A 1 311 ? 14.398 14.451 -16.988 1.00 95.88 311 ARG A N 1
ATOM 2404 C CA . ARG A 1 311 ? 15.653 15.058 -17.471 1.00 95.88 311 ARG A CA 1
ATOM 2405 C C . ARG A 1 311 ? 16.681 14.044 -17.989 1.00 95.88 311 ARG A C 1
ATOM 2407 O O . ARG A 1 311 ? 17.880 14.339 -17.996 1.00 95.88 311 ARG A O 1
ATOM 2414 N N . ASP A 1 312 ? 16.228 12.872 -18.431 1.00 95.69 312 ASP A N 1
ATOM 2415 C CA . ASP A 1 312 ? 17.087 11.845 -19.022 1.00 95.69 312 ASP A CA 1
ATOM 2416 C C . ASP A 1 312 ? 17.530 12.234 -20.444 1.00 95.69 312 ASP A C 1
ATOM 2418 O O . ASP A 1 312 ? 16.723 12.368 -21.365 1.00 95.69 312 ASP A O 1
ATOM 2422 N N . GLN A 1 313 ? 18.839 12.416 -20.632 1.00 95.88 313 GLN A N 1
ATOM 2423 C CA . GLN A 1 313 ? 19.420 12.855 -21.906 1.00 95.88 313 GLN A CA 1
ATOM 2424 C C . GLN A 1 313 ? 19.454 11.746 -22.962 1.00 95.88 313 GLN A C 1
ATOM 2426 O O . GLN A 1 313 ? 19.372 12.040 -24.157 1.00 95.88 313 GLN A O 1
ATOM 2431 N N . ALA A 1 314 ? 19.599 10.488 -22.540 1.00 95.75 314 ALA A N 1
ATOM 2432 C CA . ALA A 1 314 ? 19.585 9.358 -23.456 1.00 95.75 314 ALA A CA 1
ATOM 2433 C C . ALA A 1 314 ? 18.171 9.178 -24.021 1.00 95.75 314 ALA A C 1
ATOM 2435 O O . ALA A 1 314 ? 18.022 8.979 -25.223 1.00 95.75 314 ALA A O 1
ATOM 2436 N N . ALA A 1 315 ? 17.137 9.370 -23.197 1.00 97.19 315 ALA A N 1
ATOM 2437 C CA . ALA A 1 315 ? 15.749 9.325 -23.648 1.00 97.19 315 ALA A CA 1
ATOM 2438 C C . ALA A 1 315 ? 15.440 10.406 -24.695 1.00 97.19 315 ALA A C 1
ATOM 2440 O O . ALA A 1 315 ? 14.844 10.110 -25.730 1.00 97.19 315 ALA A O 1
ATOM 2441 N N . MET A 1 316 ? 15.933 11.636 -24.495 1.00 97.81 316 MET A N 1
ATOM 2442 C CA . MET A 1 316 ? 15.823 12.706 -25.499 1.00 97.81 316 MET A CA 1
ATOM 2443 C C . MET A 1 316 ? 16.482 12.312 -26.827 1.00 97.81 316 MET A C 1
ATOM 2445 O O . MET A 1 316 ? 15.921 12.562 -27.893 1.00 97.81 316 MET A O 1
ATOM 2449 N N . ALA A 1 317 ? 17.657 11.674 -26.781 1.00 97.19 317 ALA A N 1
ATOM 2450 C CA . ALA A 1 317 ? 18.337 11.200 -27.985 1.00 97.19 317 ALA A CA 1
ATOM 2451 C C . ALA A 1 317 ? 17.533 10.106 -28.707 1.00 97.19 317 ALA A C 1
ATOM 2453 O O . ALA A 1 317 ? 17.405 10.160 -29.930 1.00 97.19 317 ALA A O 1
ATOM 2454 N N . VAL A 1 318 ? 16.945 9.159 -27.966 1.00 98.00 318 VAL A N 1
ATOM 2455 C CA . VAL A 1 318 ? 16.066 8.123 -28.530 1.00 98.00 318 VAL A CA 1
ATOM 2456 C C . VAL A 1 318 ? 14.837 8.755 -29.196 1.00 98.00 318 VAL A C 1
ATOM 2458 O O . VAL A 1 318 ? 14.570 8.440 -30.353 1.00 98.00 318 VAL A O 1
ATOM 2461 N N . LEU A 1 319 ? 14.144 9.694 -28.537 1.00 97.94 319 LEU A N 1
ATOM 2462 C CA . LEU A 1 319 ? 12.992 10.420 -29.106 1.00 97.94 319 LEU A CA 1
ATOM 2463 C C . LEU A 1 319 ? 13.362 11.176 -30.387 1.00 97.94 319 LEU A C 1
ATOM 2465 O O . LEU A 1 319 ? 12.685 11.053 -31.409 1.00 97.94 319 LEU A O 1
ATOM 2469 N N . GLY A 1 320 ? 14.488 11.896 -30.356 1.00 97.31 320 GLY A N 1
ATOM 2470 C CA . GLY A 1 320 ? 15.054 12.564 -31.526 1.00 97.31 320 GLY A CA 1
ATOM 2471 C C . GLY A 1 320 ? 15.236 11.613 -32.704 1.00 97.31 320 GLY A C 1
ATOM 2472 O O . GLY A 1 320 ? 14.886 11.921 -33.843 1.00 97.31 320 GLY A O 1
ATOM 2473 N N . LYS A 1 321 ? 15.745 10.419 -32.401 1.00 97.69 321 LYS A N 1
ATOM 2474 C CA . LYS A 1 321 ? 16.087 9.410 -33.388 1.00 97.69 321 LYS A CA 1
ATOM 2475 C C . LYS A 1 321 ? 14.886 8.643 -33.942 1.00 97.69 321 LYS A C 1
ATOM 2477 O O . LYS A 1 321 ? 14.925 8.258 -35.114 1.00 97.69 321 LYS A O 1
ATOM 2482 N N . ILE A 1 322 ? 13.850 8.443 -33.126 1.00 97.44 322 ILE A N 1
ATOM 2483 C CA . ILE A 1 322 ? 12.526 7.971 -33.557 1.00 97.44 322 ILE A CA 1
ATOM 2484 C C . ILE A 1 322 ? 11.954 8.955 -34.587 1.00 97.44 322 ILE A C 1
ATOM 2486 O O . ILE A 1 322 ? 11.501 8.541 -35.654 1.00 97.44 322 ILE A O 1
ATOM 2490 N N . GLY A 1 323 ? 12.070 10.261 -34.319 1.00 96.00 323 GLY A N 1
ATOM 2491 C CA . GLY A 1 323 ? 11.794 11.311 -35.300 1.00 96.00 323 GLY A CA 1
ATOM 2492 C C . GLY A 1 323 ? 10.307 11.508 -35.610 1.00 96.00 323 GLY A C 1
ATOM 2493 O O . GLY A 1 323 ? 9.961 11.913 -36.722 1.00 96.00 323 GLY A O 1
ATOM 2494 N N . VAL A 1 324 ? 9.433 11.193 -34.652 1.00 96.62 324 VAL A N 1
ATOM 2495 C CA . VAL A 1 324 ? 7.992 11.454 -34.737 1.00 96.62 324 VAL A CA 1
ATOM 2496 C C . VAL A 1 324 ? 7.717 12.884 -34.264 1.00 96.62 324 VAL A C 1
ATOM 2498 O O . VAL A 1 324 ? 8.106 13.267 -33.164 1.00 96.62 324 VAL A O 1
ATOM 2501 N N . ASP A 1 325 ? 7.065 13.671 -35.120 1.00 94.62 325 ASP A N 1
ATOM 2502 C CA . ASP A 1 325 ? 6.626 15.047 -34.843 1.00 94.62 325 ASP A CA 1
ATOM 2503 C C . ASP A 1 325 ? 5.258 15.011 -34.146 1.00 94.62 325 ASP A C 1
ATOM 2505 O O . ASP A 1 325 ? 4.215 15.211 -34.773 1.00 94.62 325 ASP A O 1
ATOM 2509 N N . ASP A 1 326 ? 5.279 14.628 -32.870 1.00 96.19 326 ASP A N 1
ATOM 2510 C CA . ASP A 1 326 ? 4.123 14.598 -31.973 1.00 96.19 326 ASP A CA 1
ATOM 2511 C C . ASP A 1 326 ? 4.172 15.783 -30.996 1.00 96.19 326 ASP A C 1
ATOM 2513 O O . ASP A 1 326 ? 5.246 16.154 -30.517 1.00 96.19 326 ASP A O 1
ATOM 2517 N N . GLU A 1 327 ? 3.012 16.382 -30.716 1.00 96.00 327 GLU A N 1
ATOM 2518 C CA . GLU A 1 327 ? 2.892 17.595 -29.896 1.00 96.00 327 GLU A CA 1
ATOM 2519 C C . GLU A 1 327 ? 3.479 17.392 -28.492 1.00 96.00 327 GLU A C 1
ATOM 2521 O O . GLU A 1 327 ? 4.267 18.222 -28.043 1.00 96.00 327 GLU A O 1
ATOM 2526 N N . GLU A 1 328 ? 3.211 16.253 -27.845 1.00 96.12 328 GLU A N 1
ATOM 2527 C CA . GLU A 1 328 ? 3.686 15.966 -26.487 1.00 96.12 328 GLU A CA 1
ATOM 2528 C C . GLU A 1 328 ? 5.215 15.813 -26.439 1.00 96.12 328 GLU A C 1
ATOM 2530 O O . GLU A 1 328 ? 5.885 16.345 -25.544 1.00 96.12 328 GLU A O 1
ATOM 2535 N N . ILE A 1 329 ? 5.793 15.138 -27.440 1.00 96.94 329 ILE A N 1
ATOM 2536 C CA . ILE A 1 329 ? 7.251 14.999 -27.587 1.00 96.94 329 ILE A CA 1
ATOM 2537 C C . ILE A 1 329 ? 7.900 16.368 -27.775 1.00 96.94 329 ILE A C 1
ATOM 2539 O O . ILE A 1 329 ? 8.901 16.682 -27.122 1.00 96.94 329 ILE A O 1
ATOM 2543 N N . VAL A 1 330 ? 7.348 17.184 -28.673 1.00 97.50 330 VAL A N 1
ATOM 2544 C CA . VAL A 1 330 ? 7.911 18.496 -28.993 1.00 97.50 330 VAL A CA 1
ATOM 2545 C C . VAL A 1 330 ? 7.820 19.430 -27.792 1.00 97.50 330 VAL A C 1
ATOM 2547 O O . VAL A 1 330 ? 8.831 20.046 -27.456 1.00 97.50 330 VAL A O 1
ATOM 2550 N N . GLU A 1 331 ? 6.673 19.504 -27.117 1.00 96.81 331 GLU A N 1
ATOM 2551 C CA . GLU A 1 331 ? 6.495 20.329 -25.916 1.00 96.81 331 GLU A CA 1
ATOM 2552 C C . GLU A 1 331 ? 7.475 19.922 -24.807 1.00 96.81 331 GLU A C 1
ATOM 2554 O O . GLU A 1 331 ? 8.231 20.768 -24.321 1.00 96.81 331 GLU A O 1
ATOM 2559 N N . THR A 1 332 ? 7.571 18.621 -24.507 1.00 96.50 332 THR A N 1
ATOM 2560 C CA . THR A 1 332 ? 8.498 18.093 -23.490 1.00 96.50 332 THR A CA 1
ATOM 2561 C C . THR A 1 332 ? 9.949 18.488 -23.783 1.00 96.50 332 THR A C 1
ATOM 2563 O O . THR A 1 332 ? 10.703 18.868 -22.888 1.00 96.50 332 THR A O 1
ATOM 2566 N N . LEU A 1 333 ? 10.385 18.406 -25.043 1.00 97.56 333 LEU A N 1
ATOM 2567 C CA . LEU A 1 333 ? 11.754 18.766 -25.422 1.00 97.56 333 LEU A CA 1
ATOM 2568 C C . LEU A 1 333 ? 11.975 20.287 -25.449 1.00 97.56 333 LEU A C 1
ATOM 2570 O O . LEU A 1 333 ? 13.074 20.753 -25.129 1.00 97.56 333 LEU A O 1
ATOM 2574 N N . VAL A 1 334 ? 10.956 21.068 -25.818 1.00 97.19 334 VAL A N 1
ATOM 2575 C CA . VAL A 1 334 ? 11.009 22.538 -25.824 1.00 97.19 334 VAL A CA 1
ATOM 2576 C C . VAL A 1 334 ? 11.186 23.095 -24.411 1.00 97.19 334 VAL A C 1
ATOM 2578 O O . VAL A 1 334 ? 11.928 24.065 -24.251 1.00 97.19 334 VAL A O 1
ATOM 2581 N N . ASP A 1 335 ? 10.645 22.454 -23.377 1.00 96.06 335 ASP A N 1
ATOM 2582 C CA . ASP A 1 335 ? 10.867 22.863 -21.980 1.00 96.06 335 ASP A CA 1
ATOM 2583 C C . ASP A 1 335 ? 12.354 22.888 -21.585 1.00 96.06 335 ASP A C 1
ATOM 2585 O O . ASP A 1 335 ? 12.778 23.643 -20.703 1.00 96.06 335 ASP A O 1
ATOM 2589 N N . TYR A 1 336 ? 13.192 22.117 -22.284 1.00 96.31 336 TYR A N 1
ATOM 2590 C CA . TYR A 1 336 ? 14.632 22.079 -22.050 1.00 96.31 336 TYR A CA 1
ATOM 2591 C C . TYR A 1 336 ? 15.443 23.054 -22.919 1.00 96.31 336 TYR A C 1
ATOM 2593 O O . TYR A 1 336 ? 16.639 23.229 -22.660 1.00 96.31 336 TYR A O 1
ATOM 2601 N N . VAL A 1 337 ? 14.828 23.742 -23.889 1.00 94.38 337 VAL A N 1
ATOM 2602 C CA . VAL A 1 337 ? 15.494 24.681 -24.817 1.00 94.38 337 VAL A CA 1
ATOM 2603 C C . VAL A 1 337 ? 16.072 25.905 -24.104 1.00 94.38 337 VAL A C 1
ATOM 2605 O O . VAL A 1 337 ? 17.160 26.351 -24.464 1.00 94.38 337 VAL A O 1
ATOM 2608 N N . ASP A 1 338 ? 15.411 26.415 -23.063 1.00 91.44 338 ASP A N 1
ATOM 2609 C CA . ASP A 1 338 ? 15.895 27.538 -22.235 1.00 91.44 338 ASP A CA 1
ATOM 2610 C C . ASP A 1 338 ? 16.318 27.084 -20.825 1.00 91.44 338 ASP A C 1
ATOM 2612 O O . ASP A 1 338 ? 16.170 27.793 -19.831 1.00 91.44 338 ASP A O 1
ATOM 2616 N N . SER A 1 339 ? 16.813 25.848 -20.721 1.00 90.12 339 SER A N 1
ATOM 2617 C CA . SER A 1 339 ? 17.229 25.249 -19.450 1.00 90.12 339 SER A CA 1
ATOM 2618 C C . SER A 1 339 ? 18.749 25.314 -19.235 1.00 90.12 339 SER A C 1
ATOM 2620 O O . SER A 1 339 ? 19.462 26.126 -19.823 1.00 90.12 339 SER A O 1
ATOM 2622 N N . ASN A 1 340 ? 19.292 24.466 -18.356 1.00 89.62 340 ASN A N 1
ATOM 2623 C CA . ASN A 1 340 ? 20.734 24.407 -18.139 1.00 89.62 340 ASN A CA 1
ATOM 2624 C C . ASN A 1 340 ? 21.472 23.829 -19.371 1.00 89.62 340 ASN A C 1
ATOM 2626 O O . ASN A 1 340 ? 20.977 22.884 -19.988 1.00 89.62 340 ASN A O 1
ATOM 2630 N N . PRO A 1 341 ? 22.715 24.270 -19.664 1.00 86.69 341 PRO A N 1
ATOM 2631 C CA . PRO A 1 341 ? 23.438 23.875 -20.880 1.00 86.69 341 PRO A CA 1
ATOM 2632 C C . PRO A 1 341 ? 23.584 22.366 -21.125 1.00 86.69 341 PRO A C 1
ATOM 2634 O O . PRO A 1 341 ? 23.648 21.941 -22.274 1.00 86.69 341 PRO A O 1
ATOM 2637 N N . ASN A 1 342 ? 23.612 21.543 -20.070 1.00 90.25 342 ASN A N 1
ATOM 2638 C CA . ASN A 1 342 ? 23.706 20.084 -20.213 1.00 90.25 342 ASN A CA 1
ATOM 2639 C C . ASN A 1 342 ? 22.431 19.442 -20.790 1.00 90.25 342 ASN A C 1
ATOM 2641 O O . ASN A 1 342 ? 22.524 18.366 -21.364 1.00 90.25 342 ASN A O 1
ATOM 2645 N N . LEU A 1 343 ? 21.261 20.069 -20.631 1.00 94.31 343 LEU A N 1
ATOM 2646 C CA . LEU A 1 343 ? 19.984 19.567 -21.162 1.00 94.31 343 LEU A CA 1
ATOM 2647 C C . LEU A 1 343 ? 19.583 20.261 -22.464 1.00 94.31 343 LEU A C 1
ATOM 2649 O O . LEU A 1 343 ? 18.908 19.662 -23.294 1.00 94.31 343 LEU A O 1
ATOM 2653 N N . GLN A 1 344 ? 20.084 21.476 -22.690 1.00 94.06 344 GLN A N 1
ATOM 2654 C CA . GLN A 1 344 ? 19.887 22.190 -23.949 1.00 94.06 344 GLN A CA 1
ATOM 2655 C C . GLN A 1 344 ? 20.474 21.432 -25.148 1.00 94.06 344 GLN A C 1
ATOM 2657 O O . GLN A 1 344 ? 19.820 21.331 -26.179 1.00 94.06 344 GLN A O 1
ATOM 2662 N N . GLN A 1 345 ? 21.689 20.871 -25.041 1.00 93.38 345 GLN A N 1
ATOM 2663 C CA . GLN A 1 345 ? 22.324 20.206 -26.193 1.00 93.38 345 GLN A CA 1
ATOM 2664 C C . GLN A 1 345 ? 21.556 18.954 -26.656 1.00 93.38 345 GLN A C 1
ATOM 2666 O O . GLN A 1 345 ? 21.287 18.855 -27.857 1.00 93.38 345 GLN A O 1
ATOM 2671 N N . PRO A 1 346 ? 21.166 18.018 -25.762 1.00 95.50 346 PRO A N 1
ATOM 2672 C CA . PRO A 1 346 ? 20.316 16.892 -26.144 1.00 95.50 346 PRO A CA 1
ATOM 2673 C C . PRO A 1 346 ? 18.963 17.336 -26.706 1.00 95.50 346 PRO A C 1
ATOM 2675 O O . PRO A 1 346 ? 18.554 16.814 -27.739 1.00 95.50 346 PRO A O 1
ATOM 2678 N N . ALA A 1 347 ? 18.317 18.340 -26.102 1.00 96.81 347 ALA A N 1
ATOM 2679 C CA . ALA A 1 347 ? 17.028 18.853 -26.563 1.00 96.81 347 ALA A CA 1
ATOM 2680 C C . ALA A 1 347 ? 17.106 19.474 -27.968 1.00 96.81 347 ALA A C 1
ATOM 2682 O O . ALA A 1 347 ? 16.329 19.107 -28.846 1.00 96.81 347 ALA A O 1
ATOM 2683 N N . PHE A 1 348 ? 18.090 20.345 -28.229 1.00 97.12 348 PHE A N 1
ATOM 2684 C CA . PHE A 1 348 ? 18.314 20.916 -29.563 1.00 97.12 348 PHE A CA 1
ATOM 2685 C C . PHE A 1 348 ? 18.554 19.839 -30.609 1.00 97.12 348 PHE A C 1
ATOM 2687 O O . PHE A 1 348 ? 17.987 19.891 -31.702 1.00 97.12 348 PHE A O 1
ATOM 2694 N N . ARG A 1 349 ? 19.395 18.855 -30.273 1.00 96.12 349 ARG A N 1
ATOM 2695 C CA . ARG A 1 349 ? 19.690 17.751 -31.176 1.00 96.12 349 ARG A CA 1
ATOM 2696 C C . ARG A 1 349 ? 18.429 16.945 -31.473 1.00 96.12 349 ARG A C 1
ATOM 2698 O O . ARG A 1 349 ? 18.163 16.694 -32.642 1.00 96.12 349 ARG A O 1
ATOM 2705 N N . ALA A 1 350 ? 17.657 16.585 -30.452 1.00 97.44 350 ALA A N 1
ATOM 2706 C CA . ALA A 1 350 ? 16.443 15.798 -30.607 1.00 97.44 350 ALA A CA 1
ATOM 2707 C C . ALA A 1 350 ? 15.385 16.527 -31.448 1.00 97.44 350 ALA A C 1
ATOM 2709 O O . ALA A 1 350 ? 14.924 15.987 -32.449 1.00 97.44 350 ALA A O 1
ATOM 2710 N N . LEU A 1 351 ? 15.086 17.788 -31.119 1.00 97.75 351 LEU A N 1
ATOM 2711 C CA . LEU A 1 351 ? 14.148 18.635 -31.869 1.00 97.75 351 LEU A CA 1
ATOM 2712 C C . LEU A 1 351 ? 14.583 18.828 -33.330 1.00 97.75 351 LEU A C 1
ATOM 2714 O O . LEU A 1 351 ? 13.755 18.818 -34.243 1.00 97.75 351 LEU A O 1
ATOM 2718 N N . GLY A 1 352 ? 15.891 18.960 -33.565 1.00 96.25 352 GLY A N 1
ATOM 2719 C CA . GLY A 1 352 ? 16.463 19.030 -34.907 1.00 96.25 352 GLY A CA 1
ATOM 2720 C C . GLY A 1 352 ? 16.379 17.712 -35.685 1.00 96.25 352 GLY A C 1
ATOM 2721 O O . GLY A 1 352 ? 16.158 17.745 -36.896 1.00 96.25 352 GLY A O 1
ATOM 2722 N N . GLU A 1 353 ? 16.545 16.565 -35.017 1.00 96.50 353 GLU A N 1
ATOM 2723 C CA . GLU A 1 353 ? 16.401 15.232 -35.621 1.00 96.50 353 GLU A CA 1
ATOM 2724 C C . GLU A 1 353 ? 14.930 14.903 -35.948 1.00 96.50 353 GLU A C 1
ATOM 2726 O O . GLU A 1 353 ? 14.673 14.373 -37.030 1.00 96.50 353 GLU A O 1
ATOM 2731 N N . ILE A 1 354 ? 13.981 15.317 -35.097 1.00 97.25 354 ILE A N 1
ATOM 2732 C CA . ILE A 1 354 ? 12.528 15.260 -35.360 1.00 97.25 354 ILE A CA 1
ATOM 2733 C C . ILE A 1 354 ? 12.151 16.172 -36.536 1.00 97.25 354 ILE A C 1
ATOM 2735 O O . ILE A 1 354 ? 11.327 15.820 -37.379 1.00 97.25 354 ILE A O 1
ATOM 2739 N N . GLY A 1 355 ? 12.782 17.346 -36.623 1.00 95.75 355 GLY A N 1
ATOM 2740 C CA . GLY A 1 355 ? 12.390 18.390 -37.568 1.00 95.75 355 GLY A CA 1
ATOM 2741 C C . GLY A 1 355 ? 11.171 19.186 -37.095 1.00 95.75 355 GLY A C 1
ATOM 2742 O O . GLY A 1 355 ? 10.417 19.684 -37.933 1.00 95.75 355 GLY A O 1
ATOM 2743 N N . ALA A 1 356 ? 11.009 19.315 -35.775 1.00 96.25 356 ALA A N 1
ATOM 2744 C CA . ALA A 1 356 ? 9.877 19.961 -35.120 1.00 96.25 356 ALA A CA 1
ATOM 2745 C C . ALA A 1 356 ? 9.766 21.440 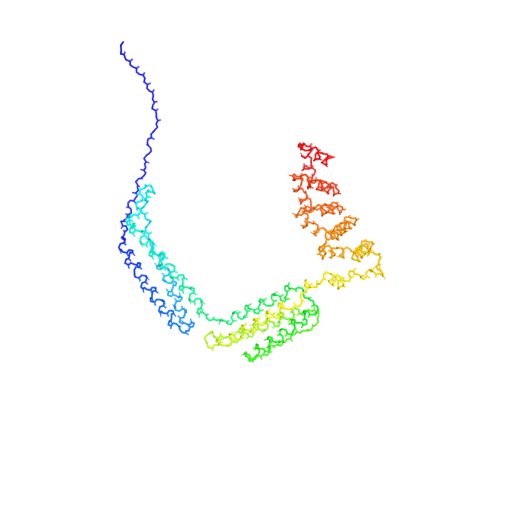-35.519 1.00 96.25 356 ALA A C 1
ATOM 2747 O O . ALA A 1 356 ? 10.602 22.276 -35.155 1.00 96.25 356 ALA A O 1
ATOM 2748 N N . ALA A 1 357 ? 8.727 21.782 -36.284 1.00 94.94 357 ALA A N 1
ATOM 2749 C CA . ALA A 1 357 ? 8.539 23.143 -36.784 1.00 94.94 357 ALA A CA 1
ATOM 2750 C C . ALA A 1 357 ? 8.253 24.143 -35.651 1.00 94.94 357 ALA A C 1
ATOM 2752 O O . ALA A 1 357 ? 8.713 25.287 -35.709 1.00 94.94 357 ALA A O 1
ATOM 2753 N N . ASP A 1 358 ? 7.549 23.700 -34.611 1.00 93.88 358 ASP A N 1
ATOM 2754 C CA . ASP A 1 358 ? 7.155 24.542 -33.480 1.00 93.88 358 ASP A CA 1
ATOM 2755 C C . ASP A 1 358 ? 8.330 24.868 -32.542 1.00 93.88 358 ASP A C 1
ATOM 2757 O O . ASP A 1 358 ? 8.336 25.906 -31.880 1.00 93.88 358 ASP A O 1
ATOM 2761 N N . ALA A 1 359 ? 9.407 24.076 -32.587 1.00 95.25 359 ALA A N 1
ATOM 2762 C CA . ALA A 1 359 ? 10.643 24.342 -31.854 1.00 95.25 359 ALA A CA 1
ATOM 2763 C C . ALA A 1 359 ? 11.539 25.419 -32.494 1.00 95.25 359 ALA A C 1
ATOM 2765 O O . ALA A 1 359 ? 12.491 25.887 -31.865 1.00 95.25 359 ALA A O 1
ATOM 2766 N N . VAL A 1 360 ? 11.254 25.849 -33.731 1.00 95.75 360 VAL A N 1
ATOM 2767 C CA . VAL A 1 360 ? 12.116 26.788 -34.471 1.00 95.75 360 VAL A CA 1
ATOM 2768 C C . VAL A 1 360 ? 12.269 28.124 -33.746 1.00 95.75 360 VAL A C 1
ATOM 2770 O O . VAL A 1 360 ? 13.384 28.630 -33.633 1.00 95.75 360 VAL A O 1
ATOM 2773 N N . GLU A 1 361 ? 11.173 28.709 -33.264 1.00 96.00 361 GLU A N 1
ATOM 2774 C CA . GLU A 1 361 ? 11.218 30.004 -32.577 1.00 96.00 361 GLU A CA 1
ATOM 2775 C C . GLU A 1 361 ? 11.910 29.906 -31.201 1.00 96.00 361 GLU A C 1
ATOM 2777 O O . GLU A 1 361 ? 12.818 30.709 -30.960 1.00 96.00 361 GLU A O 1
ATOM 2782 N N . PRO A 1 362 ? 11.587 28.925 -30.327 1.00 95.69 362 PRO A N 1
ATOM 2783 C CA . PRO A 1 362 ? 12.346 28.683 -29.098 1.00 95.69 362 PRO A CA 1
ATOM 2784 C C . PRO A 1 362 ? 13.858 28.533 -29.328 1.00 95.69 362 PRO A C 1
ATOM 2786 O O . PRO A 1 362 ? 14.655 29.190 -28.658 1.00 95.69 362 PRO A O 1
ATOM 2789 N N . ILE A 1 363 ? 14.272 27.729 -30.314 1.00 96.00 363 ILE A N 1
ATOM 2790 C CA . ILE A 1 363 ? 15.694 27.506 -30.621 1.00 96.00 363 ILE A CA 1
ATOM 2791 C C . ILE A 1 363 ? 16.340 28.780 -31.187 1.00 96.00 363 ILE A C 1
ATOM 2793 O O . ILE A 1 363 ? 17.457 29.134 -30.807 1.00 96.00 363 ILE A O 1
ATOM 2797 N N . ALA A 1 364 ? 15.643 29.527 -32.050 1.00 96.06 364 ALA A N 1
ATOM 2798 C CA . ALA A 1 364 ? 16.169 30.764 -32.627 1.00 96.06 364 ALA A CA 1
ATOM 2799 C C . ALA A 1 364 ? 16.486 31.828 -31.562 1.00 96.06 364 ALA A C 1
ATOM 2801 O O . ALA A 1 364 ? 17.456 32.579 -31.714 1.00 96.06 364 ALA A O 1
ATOM 2802 N N . GLN A 1 365 ? 15.722 31.877 -30.468 1.00 95.44 365 GLN A N 1
ATOM 2803 C CA . GLN A 1 365 ? 15.998 32.777 -29.344 1.00 95.44 365 GLN A CA 1
ATOM 2804 C C . GLN A 1 365 ? 17.326 32.444 -28.639 1.00 95.44 365 GLN A C 1
ATOM 2806 O O . GLN A 1 365 ? 18.003 33.347 -28.146 1.00 95.44 365 GLN A O 1
ATOM 2811 N N . GLN A 1 366 ? 17.777 31.188 -28.688 1.00 95.69 366 GLN A N 1
ATOM 2812 C CA . GLN A 1 366 ? 19.039 30.749 -28.080 1.00 95.69 366 GLN A CA 1
ATOM 2813 C C . GLN A 1 366 ? 20.285 31.149 -28.895 1.00 95.69 366 GLN A C 1
ATOM 2815 O O . GLN A 1 366 ? 21.407 31.127 -28.385 1.00 95.69 366 GLN A O 1
ATOM 2820 N N . LEU A 1 367 ? 20.122 31.643 -30.131 1.00 95.06 367 LEU A N 1
ATOM 2821 C CA . LEU A 1 367 ? 21.224 32.172 -30.955 1.00 95.06 367 LEU A CA 1
ATOM 2822 C C . LEU A 1 367 ? 21.867 33.446 -30.386 1.00 95.06 367 LEU A C 1
ATOM 2824 O O . LEU A 1 367 ? 22.955 33.840 -30.820 1.00 95.06 367 LEU A O 1
ATOM 2828 N N . VAL A 1 368 ? 21.207 34.104 -29.431 1.00 95.00 368 VAL A N 1
ATOM 2829 C CA . VAL A 1 368 ? 21.719 35.289 -28.727 1.00 95.00 368 VAL A CA 1
ATOM 2830 C C . VAL A 1 368 ? 22.066 35.013 -27.263 1.00 95.00 368 VAL A C 1
ATOM 2832 O O . VAL A 1 368 ? 22.380 35.961 -26.546 1.00 95.00 368 VAL A O 1
ATOM 2835 N N . ALA A 1 369 ? 22.059 33.746 -26.830 1.00 91.81 369 ALA A N 1
ATOM 2836 C CA . ALA A 1 369 ? 22.451 33.351 -25.479 1.00 91.81 369 ALA A CA 1
ATOM 2837 C C . ALA A 1 369 ? 23.879 33.819 -25.147 1.00 91.81 369 ALA A C 1
ATOM 2839 O O . ALA A 1 369 ? 24.735 33.898 -26.032 1.00 91.81 369 ALA A O 1
ATOM 2840 N N . ASP A 1 370 ? 24.167 34.110 -23.877 1.00 89.69 370 ASP A N 1
ATOM 2841 C CA . ASP A 1 370 ? 25.496 34.569 -23.444 1.00 89.69 370 ASP A CA 1
ATOM 2842 C C . ASP A 1 370 ? 26.570 33.479 -23.613 1.00 89.69 370 ASP A C 1
ATOM 2844 O O . ASP A 1 370 ? 27.706 33.757 -24.028 1.00 89.69 370 ASP A O 1
ATOM 2848 N N . GLU A 1 371 ? 26.193 32.222 -23.376 1.00 90.75 371 GLU A N 1
ATOM 2849 C CA . GLU A 1 371 ? 27.081 31.066 -23.448 1.00 90.75 371 GLU A CA 1
ATOM 2850 C C . GLU A 1 371 ? 27.386 30.686 -24.907 1.00 90.75 371 GLU A C 1
ATOM 2852 O O . GLU A 1 371 ? 26.493 30.517 -25.740 1.00 90.75 371 GLU A O 1
ATOM 2857 N N . ALA A 1 372 ? 28.671 30.561 -25.248 1.00 91.81 372 ALA A N 1
ATOM 2858 C CA . ALA A 1 372 ? 29.083 30.336 -26.635 1.00 91.81 372 ALA A CA 1
ATOM 2859 C C . ALA A 1 372 ? 28.675 28.962 -27.177 1.00 91.81 372 ALA A C 1
ATOM 2861 O O . ALA A 1 372 ? 28.346 28.860 -28.360 1.00 91.81 372 ALA A O 1
ATOM 2862 N N . ASP A 1 373 ? 28.676 27.946 -26.315 1.00 89.88 373 ASP A N 1
ATOM 2863 C CA . ASP A 1 373 ? 28.307 26.583 -26.687 1.00 89.88 373 ASP A CA 1
ATOM 2864 C C . ASP A 1 373 ? 26.812 26.491 -27.017 1.00 89.88 373 ASP A C 1
ATOM 2866 O O . ASP A 1 373 ? 26.453 25.899 -28.032 1.00 89.88 373 ASP A O 1
ATOM 2870 N N . VAL A 1 374 ? 25.949 27.165 -26.248 1.00 91.06 374 VAL A N 1
ATOM 2871 C CA . VAL A 1 374 ? 24.493 27.213 -26.488 1.00 91.06 374 VAL A CA 1
ATOM 2872 C C . VAL A 1 374 ? 24.188 27.825 -27.854 1.00 91.06 374 VAL A C 1
ATOM 2874 O O . VAL A 1 374 ? 23.506 27.207 -28.670 1.00 91.06 374 VAL A O 1
ATOM 2877 N N . ARG A 1 375 ? 24.799 28.978 -28.170 1.00 93.81 375 ARG A N 1
ATOM 2878 C CA . ARG A 1 375 ? 24.664 29.598 -29.500 1.00 93.81 375 ARG A CA 1
ATOM 2879 C C . ARG A 1 375 ? 25.142 28.689 -30.630 1.00 93.81 375 ARG A C 1
ATOM 2881 O O . ARG A 1 375 ? 24.630 28.790 -31.738 1.00 93.81 375 ARG A O 1
ATOM 2888 N N . SER A 1 376 ? 26.168 27.871 -30.381 1.00 92.44 376 SER A N 1
ATOM 2889 C CA . SER A 1 376 ? 26.728 26.975 -31.394 1.00 92.44 376 SER A CA 1
ATOM 2890 C C . SER A 1 376 ? 25.853 25.757 -31.661 1.00 92.44 376 SER A C 1
ATOM 2892 O O . SER A 1 376 ? 25.922 25.243 -32.770 1.00 92.44 376 SER A O 1
ATOM 2894 N N . TRP A 1 377 ? 25.110 25.269 -30.667 1.00 91.25 377 TRP A N 1
ATOM 2895 C CA . TRP A 1 377 ? 24.191 24.142 -30.839 1.00 91.25 377 TRP A CA 1
ATOM 2896 C C . TRP A 1 377 ? 22.829 24.568 -31.387 1.00 91.25 377 TRP A C 1
ATOM 2898 O O . TRP A 1 377 ? 22.212 23.802 -32.117 1.00 91.25 377 TRP A O 1
ATOM 2908 N N . ALA A 1 378 ? 22.378 25.781 -31.063 1.00 90.88 378 ALA A N 1
ATOM 2909 C CA . ALA A 1 378 ? 21.146 26.346 -31.609 1.00 90.88 378 ALA A CA 1
ATOM 2910 C C . ALA A 1 378 ? 21.247 26.726 -33.105 1.00 90.88 378 ALA A C 1
ATOM 2912 O O . ALA A 1 378 ? 20.221 26.905 -33.760 1.00 90.88 378 ALA A O 1
ATOM 2913 N N . ALA A 1 379 ? 22.467 26.901 -33.632 1.00 88.94 379 ALA A N 1
ATOM 2914 C CA . ALA A 1 379 ? 22.753 27.305 -35.015 1.00 88.94 379 ALA A CA 1
ATOM 2915 C C . ALA A 1 379 ? 23.006 26.108 -35.935 1.00 88.94 379 ALA A C 1
ATOM 2917 O O . ALA A 1 379 ? 22.524 26.165 -37.093 1.00 88.94 379 ALA A O 1
#